Protein AF-D8Q6N8-F1 (afdb_monomer_lite)

Sequence (513 aa):
MSFSALSTESDFQRDLDTMHDALRALSANDRDSSAYATLKSLLRGSLALSALNIEPPFDAPAEALHRWSNIFSAVNRCFMCLSNLYELAREKKHRFGHLIESPPVPLAKALQWIEYMHPAKAGRLLVASGEQQYDFLHYCVFLRMLLVCGKDYMARFVYENPRIFTITLDVWLFHPTYIAQGHYCNINYVAITLEVCAAHNGLVLSIPHIGAETTYDVYGAELNQLVHGRHSQFLRCLIVHIRRLLLLGIESEDSMRVWYHYFQTMITVLRHEWLKGAKIPRDLIRLVIAGVRHCLRNGEAFPQIGRDIADRAALILVAMMSSEENMRNTTRAFEVGVIPFFFEINAILGRLDSIRKLELCIGDSFWSLRLLRLFRLQLRQAVESGVVSAQQLAKGKILVDLSTSRWKAYMAMRHNRNWQALIACNNTDTSITSIFKDPIDRVVCLVVNMGGCAAEEEDPYGYAVEMVARDEKDEDPTRIQIWVRLTVEGKPVMHRLPFTYGPEDFGAGAINV

Secondary structure (DSSP, 8-state):
-----HHHHHHHHHHHHHHHHHHHHHHH-TT-HHHHHHHHHHHHH-STTGGGGSPP-TT--GGGGGGGHHHHHHHHHHHHHHHHHHHHHHHTHHHHTHHHHS-SS-HHHHHHHHHHH-TTTTSS---B-TTHHHHHHHHHHHHHHHHHS-HHHHHHHHHH-THHHHHHHHHHHHHHHHB-TT-TTSHHHHHHHHHHHHHHHHHHHHGGGSSHHHHHHHHHHHHHHHTTT-HHHHHHHHHHHHHHHHTS---SHHHHHHHHHHHHHHHHHHTSGGGTT----HHHHHHHHHHHHHHHHH-TT-HHHHHHHHHHHHHHHHHHH--TT-HHHHHHHHHHTHHHHHHHHHHHH-S-HHHHHHHHHHHHGGGSHHHHHHHHHHHHHHHHTTSS-HHHHHHTHHHHHHHHHHHHHHHHHHTSTTHHHHS--TT--S-TTSS--SHHHHHHHHHHHTTT-------TT--EEEEEEEE-SSS-TT-EEEEEEEEETTEEEEEEEEEEE-GGG--SS----

pLDDT: mean 75.73, std 19.74, range [27.31, 97.94]

Foldseek 3Di:
DDPDDPVLLVVLVVLLVLLVVLLVVCVVPVPPPPSVVSNVVSLVVCSNLVLLVDQQPLVDDPVCVVVCVSSLVSLLSSLQSLLSLLVSCQVVVVPRVVCLLVPSDDVVSNVSSLCNLQCVSNVDLPLPDDPSLSSLLSSLSSLLSNLQGDQQSSLVVCVVPVVNLLSLLCCQLCVVVSHHPPCLQDPSVLSSLLSSLSSLVSQVSNQCNPPNVVSLVSSLVSNCVSQPNDLVSSLVSLLVVLVSLLVYAPPDPSNLSSLLSSLVSLLVNLQRPSCQPPDHDLSNLLSLLVSLVNCCVRVVVPLPSSLSSLLSSLSNLLSQQVRLVPNVSVVSNLVSPVLLSLLVSCVSNPPDPSSVSSLVSLLVSLLPVVSLVSNVVSVVVCVVVVSHDPVSCVSSVVSVVSSVVSVVVVVVLVVPVCSVLQRDDPPDDDDPPPPDPDPVSVVSNVVVSPPQDPDQDQDPQGKGWDWDWDQDPPDDSFKIWIWIWIQDPNDTDIDTDPDIDGNVNPPDDDDSD

Radius of gyration: 30.13 Å; chains: 1; bounding box: 82×52×75 Å

Structure (mmCIF, N/CA/C/O backbone):
data_AF-D8Q6N8-F1
#
_entry.id   AF-D8Q6N8-F1
#
loop_
_atom_site.group_PDB
_atom_site.id
_atom_site.type_symbol
_atom_site.label_atom_id
_atom_site.label_alt_id
_atom_site.label_comp_id
_atom_site.label_asym_id
_atom_site.label_entity_id
_atom_site.label_seq_id
_atom_site.pdbx_PDB_ins_code
_atom_site.Cartn_x
_atom_site.Cartn_y
_atom_site.Cartn_z
_atom_site.occupancy
_atom_site.B_iso_or_equiv
_atom_site.auth_seq_id
_atom_site.auth_comp_id
_atom_site.auth_asym_id
_atom_site.auth_atom_id
_atom_site.pdbx_PDB_model_num
ATOM 1 N N . MET A 1 1 ? 10.813 -8.923 -38.769 1.00 41.56 1 MET A N 1
ATOM 2 C CA . MET A 1 1 ? 12.242 -8.750 -39.115 1.00 41.56 1 MET A CA 1
ATOM 3 C C . MET A 1 1 ? 13.026 -9.800 -38.352 1.00 41.56 1 MET A C 1
ATOM 5 O O . MET A 1 1 ? 12.870 -9.870 -37.141 1.00 41.56 1 MET A O 1
ATOM 9 N N . SER A 1 2 ? 13.780 -10.662 -39.033 1.00 36.19 2 SER A N 1
ATOM 10 C CA . SER A 1 2 ? 14.655 -11.635 -38.372 1.00 36.19 2 SER A CA 1
ATOM 11 C C . SER A 1 2 ? 15.882 -10.915 -37.811 1.00 36.19 2 SER A C 1
ATOM 13 O O . SER A 1 2 ? 16.565 -10.207 -38.549 1.00 36.19 2 SER A O 1
ATOM 15 N N . PHE A 1 3 ? 16.152 -11.092 -36.517 1.00 45.09 3 PHE A N 1
ATOM 16 C CA . PHE A 1 3 ? 17.366 -10.638 -35.833 1.00 45.09 3 PHE A CA 1
ATOM 17 C C . PHE A 1 3 ? 18.559 -11.474 -36.334 1.00 45.09 3 PHE A C 1
ATOM 19 O O . PHE A 1 3 ? 19.000 -12.418 -35.690 1.00 45.09 3 PHE A O 1
ATOM 26 N N . SER A 1 4 ? 19.020 -11.216 -37.557 1.00 45.25 4 SER A N 1
ATOM 27 C CA . SER A 1 4 ? 20.181 -11.890 -38.141 1.00 45.25 4 SER A CA 1
ATOM 28 C C . SER A 1 4 ? 21.259 -10.865 -38.472 1.00 45.25 4 SER A C 1
ATOM 30 O O . SER A 1 4 ? 21.265 -10.329 -39.577 1.00 45.25 4 SER A O 1
ATOM 32 N N . ALA A 1 5 ? 22.157 -10.600 -37.521 1.00 40.28 5 ALA A N 1
ATOM 33 C CA . ALA A 1 5 ? 23.524 -10.137 -37.773 1.00 40.28 5 ALA A CA 1
ATOM 34 C C . ALA A 1 5 ? 24.298 -10.044 -36.446 1.00 40.28 5 ALA A C 1
ATOM 36 O O . ALA A 1 5 ? 24.004 -9.217 -35.588 1.00 40.28 5 ALA A O 1
ATOM 37 N N . LEU A 1 6 ? 25.347 -10.854 -36.309 1.00 40.41 6 LEU A N 1
ATOM 38 C CA . LEU A 1 6 ? 26.300 -10.804 -35.192 1.00 40.41 6 LEU A CA 1
ATOM 39 C C . LEU A 1 6 ? 27.006 -9.433 -35.048 1.00 40.41 6 LEU A C 1
ATOM 41 O O . LEU A 1 6 ? 27.596 -9.172 -34.008 1.00 40.41 6 LEU A O 1
ATOM 45 N N . SER A 1 7 ? 26.924 -8.544 -36.051 1.00 48.03 7 SER A N 1
ATOM 46 C CA . SER A 1 7 ? 27.429 -7.162 -35.980 1.00 48.03 7 SER A CA 1
ATOM 47 C C . SER A 1 7 ? 26.435 -6.172 -35.359 1.00 48.03 7 SER A C 1
ATOM 49 O O . SER A 1 7 ? 26.845 -5.227 -34.696 1.00 48.03 7 SER A O 1
ATOM 51 N N . THR A 1 8 ? 25.123 -6.382 -35.523 1.00 60.72 8 THR A N 1
ATOM 52 C CA . THR A 1 8 ? 24.104 -5.465 -34.980 1.00 60.72 8 THR A CA 1
ATOM 53 C C . THR A 1 8 ? 23.883 -5.652 -33.484 1.00 60.72 8 THR A C 1
ATOM 55 O O . THR A 1 8 ? 23.526 -4.702 -32.798 1.00 60.72 8 THR A O 1
ATOM 58 N N . GLU A 1 9 ? 24.125 -6.857 -32.960 1.00 64.88 9 GLU A N 1
ATOM 59 C CA . GLU A 1 9 ? 23.989 -7.148 -31.529 1.00 64.88 9 GLU A CA 1
ATOM 60 C C . GLU A 1 9 ? 25.110 -6.495 -30.705 1.00 64.88 9 GLU A C 1
ATOM 62 O O . GLU A 1 9 ? 24.839 -5.892 -29.666 1.00 64.88 9 GLU A O 1
ATOM 67 N N . SER A 1 10 ? 26.356 -6.521 -31.199 1.00 71.88 10 SER A N 1
ATOM 68 C CA . SER A 1 10 ? 27.488 -5.857 -30.539 1.00 71.88 10 SER A CA 1
ATOM 69 C C . SER A 1 10 ? 27.372 -4.333 -30.558 1.00 71.88 10 SER A C 1
ATOM 71 O O . SER A 1 10 ? 27.686 -3.680 -29.564 1.00 71.88 10 SER A O 1
ATOM 73 N N . ASP A 1 11 ? 26.904 -3.763 -31.672 1.00 76.75 11 ASP A N 1
ATOM 74 C CA . ASP A 1 11 ? 26.713 -2.317 -31.799 1.00 76.75 11 ASP A CA 1
ATOM 75 C C . ASP A 1 11 ? 25.566 -1.828 -30.904 1.00 76.75 11 ASP A C 1
ATOM 77 O O . ASP A 1 11 ? 25.722 -0.840 -30.190 1.00 76.75 11 ASP A O 1
ATOM 81 N N . PHE A 1 12 ? 24.456 -2.569 -30.861 1.00 79.12 12 PHE A N 1
ATOM 82 C CA . PHE A 1 12 ? 23.335 -2.304 -29.960 1.00 79.12 12 PHE A CA 1
ATOM 83 C C . PHE A 1 12 ? 23.752 -2.333 -28.482 1.00 79.12 12 PHE A C 1
ATOM 85 O O . PHE A 1 12 ? 23.436 -1.420 -27.717 1.00 79.12 12 PHE A O 1
ATOM 92 N N . GLN A 1 13 ? 24.484 -3.374 -28.079 1.00 80.31 13 GLN A N 1
ATOM 93 C CA . GLN A 1 13 ? 24.934 -3.544 -26.701 1.00 80.31 13 GLN A CA 1
ATOM 94 C C . GLN A 1 13 ? 25.860 -2.399 -26.271 1.00 80.31 13 GLN A C 1
ATOM 96 O O . GLN A 1 13 ? 25.677 -1.844 -25.184 1.00 80.31 13 GLN A O 1
ATOM 101 N N . ARG A 1 14 ? 26.790 -2.007 -27.155 1.00 85.31 14 ARG A N 1
ATOM 102 C CA . ARG A 1 14 ? 27.704 -0.876 -26.958 1.00 85.31 14 ARG A CA 1
ATOM 103 C C . ARG A 1 14 ? 26.955 0.449 -26.832 1.00 85.31 14 ARG A C 1
ATOM 105 O O . ARG A 1 14 ? 27.308 1.268 -25.985 1.00 85.31 14 ARG A O 1
ATOM 112 N N . ASP A 1 15 ? 25.931 0.673 -27.649 1.00 86.44 15 ASP A N 1
ATOM 113 C CA . ASP A 1 15 ? 25.131 1.898 -27.591 1.00 86.44 15 ASP A CA 1
ATOM 114 C C . ASP A 1 15 ? 24.341 1.992 -26.276 1.00 86.44 15 ASP A C 1
ATOM 116 O O . ASP A 1 15 ? 24.266 3.068 -25.680 1.00 86.44 15 ASP A O 1
ATOM 120 N N . LEU A 1 16 ? 23.818 0.868 -25.773 1.00 85.00 16 LEU A N 1
ATOM 121 C CA . LEU A 1 16 ? 23.196 0.792 -24.448 1.00 85.00 16 LEU A CA 1
ATOM 122 C C . LEU A 1 16 ? 24.191 1.039 -23.307 1.00 85.00 16 LEU A C 1
ATOM 124 O O . LEU A 1 16 ? 23.871 1.785 -22.382 1.00 85.00 16 LEU A O 1
ATOM 128 N N . ASP A 1 17 ? 25.392 0.452 -23.369 1.00 87.50 17 ASP A N 1
ATOM 129 C CA . ASP A 1 17 ? 26.465 0.713 -22.397 1.00 87.50 17 ASP A CA 1
ATOM 130 C C . ASP A 1 17 ? 26.818 2.205 -22.370 1.00 87.50 17 ASP A C 1
ATOM 132 O O . ASP A 1 17 ? 26.817 2.843 -21.317 1.00 87.50 17 ASP A O 1
ATOM 136 N N . THR A 1 18 ? 27.006 2.789 -23.554 1.00 89.44 18 THR A N 1
ATOM 137 C CA . THR A 1 18 ? 27.328 4.210 -23.720 1.00 89.44 18 THR A CA 1
ATOM 138 C C . THR A 1 18 ? 26.198 5.106 -23.206 1.00 89.44 18 THR A C 1
ATOM 140 O O . THR A 1 18 ? 26.454 6.127 -22.566 1.00 89.44 18 THR A O 1
ATOM 143 N N . MET A 1 19 ? 24.938 4.731 -23.450 1.00 89.69 19 MET A N 1
ATOM 144 C CA . MET A 1 19 ? 23.774 5.449 -22.925 1.00 89.69 19 MET A CA 1
ATOM 145 C C . MET A 1 19 ? 23.746 5.404 -21.398 1.00 89.69 19 MET A C 1
ATOM 147 O O . MET A 1 19 ? 23.506 6.426 -20.755 1.00 89.69 19 MET A O 1
ATOM 151 N N . HIS A 1 20 ? 23.998 4.236 -20.814 1.00 88.06 20 HIS A N 1
ATOM 152 C CA . HIS A 1 20 ? 24.008 4.043 -19.369 1.00 88.06 20 HIS A CA 1
ATOM 153 C C . HIS A 1 20 ? 25.118 4.846 -18.685 1.00 88.06 20 HIS A C 1
ATOM 155 O O . HIS A 1 20 ? 24.866 5.513 -17.680 1.00 88.06 20 HIS A O 1
ATOM 161 N N . ASP A 1 21 ? 26.318 4.860 -19.261 1.00 89.56 21 ASP A N 1
ATOM 162 C CA . ASP A 1 21 ? 27.440 5.647 -18.749 1.00 89.56 21 ASP A CA 1
ATOM 163 C C . ASP A 1 21 ? 27.191 7.152 -18.881 1.00 89.56 21 ASP A C 1
ATOM 165 O O . ASP A 1 21 ? 27.437 7.904 -17.934 1.00 89.56 21 ASP A O 1
ATOM 169 N N . ALA A 1 22 ? 26.608 7.600 -19.999 1.00 88.88 22 ALA A N 1
ATOM 170 C CA . ALA A 1 22 ? 26.197 8.991 -20.167 1.00 88.88 22 ALA A CA 1
ATOM 171 C C . ALA A 1 22 ? 25.135 9.404 -19.133 1.00 88.88 22 ALA A C 1
ATOM 173 O O . ALA A 1 22 ? 25.221 10.490 -18.559 1.00 88.88 22 ALA A O 1
ATOM 174 N N . LEU A 1 23 ? 24.156 8.539 -18.848 1.00 89.44 23 LEU A N 1
ATOM 175 C CA . LEU A 1 23 ? 23.135 8.784 -17.825 1.00 89.44 23 LEU A CA 1
ATOM 176 C C . LEU A 1 23 ? 23.737 8.862 -16.419 1.00 89.44 23 LEU A C 1
ATOM 178 O O . LEU A 1 23 ? 23.394 9.771 -15.666 1.00 89.44 23 LEU A O 1
ATOM 182 N N . ARG A 1 24 ? 24.673 7.970 -16.076 1.00 89.00 24 ARG A N 1
ATOM 183 C CA . ARG A 1 24 ? 25.400 8.021 -14.797 1.00 89.00 24 ARG A CA 1
ATOM 184 C C . ARG A 1 24 ? 26.224 9.298 -14.656 1.00 89.00 24 ARG A C 1
ATOM 186 O O . ARG A 1 24 ? 26.140 9.958 -13.620 1.00 89.00 24 ARG A O 1
ATOM 193 N N . ALA A 1 25 ? 26.979 9.666 -15.691 1.00 88.81 25 ALA A N 1
ATOM 194 C CA . ALA A 1 25 ? 27.771 10.893 -15.709 1.00 88.81 25 ALA A CA 1
ATOM 195 C C . ALA A 1 25 ? 26.877 12.125 -15.520 1.00 88.81 25 ALA A C 1
ATOM 197 O O . ALA A 1 25 ? 27.154 12.969 -14.669 1.00 88.81 25 ALA A O 1
ATOM 198 N N . LEU A 1 26 ? 25.747 12.174 -16.232 1.00 88.81 26 LEU A N 1
ATOM 199 C CA . LEU A 1 26 ? 24.766 13.245 -16.088 1.00 88.81 26 LEU A CA 1
ATOM 200 C C . LEU A 1 26 ? 24.089 13.245 -14.729 1.00 88.81 26 LEU A C 1
ATOM 202 O O . LEU A 1 26 ? 23.766 14.326 -14.254 1.00 88.81 26 LEU A O 1
ATOM 206 N N . SER A 1 27 ? 23.855 12.091 -14.102 1.00 86.06 27 SER A N 1
ATOM 207 C CA . SER A 1 27 ? 23.313 12.007 -12.744 1.00 86.06 27 SER A CA 1
ATOM 208 C C . SER A 1 27 ? 24.262 12.672 -11.747 1.00 86.06 27 SER A C 1
ATOM 210 O O . SER A 1 27 ? 23.824 13.533 -10.985 1.00 86.06 27 SER A O 1
ATOM 212 N N . ALA A 1 28 ? 25.558 12.348 -11.823 1.00 87.75 28 ALA A N 1
ATOM 213 C CA . ALA A 1 28 ? 26.600 12.887 -10.948 1.00 87.75 28 ALA A CA 1
ATOM 214 C C . ALA A 1 28 ? 26.922 14.368 -11.216 1.00 87.75 28 ALA A C 1
ATOM 216 O O . ALA A 1 28 ? 27.157 15.131 -10.281 1.00 87.75 28 ALA A O 1
ATOM 217 N N . ASN A 1 29 ? 26.923 14.786 -12.483 1.00 85.75 29 ASN A N 1
ATOM 218 C CA . ASN A 1 29 ? 27.201 16.156 -12.896 1.00 85.75 29 ASN A CA 1
ATOM 219 C C . ASN A 1 29 ? 26.235 16.577 -14.008 1.00 85.75 29 ASN A C 1
ATOM 221 O O . ASN A 1 29 ? 26.413 16.255 -15.183 1.00 85.75 29 ASN A O 1
ATOM 225 N N . ASP A 1 30 ? 25.219 17.359 -13.644 1.00 78.12 30 ASP A N 1
ATOM 226 C CA . ASP A 1 30 ? 24.196 17.826 -14.578 1.00 78.12 30 ASP A CA 1
ATOM 227 C C . ASP A 1 30 ? 24.729 18.749 -15.678 1.00 78.12 30 ASP A C 1
ATOM 229 O O . ASP A 1 30 ? 24.024 18.962 -16.664 1.00 78.12 30 ASP A O 1
ATOM 233 N N . ARG A 1 31 ? 25.945 19.290 -15.531 1.00 83.25 31 ARG A N 1
ATOM 234 C CA . ARG A 1 31 ? 26.582 20.217 -16.477 1.00 83.25 31 ARG A CA 1
ATOM 235 C C . ARG A 1 31 ? 27.511 19.544 -17.481 1.00 83.25 31 ARG A C 1
ATOM 237 O O . ARG A 1 31 ? 28.034 20.254 -18.338 1.00 83.25 31 ARG A O 1
ATOM 244 N N . ASP A 1 32 ? 27.686 18.225 -17.429 1.00 86.38 32 ASP A N 1
ATOM 245 C CA . ASP A 1 32 ? 28.529 17.505 -18.386 1.00 86.38 32 ASP A CA 1
ATOM 246 C C . ASP A 1 32 ? 27.957 17.614 -19.814 1.00 86.38 32 ASP A C 1
ATOM 248 O O . ASP A 1 32 ? 26.977 16.967 -20.196 1.00 86.38 32 ASP A O 1
ATOM 252 N N . SER A 1 33 ? 28.556 18.503 -20.608 1.00 84.94 33 SER A N 1
ATOM 253 C CA . SER A 1 33 ? 28.134 18.794 -21.976 1.00 84.94 33 SER A CA 1
ATOM 254 C C . SER A 1 33 ? 28.419 17.637 -22.932 1.00 84.94 33 SER A C 1
ATOM 256 O O . SER A 1 33 ? 27.657 17.453 -23.883 1.00 84.94 33 SER A O 1
ATOM 258 N N . SER A 1 34 ? 29.462 16.848 -22.661 1.00 89.12 34 SER A N 1
ATOM 259 C CA . SER A 1 34 ? 29.834 15.676 -23.453 1.00 89.12 34 SER A CA 1
ATOM 260 C C . SER A 1 34 ? 28.815 14.563 -23.245 1.00 89.12 34 SER A C 1
ATOM 262 O O . SER A 1 34 ? 28.197 14.104 -24.205 1.00 89.12 34 SER A O 1
ATOM 264 N N . ALA A 1 35 ? 28.533 14.212 -21.986 1.00 87.06 35 ALA A N 1
ATOM 265 C CA . ALA A 1 35 ? 27.539 13.194 -21.655 1.00 87.06 35 ALA A CA 1
ATOM 266 C C . ALA A 1 35 ? 26.135 13.575 -22.160 1.00 87.06 35 ALA A C 1
ATOM 268 O O . ALA A 1 35 ? 25.412 12.733 -22.696 1.00 87.06 35 ALA A O 1
ATOM 269 N N . TYR A 1 36 ? 25.766 14.860 -22.083 1.00 87.00 36 TYR A N 1
ATOM 270 C CA . TYR A 1 36 ? 24.512 15.363 -22.653 1.00 87.00 36 TYR A CA 1
ATOM 271 C C . TYR A 1 36 ? 24.446 15.205 -24.178 1.00 87.00 36 TYR A C 1
ATOM 273 O O . TYR A 1 36 ? 23.426 14.759 -24.710 1.00 87.00 36 TYR A O 1
ATOM 281 N N . ALA A 1 37 ? 25.516 15.570 -24.891 1.00 87.00 37 ALA A N 1
ATOM 282 C CA . ALA A 1 37 ? 25.585 15.431 -26.342 1.00 87.00 37 ALA A CA 1
ATOM 283 C C . ALA A 1 37 ? 25.506 13.958 -26.768 1.00 87.00 37 ALA A C 1
ATOM 285 O O . ALA A 1 37 ? 24.739 13.630 -27.676 1.00 87.00 37 ALA A O 1
ATOM 286 N N . THR A 1 38 ? 26.220 13.078 -26.063 1.00 88.19 38 THR A N 1
ATOM 287 C CA . THR A 1 38 ? 26.191 11.625 -26.266 1.00 88.19 38 THR A CA 1
ATOM 288 C C . THR A 1 38 ? 24.788 11.064 -26.063 1.00 88.19 38 THR A C 1
ATOM 290 O O . THR A 1 38 ? 24.253 10.428 -26.970 1.00 88.19 38 THR A O 1
ATOM 293 N N . LEU A 1 39 ? 24.136 11.371 -24.936 1.00 87.88 39 LEU A N 1
ATOM 294 C CA . LEU A 1 39 ? 22.769 10.921 -24.663 1.00 87.88 39 LEU A CA 1
ATOM 295 C C . LEU A 1 39 ? 21.791 11.402 -25.743 1.00 87.88 39 LEU A C 1
ATOM 297 O O . LEU A 1 39 ? 21.008 10.620 -26.274 1.00 87.88 39 LEU A O 1
ATOM 301 N N . LYS A 1 40 ? 21.858 12.682 -26.121 1.00 86.88 40 LYS A N 1
ATOM 302 C CA . LYS A 1 40 ? 21.000 13.253 -27.168 1.00 86.88 40 LYS A CA 1
ATOM 303 C C . LYS A 1 40 ? 21.230 12.597 -28.532 1.00 86.88 40 LYS A C 1
ATOM 305 O O . LYS A 1 40 ? 20.270 12.412 -29.278 1.00 86.88 40 LYS A O 1
ATOM 310 N N . SER A 1 41 ? 22.479 12.269 -28.860 1.00 85.62 41 SER A N 1
ATOM 311 C CA . SER A 1 41 ? 22.833 11.545 -30.083 1.00 85.62 41 SER A CA 1
ATOM 312 C C . SER A 1 41 ? 22.214 10.146 -30.089 1.00 85.62 41 SER A C 1
ATOM 314 O O . SER A 1 41 ? 21.513 9.792 -31.034 1.00 85.62 41 SER A O 1
ATOM 316 N N . LEU A 1 42 ? 22.375 9.396 -28.995 1.00 84.81 42 LEU A N 1
ATOM 317 C CA . LEU A 1 42 ? 21.857 8.032 -28.855 1.00 84.81 42 LEU A CA 1
ATOM 318 C C . LEU A 1 42 ? 20.325 7.979 -28.905 1.00 84.81 42 LEU A C 1
ATOM 320 O O . LEU A 1 42 ? 19.760 7.137 -29.601 1.00 84.81 42 LEU A O 1
ATOM 324 N N . LEU A 1 43 ? 19.643 8.926 -28.252 1.00 84.69 43 LEU A N 1
ATOM 325 C CA . LEU A 1 43 ? 18.180 9.029 -28.305 1.00 84.69 43 LEU A CA 1
ATOM 326 C C . LEU A 1 43 ? 17.665 9.343 -29.720 1.00 84.69 43 LEU A C 1
ATOM 328 O O . LEU A 1 43 ? 16.616 8.842 -30.113 1.00 84.69 43 LEU A O 1
ATOM 332 N N . ARG A 1 44 ? 18.399 10.144 -30.507 1.00 79.75 44 ARG A N 1
ATOM 333 C CA . ARG A 1 44 ? 18.057 10.437 -31.913 1.00 79.75 44 ARG A CA 1
ATOM 334 C C . ARG A 1 44 ? 18.389 9.283 -32.860 1.00 79.75 44 ARG A C 1
ATOM 336 O O . ARG A 1 44 ? 17.688 9.104 -33.848 1.00 79.75 44 ARG A O 1
ATOM 343 N N . GLY A 1 45 ? 19.448 8.528 -32.568 1.00 65.50 45 GLY A N 1
ATOM 344 C CA . GLY A 1 45 ? 19.929 7.410 -33.384 1.00 65.50 45 GLY A CA 1
ATOM 345 C C . GLY A 1 45 ? 19.035 6.166 -33.346 1.00 65.50 45 GLY A C 1
ATOM 346 O O . GLY A 1 45 ? 19.165 5.305 -34.210 1.00 65.50 45 GLY A O 1
ATOM 347 N N . SER A 1 46 ? 18.097 6.076 -32.396 1.00 64.75 46 SER A N 1
ATOM 348 C CA . SER A 1 46 ? 17.067 5.028 -32.227 1.00 64.75 46 SER A CA 1
ATOM 349 C C . SER A 1 46 ? 17.549 3.580 -32.018 1.00 64.75 46 SER A C 1
ATOM 351 O O . SER A 1 46 ? 16.770 2.758 -31.539 1.00 64.75 46 SER A O 1
ATOM 353 N N . LEU A 1 47 ? 18.818 3.261 -32.300 1.00 72.81 47 LEU A N 1
ATOM 354 C CA . LEU A 1 47 ? 19.372 1.909 -32.177 1.00 72.81 47 LEU A CA 1
ATOM 355 C C . LEU A 1 47 ? 19.379 1.413 -30.726 1.00 72.81 47 LEU A C 1
ATOM 357 O O . LEU A 1 47 ? 18.875 0.322 -30.479 1.00 72.81 47 LEU A O 1
ATOM 361 N N . ALA A 1 48 ? 19.824 2.226 -29.762 1.00 70.44 48 ALA A N 1
ATOM 362 C CA . ALA A 1 48 ? 19.950 1.833 -28.349 1.00 70.44 48 ALA A CA 1
ATOM 363 C C . ALA A 1 48 ? 18.638 1.333 -27.708 1.00 70.44 48 ALA A C 1
ATOM 365 O O . ALA A 1 48 ? 18.655 0.485 -26.825 1.00 70.44 48 ALA A O 1
ATOM 366 N N . LEU A 1 49 ? 17.485 1.839 -28.155 1.00 83.25 49 LEU A N 1
ATOM 367 C CA . LEU A 1 49 ? 16.166 1.447 -27.639 1.00 83.25 49 LEU A CA 1
ATOM 368 C C . LEU A 1 49 ? 15.339 0.655 -28.662 1.00 83.25 49 LEU A C 1
ATOM 370 O O . LEU A 1 49 ? 14.166 0.364 -28.427 1.00 83.25 49 LEU A O 1
ATOM 374 N N . SER A 1 50 ? 15.944 0.279 -29.794 1.00 84.00 50 SER A N 1
ATOM 375 C CA . SER A 1 50 ? 15.256 -0.393 -30.902 1.00 84.00 50 SER A CA 1
ATOM 376 C C . SER A 1 50 ? 14.672 -1.755 -30.523 1.00 84.00 50 SER A C 1
ATOM 378 O O . SER A 1 50 ? 13.665 -2.155 -31.106 1.00 84.00 50 SER A O 1
ATOM 380 N N . ALA A 1 51 ? 15.226 -2.429 -29.508 1.00 84.25 51 ALA A N 1
ATOM 381 C CA . ALA A 1 51 ? 14.693 -3.689 -28.993 1.00 84.25 51 ALA A CA 1
ATOM 382 C C . ALA A 1 51 ? 13.231 -3.565 -28.530 1.00 84.25 51 ALA A C 1
ATOM 384 O O . ALA A 1 51 ? 12.435 -4.469 -28.767 1.00 84.25 51 ALA A O 1
ATOM 385 N N . LEU A 1 52 ? 12.843 -2.416 -27.963 1.00 86.50 52 LEU A N 1
ATOM 386 C CA . LEU A 1 52 ? 11.465 -2.162 -27.527 1.00 86.50 52 LEU A CA 1
ATOM 387 C C . LEU A 1 52 ? 10.491 -1.914 -28.689 1.00 86.50 52 LEU A C 1
ATOM 389 O O . LEU A 1 52 ? 9.280 -2.002 -28.498 1.00 86.50 52 LEU A O 1
ATOM 393 N N . ASN A 1 53 ? 10.994 -1.618 -29.892 1.00 84.88 53 ASN A N 1
ATOM 394 C CA . ASN A 1 53 ? 10.160 -1.447 -31.085 1.00 84.88 53 ASN A CA 1
ATOM 395 C C . ASN A 1 53 ? 9.802 -2.783 -31.750 1.00 84.88 53 ASN A C 1
ATOM 397 O O . ASN A 1 53 ? 8.875 -2.833 -32.562 1.00 84.88 53 ASN A O 1
ATOM 401 N N . ILE A 1 54 ? 10.517 -3.859 -31.412 1.00 84.88 54 ILE A N 1
ATOM 402 C CA . ILE A 1 54 ? 10.193 -5.217 -31.851 1.00 84.88 54 ILE A CA 1
ATOM 403 C C . ILE A 1 54 ? 8.903 -5.643 -31.153 1.00 84.88 54 ILE A C 1
ATOM 405 O O . ILE A 1 54 ? 8.711 -5.364 -29.972 1.00 84.88 54 ILE A O 1
ATOM 409 N N . GLU A 1 55 ? 8.006 -6.311 -31.871 1.00 85.75 55 GLU A N 1
ATOM 410 C CA . GLU A 1 55 ? 6.793 -6.844 -31.255 1.00 85.75 55 GLU A CA 1
ATOM 411 C C . GLU A 1 55 ? 7.123 -8.067 -30.394 1.00 85.75 55 GLU A C 1
ATOM 413 O O . GLU A 1 55 ? 7.826 -8.966 -30.873 1.00 85.75 55 GLU A O 1
ATOM 418 N N . PRO A 1 56 ? 6.634 -8.125 -29.140 1.00 85.00 56 PRO A N 1
ATOM 419 C CA . PRO A 1 56 ? 6.815 -9.308 -28.321 1.00 85.00 56 PRO A CA 1
ATOM 420 C C . PRO A 1 56 ? 6.144 -10.509 -28.997 1.00 85.00 56 PRO A C 1
ATOM 422 O O . PRO A 1 56 ? 5.016 -10.384 -29.487 1.00 85.00 56 PRO A O 1
ATOM 425 N N . PRO A 1 57 ? 6.792 -11.681 -29.030 1.00 82.56 57 PRO A N 1
ATOM 426 C CA . PRO A 1 57 ? 6.266 -12.837 -29.738 1.00 82.56 57 PRO A CA 1
ATOM 427 C C . PRO A 1 57 ? 5.205 -13.558 -28.890 1.00 82.56 57 PRO A C 1
ATOM 429 O O . PRO A 1 57 ? 5.422 -14.673 -28.421 1.00 82.56 57 PRO A O 1
ATOM 432 N N . PHE A 1 58 ? 4.046 -12.921 -28.692 1.00 79.69 58 PHE A N 1
ATOM 433 C CA . PHE A 1 58 ? 2.932 -13.451 -27.891 1.00 79.69 58 PHE A CA 1
ATOM 434 C C . PHE A 1 58 ? 2.455 -14.836 -28.353 1.00 79.69 58 PHE A C 1
ATOM 436 O O . PHE A 1 58 ? 2.060 -15.649 -27.522 1.00 79.69 58 PHE A O 1
ATOM 443 N N . ASP A 1 59 ? 2.550 -15.117 -29.653 1.00 79.88 59 ASP A N 1
ATOM 444 C CA . ASP A 1 59 ? 2.113 -16.381 -30.256 1.00 79.88 59 ASP A CA 1
ATOM 445 C C . ASP A 1 59 ? 3.200 -17.474 -30.245 1.00 79.88 59 ASP A C 1
ATOM 447 O O . ASP A 1 59 ? 2.976 -18.586 -30.729 1.00 79.88 59 ASP A O 1
ATOM 451 N N . ALA A 1 60 ? 4.404 -17.184 -29.734 1.00 72.19 60 ALA A N 1
ATOM 452 C CA . ALA A 1 60 ? 5.491 -18.156 -29.748 1.00 72.19 60 ALA A CA 1
ATOM 453 C C . ALA A 1 60 ? 5.262 -19.289 -28.726 1.00 72.19 60 ALA A C 1
ATOM 455 O O . ALA A 1 60 ? 4.995 -19.028 -27.547 1.00 72.19 60 ALA A O 1
ATOM 456 N N . PRO A 1 61 ? 5.440 -20.562 -29.134 1.00 68.56 61 PRO A N 1
ATOM 457 C CA . PRO A 1 61 ? 5.285 -21.702 -28.242 1.00 68.56 61 PRO A CA 1
ATOM 458 C C . PRO A 1 61 ? 6.375 -21.723 -27.173 1.00 68.56 61 PRO A C 1
ATOM 460 O O . PRO A 1 61 ? 7.421 -21.070 -27.281 1.00 68.56 61 PRO A O 1
ATOM 463 N N . ALA A 1 62 ? 6.139 -22.494 -26.112 1.00 65.62 62 ALA A N 1
ATOM 464 C CA . ALA A 1 62 ? 6.977 -22.418 -24.935 1.00 65.62 62 ALA A CA 1
ATOM 465 C C . ALA A 1 62 ? 8.424 -22.813 -25.161 1.00 65.62 62 ALA A C 1
ATOM 467 O O . ALA A 1 62 ? 9.343 -22.135 -24.685 1.00 65.62 62 ALA A O 1
ATOM 468 N N . GLU A 1 63 ? 8.598 -23.831 -25.983 1.00 63.47 63 GLU A N 1
ATOM 469 C CA . GLU A 1 63 ? 9.879 -24.353 -26.394 1.00 63.47 63 GLU A CA 1
ATOM 470 C C . GLU A 1 63 ? 10.650 -23.359 -27.262 1.00 63.47 63 GLU A C 1
ATOM 472 O O . GLU A 1 63 ? 11.858 -23.492 -27.355 1.00 63.47 63 GLU A O 1
ATOM 477 N N . ALA A 1 64 ? 10.020 -22.346 -27.868 1.00 67.81 64 ALA A N 1
ATOM 478 C CA . ALA A 1 64 ? 10.706 -21.361 -28.706 1.00 67.81 64 ALA A CA 1
ATOM 479 C C . ALA A 1 64 ? 11.307 -20.186 -27.915 1.00 67.81 64 ALA A C 1
ATOM 481 O O . ALA A 1 64 ? 12.113 -19.446 -28.477 1.00 67.81 64 ALA A O 1
ATOM 482 N N . LEU A 1 65 ? 10.977 -20.017 -26.625 1.00 65.69 65 LEU A N 1
ATOM 483 C CA . LEU A 1 65 ? 11.407 -18.843 -25.849 1.00 65.69 65 LEU A CA 1
ATOM 484 C C . LEU A 1 65 ? 12.918 -18.732 -25.644 1.00 65.69 65 LEU A C 1
ATOM 486 O O . LEU A 1 65 ? 13.429 -17.618 -25.576 1.00 65.69 65 LEU A O 1
ATOM 490 N N . HIS A 1 66 ? 13.646 -19.851 -25.601 1.00 66.94 66 HIS A N 1
ATOM 491 C CA . HIS A 1 66 ? 15.109 -19.821 -25.480 1.00 66.94 66 HIS A CA 1
ATOM 492 C C . HIS A 1 66 ? 15.775 -19.088 -26.654 1.00 66.94 66 HIS A C 1
ATOM 494 O O . HIS A 1 66 ? 16.840 -18.510 -26.489 1.00 66.94 66 HIS A O 1
ATOM 500 N N . ARG A 1 67 ? 15.127 -19.055 -27.827 1.00 67.50 67 ARG A N 1
ATOM 501 C CA . ARG A 1 67 ? 15.622 -18.346 -29.018 1.00 67.50 67 ARG A CA 1
ATOM 502 C C . ARG A 1 67 ? 15.516 -16.826 -28.897 1.00 67.50 67 ARG A C 1
ATOM 504 O O . ARG A 1 67 ? 16.061 -16.117 -29.733 1.00 67.50 67 ARG A O 1
ATOM 511 N N . TRP A 1 68 ? 14.820 -16.338 -27.872 1.00 71.19 68 TRP A N 1
ATOM 512 C CA . TRP A 1 68 ? 14.586 -14.920 -27.618 1.00 71.19 68 TRP A CA 1
ATOM 513 C C . TRP A 1 68 ? 15.379 -14.394 -26.412 1.00 71.19 68 TRP A C 1
ATOM 515 O O . TRP A 1 68 ? 15.228 -13.224 -26.071 1.00 71.19 68 TRP A O 1
ATOM 525 N N . SER A 1 69 ? 16.242 -15.208 -25.782 1.00 72.00 69 SER A N 1
ATOM 526 C CA . SER A 1 69 ? 17.023 -14.839 -24.583 1.00 72.00 69 SER A CA 1
ATOM 527 C C . SER A 1 69 ? 17.779 -13.518 -24.733 1.00 72.00 69 SER A C 1
ATOM 529 O O . SER A 1 69 ? 17.744 -12.674 -23.841 1.00 72.00 69 SER A O 1
ATOM 531 N N . ASN A 1 70 ? 18.415 -13.307 -25.885 1.00 74.12 70 ASN A N 1
ATOM 532 C CA . ASN A 1 70 ? 19.219 -12.113 -26.136 1.00 74.12 70 ASN A CA 1
ATOM 533 C C . ASN A 1 70 ? 18.337 -10.864 -26.268 1.00 74.12 70 ASN A C 1
ATOM 535 O O . ASN A 1 70 ? 18.679 -9.804 -25.751 1.00 74.12 70 ASN A O 1
ATOM 539 N N . ILE A 1 71 ? 17.160 -11.007 -26.886 1.00 78.31 71 ILE A N 1
ATOM 540 C CA . ILE A 1 71 ? 16.173 -9.927 -27.007 1.00 78.31 71 ILE A CA 1
ATOM 541 C C . ILE A 1 71 ? 15.578 -9.594 -25.633 1.00 78.31 71 ILE A C 1
ATOM 543 O O . ILE A 1 71 ? 15.417 -8.421 -25.317 1.00 78.31 71 ILE A O 1
ATOM 547 N N . PHE A 1 72 ? 15.324 -10.588 -24.778 1.00 77.69 72 PHE A N 1
ATOM 548 C CA . PHE A 1 72 ? 14.890 -10.342 -23.399 1.00 77.69 72 PHE A CA 1
ATOM 549 C C . PHE A 1 72 ? 15.930 -9.564 -22.591 1.00 77.69 72 PHE A C 1
ATOM 551 O O . PHE A 1 72 ? 15.590 -8.571 -21.950 1.00 77.69 72 PHE A O 1
ATOM 558 N N . SER A 1 73 ? 17.199 -9.976 -22.662 1.00 78.62 73 SER A N 1
ATOM 559 C CA . SER A 1 73 ? 18.292 -9.259 -22.001 1.00 78.62 73 SER A CA 1
ATOM 560 C C . SER A 1 73 ? 18.382 -7.816 -22.505 1.00 78.62 73 SER A C 1
ATOM 562 O O . SER A 1 73 ? 18.401 -6.880 -21.707 1.00 78.62 73 SER A O 1
ATOM 564 N N . ALA A 1 74 ? 18.327 -7.620 -23.825 1.00 81.31 74 ALA A N 1
ATOM 565 C CA . ALA A 1 74 ? 18.298 -6.305 -24.455 1.00 81.31 74 ALA A CA 1
ATOM 566 C C . ALA A 1 74 ? 17.140 -5.429 -23.944 1.00 81.31 74 ALA A C 1
ATOM 568 O O . ALA A 1 74 ? 17.365 -4.289 -23.541 1.00 81.31 74 ALA A O 1
ATOM 569 N N . VAL A 1 75 ? 15.919 -5.968 -23.899 1.00 85.50 75 VAL A N 1
ATOM 570 C CA . VAL A 1 75 ? 14.724 -5.268 -23.405 1.00 85.50 75 VAL A CA 1
ATOM 571 C C . VAL A 1 75 ? 14.867 -4.876 -21.930 1.00 85.50 75 VAL A C 1
ATOM 573 O O . VAL A 1 75 ? 14.576 -3.733 -21.578 1.00 85.50 75 VAL A O 1
ATOM 576 N N . ASN A 1 76 ? 15.393 -5.758 -21.075 1.00 83.44 76 ASN A N 1
ATOM 577 C CA . ASN A 1 76 ? 15.646 -5.437 -19.665 1.00 83.44 76 ASN A CA 1
ATOM 578 C C . ASN A 1 76 ? 16.648 -4.296 -19.500 1.00 83.44 76 ASN A C 1
ATOM 580 O O . ASN A 1 76 ? 16.441 -3.391 -18.687 1.00 83.44 76 ASN A O 1
ATOM 584 N N . ARG A 1 77 ? 17.714 -4.292 -20.304 1.00 84.88 77 ARG A N 1
ATOM 585 C CA . ARG A 1 77 ? 18.680 -3.189 -20.315 1.00 84.88 77 ARG A CA 1
ATOM 586 C C . ARG A 1 77 ? 18.047 -1.892 -20.816 1.00 84.88 77 ARG A C 1
ATOM 588 O O . ARG A 1 77 ? 18.290 -0.842 -20.225 1.00 84.88 77 ARG A O 1
ATOM 595 N N . CYS A 1 78 ? 17.175 -1.952 -21.826 1.00 88.31 78 CYS A N 1
ATOM 596 C CA . CYS A 1 78 ? 16.391 -0.789 -22.245 1.00 88.31 78 CYS A CA 1
ATOM 597 C C . CYS A 1 78 ? 15.513 -0.257 -21.100 1.00 88.31 78 CYS A C 1
ATOM 599 O O . CYS A 1 78 ? 15.477 0.956 -20.897 1.00 88.31 78 CYS A O 1
ATOM 601 N N . PHE A 1 79 ? 14.854 -1.121 -20.316 1.00 89.50 79 PHE A N 1
ATOM 602 C CA . PHE A 1 79 ? 14.074 -0.694 -19.146 1.00 89.50 79 PHE A CA 1
ATOM 603 C C . PHE A 1 79 ? 14.934 -0.011 -18.082 1.00 89.50 79 PHE A C 1
ATOM 605 O O . PHE A 1 79 ? 14.516 1.014 -17.542 1.00 89.50 79 PHE A O 1
ATOM 612 N N . MET A 1 80 ? 16.149 -0.498 -17.819 1.00 86.94 80 MET A N 1
ATOM 613 C CA . MET A 1 80 ? 17.088 0.192 -16.927 1.00 86.94 80 MET A CA 1
ATOM 614 C C . MET A 1 80 ? 17.456 1.588 -17.446 1.00 86.94 80 MET A C 1
ATOM 616 O O . MET A 1 80 ? 17.360 2.568 -16.707 1.00 86.94 80 MET A O 1
ATOM 620 N N . CYS A 1 81 ? 17.848 1.699 -18.719 1.00 88.56 81 CYS A N 1
ATOM 621 C CA . CYS A 1 81 ? 18.217 2.981 -19.319 1.00 88.56 81 CYS A CA 1
ATOM 622 C C . CYS A 1 81 ? 17.041 3.964 -19.325 1.00 88.56 81 CYS A C 1
ATOM 624 O O . CYS A 1 81 ? 17.223 5.134 -18.996 1.00 88.56 81 CYS A O 1
ATOM 626 N N . LEU A 1 82 ? 15.830 3.495 -19.645 1.00 89.50 82 LEU A N 1
ATOM 627 C CA . LEU A 1 82 ? 14.619 4.308 -19.570 1.00 89.50 82 LEU A CA 1
ATOM 628 C C . LEU A 1 82 ? 14.321 4.742 -18.135 1.00 89.50 82 LEU A C 1
ATOM 630 O O . LEU A 1 82 ? 14.037 5.914 -17.918 1.00 89.50 82 LEU A O 1
ATOM 634 N N . SER A 1 83 ? 14.434 3.848 -17.152 1.00 90.25 83 SER A N 1
ATOM 635 C CA . SER A 1 83 ? 14.229 4.185 -15.736 1.00 90.25 83 SER A CA 1
ATOM 636 C C . SER A 1 83 ? 15.144 5.323 -15.287 1.00 90.25 83 SER A C 1
ATOM 638 O O . SER A 1 83 ? 14.668 6.318 -14.743 1.00 90.25 83 SER A O 1
ATOM 640 N N . ASN A 1 84 ? 16.438 5.218 -15.601 1.00 88.88 84 ASN A N 1
ATOM 641 C CA . ASN A 1 84 ? 17.436 6.246 -15.301 1.00 88.88 84 ASN A CA 1
ATOM 642 C C . ASN A 1 84 ? 17.160 7.551 -16.063 1.00 88.88 84 ASN A C 1
ATOM 644 O O . ASN A 1 84 ? 17.366 8.644 -15.538 1.00 88.88 84 ASN A O 1
ATOM 648 N N . LEU A 1 85 ? 16.669 7.456 -17.302 1.00 88.88 85 LEU A N 1
ATOM 649 C CA . LEU A 1 85 ? 16.280 8.622 -18.091 1.00 88.88 85 LEU A CA 1
ATOM 650 C C . LEU A 1 85 ? 15.093 9.359 -17.461 1.00 88.88 85 LEU A C 1
ATOM 652 O O . LEU A 1 85 ? 15.124 10.584 -17.362 1.00 88.88 85 LEU A O 1
ATOM 656 N N . TYR A 1 86 ? 14.070 8.627 -17.017 1.00 88.94 86 TYR A N 1
ATOM 657 C CA . TYR A 1 86 ? 12.916 9.186 -16.314 1.00 88.94 86 TYR A CA 1
ATOM 658 C C . TYR A 1 86 ? 13.314 9.785 -14.962 1.00 88.94 86 TYR A C 1
ATOM 660 O O . TYR A 1 86 ? 12.829 10.860 -14.612 1.00 88.94 86 TYR A O 1
ATOM 668 N N . GLU A 1 87 ? 14.256 9.165 -14.244 1.00 88.38 87 GLU A N 1
ATOM 669 C CA . GLU A 1 87 ? 14.835 9.735 -13.020 1.00 88.38 87 GLU A CA 1
ATOM 670 C C . GLU A 1 87 ? 15.450 11.101 -13.285 1.00 88.38 87 GLU A C 1
ATOM 672 O O . GLU A 1 87 ? 15.079 12.102 -12.668 1.00 88.38 87 GLU A O 1
ATOM 677 N N . LEU A 1 88 ? 16.338 11.144 -14.277 1.00 87.75 88 LEU A N 1
ATOM 678 C CA . LEU A 1 88 ? 17.034 12.348 -14.683 1.00 87.75 88 LEU A CA 1
ATOM 679 C C . LEU A 1 88 ? 16.042 13.419 -15.150 1.00 87.75 88 LEU A C 1
ATOM 681 O O . LEU A 1 88 ? 16.187 14.592 -14.809 1.00 87.75 88 LEU A O 1
ATOM 685 N N . ALA A 1 89 ? 15.004 13.025 -15.892 1.00 87.19 89 ALA A N 1
ATOM 686 C CA . ALA A 1 89 ? 13.950 13.920 -16.350 1.00 87.19 89 ALA A CA 1
ATOM 687 C C . ALA A 1 89 ? 13.127 14.511 -15.200 1.00 87.19 89 ALA A C 1
ATOM 689 O O . ALA A 1 89 ? 12.782 15.696 -15.242 1.00 87.19 89 ALA A O 1
ATOM 690 N N . ARG A 1 90 ? 12.860 13.720 -14.155 1.00 85.75 90 ARG A N 1
ATOM 691 C CA . ARG A 1 90 ? 12.164 14.160 -12.942 1.00 85.75 90 ARG A CA 1
ATOM 692 C C . ARG A 1 90 ? 13.009 15.137 -12.130 1.00 85.75 90 ARG A C 1
ATOM 694 O O . ARG A 1 90 ? 12.514 16.196 -11.751 1.00 85.75 90 ARG A O 1
ATOM 701 N N . GLU A 1 91 ? 14.268 14.799 -11.869 1.00 85.06 91 GLU A N 1
ATOM 702 C CA . GLU A 1 91 ? 15.167 15.607 -11.036 1.00 85.06 91 GLU A CA 1
ATOM 703 C C . GLU A 1 91 ? 15.613 16.893 -11.737 1.00 85.06 91 GLU A C 1
ATOM 705 O O . GLU A 1 91 ? 15.716 17.954 -11.123 1.00 85.06 91 GLU A O 1
ATOM 710 N N . LYS A 1 92 ? 15.840 16.824 -13.052 1.00 83.94 92 LYS A N 1
ATOM 711 C CA . LYS A 1 92 ? 16.419 17.907 -13.859 1.00 83.94 92 LYS A CA 1
ATOM 712 C C . LYS A 1 92 ? 15.417 18.391 -14.901 1.00 83.94 92 LYS A C 1
ATOM 714 O O . LYS A 1 92 ? 15.728 18.545 -16.087 1.00 83.94 92 LYS A O 1
ATOM 719 N N . LYS A 1 93 ? 14.199 18.679 -14.425 1.00 76.00 93 LYS A N 1
ATOM 720 C CA . LYS A 1 93 ? 13.027 19.050 -15.238 1.00 76.00 93 LYS A CA 1
ATOM 721 C C . LYS A 1 93 ? 13.311 20.152 -16.263 1.00 76.00 93 LYS A C 1
ATOM 723 O O . LYS A 1 93 ? 12.846 20.064 -17.393 1.00 76.00 93 LYS A O 1
ATOM 728 N N . HIS A 1 94 ? 14.123 21.149 -15.909 1.00 80.56 94 HIS A N 1
ATOM 729 C CA . HIS A 1 94 ? 14.475 22.266 -16.793 1.00 80.56 94 HIS A CA 1
ATOM 730 C C . HIS A 1 94 ? 15.206 21.836 -18.080 1.00 80.56 94 HIS A C 1
ATOM 732 O O . HIS A 1 94 ? 15.095 22.511 -19.099 1.00 80.56 94 HIS A O 1
ATOM 738 N N . ARG A 1 95 ? 15.950 20.723 -18.048 1.00 79.94 95 ARG A N 1
ATOM 739 C CA . ARG A 1 95 ? 16.802 20.277 -19.162 1.00 79.94 95 ARG A CA 1
ATOM 740 C C . ARG A 1 95 ? 16.267 19.029 -19.857 1.00 79.94 95 ARG A C 1
ATOM 742 O O . ARG A 1 95 ? 16.433 18.884 -21.067 1.00 79.94 95 ARG A O 1
ATOM 749 N N . PHE A 1 96 ? 15.602 18.155 -19.105 1.00 81.50 96 PHE A N 1
ATOM 750 C CA . PHE A 1 96 ? 15.166 16.837 -19.572 1.00 81.50 96 PHE A CA 1
ATOM 751 C C . PHE A 1 96 ? 13.653 16.606 -19.454 1.00 81.50 96 PHE A C 1
ATOM 753 O O . PHE A 1 96 ? 13.175 15.573 -19.905 1.00 81.50 96 PHE A O 1
ATOM 760 N N . GLY A 1 97 ? 12.877 17.556 -18.916 1.00 80.19 97 GLY A N 1
ATOM 761 C CA . GLY A 1 97 ? 11.434 17.380 -18.695 1.00 80.19 97 GLY A CA 1
ATOM 762 C C . GLY A 1 97 ? 10.636 17.064 -19.965 1.00 80.19 97 GLY A C 1
ATOM 763 O O . GLY A 1 97 ? 9.684 16.293 -19.908 1.00 80.19 97 GLY A O 1
ATOM 764 N N . HIS A 1 98 ? 11.080 17.561 -21.124 1.00 83.88 98 HIS A N 1
ATOM 765 C CA . HIS A 1 98 ? 10.481 17.256 -22.430 1.00 83.88 98 HIS A CA 1
ATOM 766 C C . HIS A 1 98 ? 10.482 15.757 -22.775 1.00 83.88 98 HIS A C 1
ATOM 768 O O . HIS A 1 98 ? 9.643 15.315 -23.551 1.00 83.88 98 HIS A O 1
ATOM 774 N N . LEU A 1 99 ? 11.392 14.963 -22.197 1.00 80.69 99 LEU A N 1
ATOM 775 C CA . LEU A 1 99 ? 11.455 13.513 -22.413 1.00 80.69 99 LEU A CA 1
ATOM 776 C C . LEU A 1 99 ? 10.330 12.755 -21.700 1.00 80.69 99 LEU A C 1
ATOM 778 O O . LEU A 1 99 ? 10.066 11.607 -22.041 1.00 80.69 99 LEU A O 1
ATOM 782 N N . ILE A 1 100 ? 9.667 13.384 -20.724 1.00 79.75 100 ILE A N 1
ATOM 783 C CA . ILE A 1 100 ? 8.467 12.820 -20.099 1.00 79.75 100 ILE A CA 1
ATOM 784 C C . ILE A 1 100 ? 7.295 12.940 -21.073 1.00 79.75 100 ILE A C 1
ATOM 786 O O . ILE A 1 100 ? 6.599 11.963 -21.306 1.00 79.75 100 ILE A O 1
ATOM 790 N N . GLU A 1 101 ? 7.116 14.118 -21.674 1.00 80.50 101 GLU A N 1
ATOM 791 C CA . GLU A 1 101 ? 6.003 14.419 -22.587 1.00 80.50 101 GLU A CA 1
ATOM 792 C C . GLU A 1 101 ? 6.196 13.817 -23.987 1.00 80.50 101 GLU A C 1
ATOM 794 O O . GLU A 1 101 ? 5.230 13.493 -24.675 1.00 80.50 101 GLU A O 1
ATOM 799 N N . SER A 1 102 ? 7.449 13.672 -24.420 1.00 84.25 102 SER A N 1
ATOM 800 C CA . SER A 1 102 ? 7.849 13.073 -25.696 1.00 84.25 102 SER A CA 1
ATOM 801 C C . SER A 1 102 ? 8.810 11.911 -25.434 1.00 84.25 102 SER A C 1
ATOM 803 O O . SER A 1 102 ? 10.027 12.070 -25.586 1.00 84.25 102 SER A O 1
ATOM 805 N N . PRO A 1 103 ? 8.287 10.753 -24.995 1.00 84.75 103 PRO A N 1
ATOM 806 C CA . PRO A 1 103 ? 9.113 9.616 -24.631 1.00 84.75 103 PRO A CA 1
ATOM 807 C C . PRO A 1 103 ? 9.879 9.083 -25.852 1.00 84.75 103 PRO A C 1
ATOM 809 O O . PRO A 1 103 ? 9.334 9.049 -26.958 1.00 84.75 103 PRO A O 1
ATOM 812 N N . PRO A 1 104 ? 11.135 8.633 -25.679 1.00 84.06 104 PRO A N 1
ATOM 813 C CA . PRO A 1 104 ? 11.971 8.171 -26.791 1.00 84.06 104 PRO A CA 1
ATOM 814 C C . PRO A 1 104 ? 11.489 6.850 -27.408 1.00 84.06 104 PRO A C 1
ATOM 816 O O . PRO A 1 104 ? 11.916 6.484 -28.499 1.00 84.06 104 PRO A O 1
ATOM 819 N N . VAL A 1 105 ? 10.600 6.140 -26.713 1.00 86.44 105 VAL A N 1
ATOM 820 C CA . VAL A 1 105 ? 9.885 4.959 -27.198 1.00 86.44 105 VAL A CA 1
ATOM 821 C C . VAL A 1 105 ? 8.401 5.166 -26.898 1.00 86.44 105 VAL A C 1
ATOM 823 O O . VAL A 1 105 ? 8.075 5.616 -25.795 1.00 86.44 105 VAL A O 1
ATOM 826 N N . PRO A 1 106 ? 7.482 4.822 -27.818 1.00 87.56 106 PRO A N 1
ATOM 827 C CA . PRO A 1 106 ? 6.057 4.834 -27.518 1.00 87.56 106 PRO A CA 1
ATOM 828 C C . PRO A 1 106 ? 5.753 3.964 -26.294 1.00 87.56 106 PRO A C 1
ATOM 830 O O . PRO A 1 106 ? 6.016 2.760 -26.295 1.00 87.56 106 PRO A O 1
ATOM 833 N N . LEU A 1 107 ? 5.160 4.551 -25.255 1.00 86.75 107 LEU A N 1
ATOM 834 C CA . LEU A 1 107 ? 4.906 3.850 -23.992 1.00 86.75 107 LEU A CA 1
ATOM 835 C C . LEU A 1 107 ? 4.027 2.605 -24.156 1.00 86.75 107 LEU A C 1
ATOM 837 O O . LEU A 1 107 ? 4.234 1.618 -23.459 1.00 86.75 107 LEU A O 1
ATOM 841 N N . ALA A 1 108 ? 3.112 2.600 -25.128 1.00 86.31 108 ALA A N 1
ATOM 842 C CA . ALA A 1 108 ? 2.317 1.422 -25.468 1.00 86.31 108 ALA A CA 1
ATOM 843 C C . ALA A 1 108 ? 3.185 0.218 -25.893 1.00 86.31 108 ALA A C 1
ATOM 845 O O . ALA A 1 108 ? 2.867 -0.917 -25.547 1.00 86.31 108 ALA A O 1
ATOM 846 N N . LYS A 1 109 ? 4.303 0.444 -26.599 1.00 88.62 109 LYS A N 1
ATOM 847 C CA . LYS A 1 109 ? 5.248 -0.621 -26.980 1.00 88.62 109 LYS A CA 1
ATOM 848 C C . LYS A 1 109 ? 6.020 -1.138 -25.765 1.00 88.62 109 LYS A C 1
ATOM 850 O O . LYS A 1 109 ? 6.147 -2.347 -25.594 1.00 88.62 109 LYS A O 1
ATOM 855 N N . ALA A 1 110 ? 6.449 -0.243 -24.874 1.00 87.94 110 ALA A N 1
ATOM 856 C CA . ALA A 1 110 ? 7.052 -0.640 -23.602 1.00 87.94 110 ALA A CA 1
ATOM 857 C C . ALA A 1 110 ? 6.071 -1.454 -22.732 1.00 87.94 110 ALA A C 1
ATOM 859 O O . ALA A 1 110 ? 6.457 -2.483 -22.181 1.00 87.94 110 ALA A O 1
ATOM 860 N N . LEU A 1 111 ? 4.790 -1.061 -22.677 1.00 87.25 111 LEU A N 1
ATOM 861 C CA . LEU A 1 111 ? 3.741 -1.819 -21.985 1.00 87.25 111 LEU A CA 1
ATOM 862 C C . LEU A 1 111 ? 3.511 -3.208 -22.598 1.00 87.25 111 LEU A C 1
ATOM 864 O O . LEU A 1 111 ? 3.317 -4.162 -21.855 1.00 87.25 111 LEU A O 1
ATOM 868 N N . GLN A 1 112 ? 3.568 -3.367 -23.923 1.00 87.62 112 GLN A N 1
ATOM 869 C CA . GLN A 1 112 ? 3.462 -4.692 -24.552 1.00 87.62 112 GLN A CA 1
ATOM 870 C C . GLN A 1 112 ? 4.592 -5.627 -24.102 1.00 87.62 112 GLN A C 1
ATOM 872 O O . GLN A 1 112 ? 4.340 -6.790 -23.790 1.00 87.62 112 GLN A O 1
ATOM 877 N N . TRP A 1 113 ? 5.826 -5.122 -24.021 1.00 86.19 113 TRP A N 1
ATOM 878 C CA . TRP A 1 113 ? 6.956 -5.891 -23.492 1.00 86.19 113 TRP A CA 1
ATOM 879 C C . TRP A 1 113 ? 6.783 -6.236 -22.017 1.00 86.19 113 TRP A C 1
ATOM 881 O O . TRP A 1 113 ? 7.012 -7.379 -21.633 1.00 86.19 113 TRP A O 1
ATOM 891 N N . ILE A 1 114 ? 6.306 -5.286 -21.213 1.00 86.19 114 ILE A N 1
ATOM 892 C CA . ILE A 1 114 ? 5.934 -5.524 -19.816 1.00 86.19 114 ILE A CA 1
ATOM 893 C C . ILE A 1 114 ? 4.910 -6.654 -19.708 1.00 86.19 114 ILE A C 1
ATOM 895 O O . ILE A 1 114 ? 5.116 -7.593 -18.948 1.00 86.19 114 ILE A O 1
ATOM 899 N N . GLU A 1 115 ? 3.820 -6.583 -20.473 1.00 82.75 115 GLU A N 1
ATOM 900 C CA . GLU A 1 115 ? 2.770 -7.598 -20.474 1.00 82.75 115 GLU A CA 1
ATOM 901 C C . GLU A 1 115 ? 3.327 -8.969 -20.843 1.00 82.75 115 GLU A C 1
ATOM 903 O O . GLU A 1 115 ? 2.982 -9.972 -20.226 1.00 82.75 115 GLU A O 1
ATOM 908 N N . TYR A 1 116 ? 4.185 -9.021 -21.855 1.00 80.38 116 TYR A N 1
ATOM 909 C CA . TYR A 1 116 ? 4.778 -10.262 -22.321 1.00 80.38 116 TYR A CA 1
ATOM 910 C C . TYR A 1 116 ? 5.738 -10.882 -21.298 1.00 80.38 116 TYR A C 1
ATOM 912 O O . TYR A 1 116 ? 5.723 -12.092 -21.082 1.00 80.38 116 TYR A O 1
ATOM 920 N N . MET A 1 117 ? 6.544 -10.051 -20.635 1.00 78.12 117 MET A N 1
ATOM 921 C CA . MET A 1 117 ? 7.481 -10.471 -19.589 1.00 78.12 117 MET A CA 1
ATOM 922 C C . MET A 1 117 ? 6.798 -10.688 -18.232 1.00 78.12 117 MET A C 1
ATOM 924 O O . MET A 1 117 ? 7.427 -11.158 -17.284 1.00 78.12 117 MET A O 1
ATOM 928 N N . HIS A 1 118 ? 5.510 -10.359 -18.131 1.00 77.25 118 HIS A N 1
ATOM 929 C CA . HIS A 1 118 ? 4.748 -10.444 -16.903 1.00 77.25 118 HIS A CA 1
ATOM 930 C C . HIS A 1 118 ? 4.608 -11.905 -16.424 1.00 77.25 118 HIS A C 1
ATOM 932 O O . HIS A 1 118 ? 4.102 -12.748 -17.178 1.00 77.25 118 HIS A O 1
ATOM 938 N N . PRO A 1 119 ? 4.933 -12.220 -15.153 1.00 67.44 119 PRO A N 1
ATOM 939 C CA . PRO A 1 119 ? 4.926 -13.596 -14.645 1.00 67.44 119 PRO A CA 1
ATOM 940 C C . PRO A 1 119 ? 3.589 -14.347 -14.799 1.00 67.44 119 PRO A C 1
ATOM 942 O O . PRO A 1 119 ? 3.587 -15.563 -14.980 1.00 67.44 119 PRO A O 1
ATOM 945 N N . ALA A 1 120 ? 2.448 -13.645 -14.765 1.00 66.94 120 ALA A N 1
ATOM 946 C CA . ALA A 1 120 ? 1.119 -14.259 -14.901 1.00 66.94 120 ALA A CA 1
ATOM 947 C C . ALA A 1 120 ? 0.700 -14.609 -16.344 1.00 66.94 120 ALA A C 1
ATOM 949 O O . ALA A 1 120 ? -0.062 -15.556 -16.537 1.00 66.94 120 ALA A O 1
ATOM 950 N N . LYS A 1 121 ? 1.172 -13.881 -17.372 1.00 59.88 121 LYS A N 1
ATOM 951 C CA . LYS A 1 121 ? 0.736 -14.110 -18.767 1.00 59.88 121 LYS A CA 1
ATOM 952 C C . LYS A 1 121 ? 1.405 -15.322 -19.410 1.00 59.88 121 LYS A C 1
ATOM 954 O O . LYS A 1 121 ? 0.898 -15.855 -20.391 1.00 59.88 121 LYS A O 1
ATOM 959 N N . ALA A 1 122 ? 2.516 -15.794 -18.859 1.00 51.09 122 ALA A N 1
ATOM 960 C CA . ALA A 1 122 ? 3.344 -16.773 -19.544 1.00 51.09 122 ALA A CA 1
ATOM 961 C C . ALA A 1 122 ? 2.822 -18.224 -19.492 1.00 51.09 122 ALA A C 1
ATOM 963 O O . ALA A 1 122 ? 3.504 -19.100 -20.027 1.00 51.09 122 ALA A O 1
ATOM 964 N N . GLY A 1 123 ? 1.696 -18.538 -18.818 1.00 41.94 123 GLY A N 1
ATOM 965 C CA . GLY A 1 123 ? 1.278 -19.938 -18.548 1.00 41.94 123 GLY A CA 1
ATOM 966 C C . GLY A 1 123 ? 2.373 -20.772 -17.857 1.00 41.94 123 GLY A C 1
ATOM 967 O O . GLY A 1 123 ? 2.324 -21.995 -17.773 1.00 41.94 123 GLY A O 1
ATOM 968 N N . ARG A 1 124 ? 3.398 -20.063 -17.398 1.00 45.25 124 ARG A N 1
ATOM 969 C CA . ARG A 1 124 ? 4.704 -20.479 -16.947 1.00 45.25 124 ARG A CA 1
ATOM 970 C C . ARG A 1 124 ? 4.943 -19.541 -15.798 1.00 45.25 124 ARG A C 1
ATOM 972 O O . ARG A 1 124 ? 5.350 -18.402 -15.997 1.00 45.25 124 ARG A O 1
ATOM 979 N N . LEU A 1 125 ? 4.635 -20.007 -14.597 1.00 42.28 125 LEU A N 1
ATOM 980 C CA . LEU A 1 125 ? 5.301 -19.482 -13.420 1.00 42.28 125 LEU A CA 1
ATOM 981 C C . LEU A 1 125 ? 6.796 -19.692 -13.679 1.00 42.28 125 LEU A C 1
ATOM 983 O O . LEU A 1 125 ? 7.338 -20.753 -13.377 1.00 42.28 125 LEU A O 1
ATOM 987 N N . LEU A 1 126 ? 7.450 -18.719 -14.314 1.00 43.41 126 LEU A N 1
ATOM 988 C CA . LEU A 1 126 ? 8.890 -18.579 -14.246 1.00 43.41 126 LEU A CA 1
ATOM 989 C C . LEU A 1 126 ? 9.136 -18.207 -12.790 1.00 43.41 126 LEU A C 1
ATOM 991 O O . LEU A 1 126 ? 9.148 -17.038 -12.417 1.00 43.41 126 LEU A O 1
ATOM 995 N N . VAL A 1 127 ? 9.187 -19.227 -11.931 1.00 45.72 127 VAL A N 1
ATOM 996 C CA . VAL A 1 127 ? 9.727 -19.088 -10.587 1.00 45.72 127 VAL A CA 1
ATOM 997 C C . VAL A 1 127 ? 11.125 -18.562 -10.825 1.00 45.72 127 VAL A C 1
ATOM 999 O O . VAL A 1 127 ? 11.971 -19.301 -11.322 1.00 45.72 127 VAL A O 1
ATOM 1002 N N . ALA A 1 128 ? 11.326 -17.273 -10.568 1.00 46.44 128 ALA A N 1
ATOM 1003 C CA . ALA A 1 128 ? 12.570 -16.608 -10.882 1.00 46.44 128 ALA A CA 1
ATOM 1004 C C . ALA A 1 128 ? 13.691 -17.292 -10.084 1.00 46.44 128 ALA A C 1
ATOM 1006 O O . ALA A 1 128 ? 13.838 -17.082 -8.877 1.00 46.44 128 ALA A O 1
ATOM 1007 N N . SER A 1 129 ? 14.436 -18.185 -10.735 1.00 44.59 129 SER A N 1
ATOM 1008 C CA . SER A 1 129 ? 15.593 -18.859 -10.160 1.00 44.59 129 SER A CA 1
ATOM 1009 C C . SER A 1 129 ? 16.826 -18.010 -10.441 1.00 44.59 129 SER A C 1
ATOM 1011 O O . SER A 1 129 ? 17.121 -17.743 -11.606 1.00 44.59 129 SER A O 1
ATOM 1013 N N . GLY A 1 130 ? 17.542 -17.598 -9.392 1.00 51.62 130 GLY A N 1
ATOM 1014 C CA . GLY A 1 130 ? 18.842 -16.924 -9.497 1.00 51.62 130 GLY A CA 1
ATOM 1015 C C . GLY A 1 130 ? 18.817 -15.639 -10.333 1.00 51.62 130 GLY A C 1
ATOM 1016 O O . GLY A 1 130 ? 18.409 -14.590 -9.843 1.00 51.62 130 GLY A O 1
ATOM 1017 N N . GLU A 1 131 ? 19.261 -15.725 -11.588 1.00 48.84 131 GLU A N 1
ATOM 1018 C CA . GLU A 1 131 ? 19.459 -14.590 -12.504 1.00 48.84 131 GLU A CA 1
ATOM 1019 C C . GLU A 1 131 ? 18.146 -13.934 -12.973 1.00 48.84 131 GLU A C 1
ATOM 1021 O O . GLU A 1 131 ? 18.080 -12.713 -13.083 1.00 48.84 131 GLU A O 1
ATOM 1026 N N . GLN A 1 132 ? 17.059 -14.702 -13.125 1.00 54.56 132 GLN A N 1
ATOM 1027 C CA . GLN A 1 132 ? 15.756 -14.179 -13.582 1.00 54.56 132 GLN A CA 1
ATOM 1028 C C . GLN A 1 132 ? 15.076 -13.231 -12.572 1.00 54.56 132 GLN A C 1
ATOM 1030 O O . GLN A 1 132 ? 14.112 -12.544 -12.906 1.00 54.56 132 GLN A O 1
ATOM 1035 N N . GLN A 1 133 ? 15.554 -13.173 -11.322 1.00 52.91 133 GLN A N 1
ATOM 1036 C CA . GLN A 1 133 ? 15.032 -12.238 -10.314 1.00 52.91 133 GLN A CA 1
ATOM 1037 C C . GLN A 1 133 ? 15.432 -10.787 -10.613 1.00 52.91 133 GLN A C 1
ATOM 1039 O O . GLN A 1 133 ? 14.667 -9.871 -10.308 1.00 52.91 133 GLN A O 1
ATOM 1044 N N . TYR A 1 134 ? 16.601 -10.574 -11.230 1.00 51.28 134 TYR A N 1
ATOM 1045 C CA . TYR A 1 134 ? 17.080 -9.241 -11.612 1.00 51.28 134 TYR A CA 1
ATOM 1046 C C . TYR A 1 134 ? 16.235 -8.637 -12.739 1.00 51.28 134 TYR A C 1
ATOM 1048 O O . TYR A 1 134 ? 15.967 -7.436 -12.738 1.00 51.28 134 TYR A O 1
ATOM 1056 N N . ASP A 1 135 ? 15.728 -9.481 -13.637 1.00 66.62 135 ASP A N 1
ATOM 1057 C CA . ASP A 1 135 ? 14.846 -9.072 -14.730 1.00 66.62 135 ASP A CA 1
ATOM 1058 C C . ASP A 1 135 ? 13.510 -8.520 -14.209 1.00 66.62 135 ASP A C 1
ATOM 1060 O O . ASP A 1 135 ? 13.028 -7.485 -14.673 1.00 66.62 135 ASP A O 1
ATOM 1064 N N . PHE A 1 136 ? 12.942 -9.152 -13.174 1.00 74.00 136 PHE A N 1
ATOM 1065 C CA . PHE A 1 136 ? 11.706 -8.677 -12.550 1.00 74.00 136 PHE A CA 1
ATOM 1066 C C . PHE A 1 136 ? 11.891 -7.337 -11.820 1.00 74.00 136 PHE A C 1
ATOM 1068 O O . PHE A 1 136 ? 10.988 -6.499 -11.838 1.00 74.00 136 PHE A O 1
ATOM 1075 N N . LEU A 1 137 ? 13.059 -7.092 -11.214 1.00 77.50 137 LEU A N 1
ATOM 1076 C CA . LEU A 1 137 ? 13.341 -5.816 -10.553 1.00 77.50 137 LEU A CA 1
ATOM 1077 C C . LEU A 1 137 ? 13.403 -4.658 -11.556 1.00 77.50 137 LEU A C 1
ATOM 1079 O O . LEU A 1 137 ? 12.758 -3.641 -11.323 1.00 77.50 137 LEU A O 1
ATOM 1083 N N . HIS A 1 138 ? 14.123 -4.796 -12.674 1.00 79.88 138 HIS A N 1
ATOM 1084 C CA . HIS A 1 138 ? 14.225 -3.724 -13.681 1.00 79.88 138 HIS A CA 1
ATOM 1085 C C . HIS A 1 138 ? 12.865 -3.340 -14.255 1.00 79.88 138 HIS A C 1
ATOM 1087 O O . HIS A 1 138 ? 12.568 -2.161 -14.444 1.00 79.88 138 HIS A O 1
ATOM 1093 N N . TYR A 1 139 ? 12.023 -4.347 -14.459 1.00 81.62 139 TYR A N 1
ATOM 1094 C CA . TYR A 1 139 ? 10.627 -4.163 -14.793 1.00 81.62 139 TYR A CA 1
ATOM 1095 C C . TYR A 1 139 ? 9.875 -3.314 -13.744 1.00 81.62 139 TYR A C 1
ATOM 1097 O O . TYR A 1 139 ? 9.246 -2.312 -14.095 1.00 81.62 139 TYR A O 1
ATOM 1105 N N . CYS A 1 140 ? 9.963 -3.677 -12.459 1.00 84.81 140 CYS A N 1
ATOM 1106 C CA . CYS A 1 140 ? 9.294 -2.948 -11.376 1.00 84.81 140 CYS A CA 1
ATOM 1107 C C . CYS A 1 140 ? 9.804 -1.506 -11.254 1.00 84.81 140 CYS A C 1
ATOM 1109 O O . CYS A 1 140 ? 9.006 -0.587 -11.072 1.00 84.81 140 CYS A O 1
ATOM 1111 N N . VAL A 1 141 ? 11.119 -1.312 -11.400 1.00 86.56 141 VAL A N 1
ATOM 1112 C CA . VAL A 1 141 ? 11.760 0.007 -11.374 1.00 86.56 141 VAL A CA 1
ATOM 1113 C C . VAL A 1 141 ? 11.242 0.868 -12.517 1.00 86.56 141 VAL A C 1
ATOM 1115 O O . VAL A 1 141 ? 10.827 2.002 -12.287 1.00 86.56 141 VAL A O 1
ATOM 1118 N N . PHE A 1 142 ? 11.189 0.337 -13.738 1.00 89.00 142 PHE A N 1
ATOM 1119 C CA . PHE A 1 142 ? 10.667 1.089 -14.874 1.00 89.00 142 PHE A CA 1
ATOM 1120 C C . PHE A 1 142 ? 9.198 1.466 -14.680 1.00 89.00 142 PHE A C 1
ATOM 1122 O O . PHE A 1 142 ? 8.833 2.620 -14.903 1.00 89.00 142 PHE A O 1
ATOM 1129 N N . LEU A 1 143 ? 8.370 0.539 -14.189 1.00 87.88 143 LEU A N 1
ATOM 1130 C CA . LEU A 1 143 ? 6.965 0.815 -13.898 1.00 87.88 143 LEU A CA 1
ATOM 1131 C C . LEU A 1 143 ? 6.803 1.905 -12.825 1.00 87.88 143 LEU A C 1
ATOM 1133 O O . LEU A 1 143 ? 5.990 2.815 -13.002 1.00 87.88 143 LEU A O 1
ATOM 1137 N N . ARG A 1 144 ? 7.607 1.869 -11.748 1.00 91.00 144 ARG A N 1
ATOM 1138 C CA . ARG A 1 144 ? 7.652 2.951 -10.750 1.00 91.00 144 ARG A CA 1
ATOM 1139 C C . ARG A 1 144 ? 8.012 4.272 -11.410 1.00 91.00 144 ARG A C 1
ATOM 1141 O O . ARG A 1 144 ? 7.324 5.270 -11.198 1.00 91.00 144 ARG A O 1
ATOM 1148 N N . MET A 1 145 ? 9.101 4.293 -12.172 1.00 88.81 145 MET A N 1
ATOM 1149 C CA . MET A 1 145 ? 9.618 5.526 -12.754 1.00 88.81 145 MET A CA 1
ATOM 1150 C C . MET A 1 145 ? 8.646 6.128 -13.747 1.00 88.81 145 MET A C 1
ATOM 1152 O O . MET A 1 145 ? 8.447 7.337 -13.718 1.00 88.81 145 MET A O 1
ATOM 1156 N N . LEU A 1 146 ? 7.963 5.300 -14.530 1.00 85.81 146 LEU A N 1
ATOM 1157 C CA . LEU A 1 146 ? 6.874 5.735 -15.384 1.00 85.81 146 LEU A CA 1
ATOM 1158 C C . LEU A 1 146 ? 5.776 6.423 -14.556 1.00 85.81 146 LEU A C 1
ATOM 1160 O O . LEU A 1 146 ? 5.528 7.610 -14.731 1.00 85.81 146 LEU A O 1
ATOM 1164 N N . LEU A 1 147 ? 5.189 5.714 -13.589 1.00 86.19 147 LEU A N 1
ATOM 1165 C CA . LEU A 1 147 ? 3.999 6.162 -12.851 1.00 86.19 147 LEU A CA 1
ATOM 1166 C C . LEU A 1 147 ? 4.242 7.318 -11.869 1.00 86.19 147 LEU A C 1
ATOM 1168 O O . LEU A 1 147 ? 3.296 7.979 -11.446 1.00 86.19 147 LEU A O 1
ATOM 1172 N N . VAL A 1 148 ? 5.493 7.572 -11.486 1.00 84.88 148 VAL A N 1
ATOM 1173 C CA . VAL A 1 148 ? 5.859 8.678 -10.586 1.00 84.88 148 VAL A CA 1
ATOM 1174 C C . VAL A 1 148 ? 6.339 9.917 -11.365 1.00 84.88 148 VAL A C 1
ATOM 1176 O O . VAL A 1 148 ? 6.430 11.010 -10.796 1.00 84.88 148 VAL A O 1
ATOM 1179 N N . CYS A 1 149 ? 6.624 9.801 -12.667 1.00 77.88 149 CYS A N 1
ATOM 1180 C CA . CYS A 1 149 ? 7.135 10.908 -13.478 1.00 77.88 149 CYS A CA 1
ATOM 1181 C C . CYS A 1 149 ? 6.024 11.710 -14.166 1.00 77.88 149 CYS A C 1
ATOM 1183 O O . CYS A 1 149 ? 5.436 11.258 -15.133 1.00 77.88 149 CYS A O 1
ATOM 1185 N N . GLY A 1 150 ? 5.820 12.963 -13.744 1.00 69.25 150 GLY A N 1
ATOM 1186 C CA . GLY A 1 150 ? 4.977 13.931 -14.462 1.00 69.25 150 GLY A CA 1
ATOM 1187 C C . GLY A 1 150 ? 3.476 13.629 -14.388 1.00 69.25 150 GLY A C 1
ATOM 1188 O O . GLY A 1 150 ? 2.926 12.942 -15.242 1.00 69.25 150 GLY A O 1
ATOM 1189 N N . LYS A 1 151 ? 2.807 14.216 -13.387 1.00 69.94 151 LYS A N 1
ATOM 1190 C CA . LYS A 1 151 ? 1.413 13.905 -13.021 1.00 69.94 151 LYS A CA 1
ATOM 1191 C C . LYS A 1 151 ? 0.415 14.018 -14.179 1.00 69.94 151 LYS A C 1
ATOM 1193 O O . LYS A 1 151 ? -0.344 13.084 -14.399 1.00 69.94 151 LYS A O 1
ATOM 1198 N N . ASP A 1 152 ? 0.441 15.112 -14.938 1.00 78.00 152 ASP A N 1
ATOM 1199 C CA . ASP A 1 152 ? -0.591 15.373 -15.955 1.00 78.00 152 ASP A CA 1
ATOM 1200 C C . ASP A 1 152 ? -0.450 14.464 -17.185 1.00 78.00 152 ASP A C 1
ATOM 1202 O O . ASP A 1 152 ? -1.432 13.919 -17.691 1.00 78.00 152 ASP A O 1
ATOM 1206 N N . TYR A 1 153 ? 0.787 14.253 -17.645 1.00 80.25 153 TYR A N 1
ATOM 1207 C CA . TYR A 1 153 ? 1.066 13.361 -18.769 1.00 80.25 153 TYR A CA 1
ATOM 1208 C C . TYR A 1 153 ? 0.764 11.900 -18.407 1.00 80.25 153 TYR A C 1
ATOM 1210 O O . TYR A 1 153 ? 0.117 11.199 -19.185 1.00 80.25 153 TYR A O 1
ATOM 1218 N N . MET A 1 154 ? 1.156 11.455 -17.206 1.00 80.56 154 MET A N 1
ATOM 1219 C CA . MET A 1 154 ? 0.852 10.100 -16.737 1.00 80.56 154 MET A CA 1
ATOM 1220 C C . MET A 1 154 ? -0.635 9.869 -16.506 1.00 80.56 154 MET A C 1
ATOM 1222 O O . MET A 1 154 ? -1.134 8.820 -16.899 1.00 80.56 154 MET A O 1
ATOM 1226 N N . ALA A 1 155 ? -1.366 10.841 -15.956 1.00 81.44 155 ALA A N 1
ATOM 1227 C CA . ALA A 1 155 ? -2.817 10.741 -15.827 1.00 81.44 155 ALA A CA 1
ATOM 1228 C C . ALA A 1 155 ? -3.494 10.509 -17.184 1.00 81.44 155 ALA A C 1
ATOM 1230 O O . ALA A 1 155 ? -4.324 9.610 -17.323 1.00 81.44 155 ALA A O 1
ATOM 1231 N N . ARG A 1 156 ? -3.083 11.263 -18.212 1.00 83.38 156 ARG A N 1
ATOM 1232 C CA . ARG A 1 156 ? -3.582 11.078 -19.579 1.00 83.38 156 ARG A CA 1
ATOM 1233 C C . ARG A 1 156 ? -3.207 9.716 -20.147 1.00 83.38 156 ARG A C 1
ATOM 1235 O O . ARG A 1 156 ? -4.059 9.038 -20.712 1.00 83.38 156 ARG A O 1
ATOM 1242 N N . PHE A 1 157 ? -1.959 9.302 -19.970 1.00 84.00 157 PHE A N 1
ATOM 1243 C CA . PHE A 1 157 ? -1.492 8.011 -20.454 1.00 84.00 157 PHE A CA 1
ATOM 1244 C C . PHE A 1 157 ? -2.256 6.839 -19.824 1.00 84.00 157 PHE A C 1
ATOM 1246 O O . PHE A 1 157 ? -2.676 5.935 -20.544 1.00 84.00 157 PHE A O 1
ATOM 1253 N N . VAL A 1 158 ? -2.466 6.871 -18.503 1.00 84.94 158 VAL A N 1
ATOM 1254 C CA . VAL A 1 158 ? -3.226 5.861 -17.751 1.00 84.94 158 VAL A CA 1
ATOM 1255 C C . VAL A 1 158 ? -4.673 5.794 -18.238 1.00 84.94 158 VAL A C 1
ATOM 1257 O O . VAL A 1 158 ? -5.192 4.699 -18.446 1.00 84.94 158 VAL A O 1
ATOM 1260 N N . TYR A 1 159 ? -5.298 6.949 -18.482 1.00 83.38 159 TYR A N 1
ATOM 1261 C CA . TYR A 1 159 ? -6.648 7.027 -19.040 1.00 83.38 159 TYR A CA 1
ATOM 1262 C C . TYR A 1 159 ? -6.732 6.432 -20.457 1.00 83.38 159 TYR A C 1
ATOM 1264 O O . TYR A 1 159 ? -7.646 5.671 -20.764 1.00 83.38 159 TYR A O 1
ATOM 1272 N N . GLU A 1 160 ? -5.756 6.727 -21.320 1.00 84.25 160 GLU A N 1
ATOM 1273 C CA . GLU A 1 160 ? -5.694 6.200 -22.692 1.00 84.25 160 GLU A CA 1
ATOM 1274 C C . GLU A 1 160 ? -5.302 4.707 -22.745 1.00 84.25 160 GLU A C 1
ATOM 1276 O O . GLU A 1 160 ? -5.580 4.029 -23.735 1.00 84.25 160 GLU A O 1
ATOM 1281 N N . ASN A 1 161 ? -4.667 4.175 -21.694 1.00 84.31 161 ASN A N 1
ATOM 1282 C CA . ASN A 1 161 ? -4.128 2.812 -21.645 1.00 84.31 161 ASN A CA 1
ATOM 1283 C C . ASN A 1 161 ? -4.527 2.092 -20.342 1.00 84.31 161 ASN A C 1
ATOM 1285 O O . ASN A 1 161 ? -3.656 1.777 -19.526 1.00 84.31 161 ASN A O 1
ATOM 1289 N N . PRO A 1 162 ? -5.813 1.733 -20.152 1.00 81.25 162 PRO A N 1
ATOM 1290 C CA . PRO A 1 162 ? -6.314 1.166 -18.895 1.00 81.25 162 PRO A CA 1
ATOM 1291 C C . PRO A 1 162 ? -5.650 -0.161 -18.495 1.00 81.25 162 PRO A C 1
ATOM 1293 O O . PRO A 1 162 ? -5.640 -0.520 -17.324 1.00 81.25 162 PRO A O 1
ATOM 1296 N N . ARG A 1 163 ? -4.997 -0.865 -19.429 1.00 82.81 163 ARG A N 1
ATOM 1297 C CA . ARG A 1 163 ? -4.220 -2.086 -19.140 1.00 82.81 163 ARG A CA 1
ATOM 1298 C C . ARG A 1 163 ? -3.131 -1.879 -18.084 1.00 82.81 163 ARG A C 1
ATOM 1300 O O . ARG A 1 163 ? -2.742 -2.834 -17.414 1.00 82.81 163 ARG A O 1
ATOM 1307 N N . ILE A 1 164 ? -2.649 -0.646 -17.906 1.00 86.75 164 ILE A N 1
ATOM 1308 C CA . ILE A 1 164 ? -1.682 -0.323 -16.854 1.00 86.75 164 ILE A CA 1
ATOM 1309 C C . ILE A 1 164 ? -2.240 -0.569 -15.448 1.00 86.75 164 ILE A C 1
ATOM 1311 O O . ILE A 1 164 ? -1.464 -0.930 -14.560 1.00 86.75 164 ILE A O 1
ATOM 1315 N N . PHE A 1 165 ? -3.560 -0.439 -15.247 1.00 86.81 165 PHE A N 1
ATOM 1316 C CA . PHE A 1 165 ? -4.217 -0.793 -13.990 1.00 86.81 165 PHE A CA 1
ATOM 1317 C C . PHE A 1 165 ? -4.019 -2.270 -13.695 1.00 86.81 165 PHE A C 1
ATOM 1319 O O . PHE A 1 165 ? -3.410 -2.602 -12.681 1.00 86.81 165 PHE A O 1
ATOM 1326 N N . THR A 1 166 ? -4.458 -3.142 -14.606 1.00 87.81 166 THR A N 1
ATOM 1327 C CA . THR A 1 166 ? -4.370 -4.597 -14.449 1.00 87.81 166 THR A CA 1
ATOM 1328 C C . THR A 1 166 ? -2.940 -5.031 -14.153 1.00 87.81 166 THR A C 1
ATOM 1330 O O . THR A 1 166 ? -2.702 -5.743 -13.185 1.00 87.81 166 THR A O 1
ATOM 1333 N N . ILE A 1 167 ? -1.973 -4.551 -14.941 1.00 87.75 167 ILE A N 1
ATOM 1334 C CA . ILE A 1 167 ? -0.558 -4.907 -14.798 1.00 87.75 167 ILE A CA 1
ATOM 1335 C C . ILE A 1 167 ? -0.018 -4.452 -13.439 1.00 87.75 167 ILE A C 1
ATOM 1337 O O . ILE A 1 167 ? 0.545 -5.248 -12.696 1.00 87.75 167 ILE A O 1
ATOM 1341 N N . THR A 1 168 ? -0.192 -3.177 -13.088 1.00 90.88 168 THR A N 1
ATOM 1342 C CA . THR A 1 168 ? 0.368 -2.625 -11.844 1.00 90.88 168 THR A CA 1
ATOM 1343 C C . THR A 1 168 ? -0.269 -3.270 -10.617 1.00 90.88 168 THR A C 1
ATOM 1345 O O . THR A 1 168 ? 0.426 -3.597 -9.655 1.00 90.88 168 THR A O 1
ATOM 1348 N N . LEU A 1 169 ? -1.588 -3.469 -10.649 1.00 91.44 169 LEU A N 1
ATOM 1349 C CA . LEU A 1 169 ? -2.340 -4.098 -9.570 1.00 91.44 169 LEU A CA 1
ATOM 1350 C C . LEU A 1 169 ? -1.992 -5.577 -9.417 1.00 91.44 169 LEU A C 1
ATOM 1352 O O . LEU A 1 169 ? -1.868 -6.031 -8.284 1.00 91.44 169 LEU A O 1
ATOM 1356 N N . ASP A 1 170 ? -1.810 -6.312 -10.514 1.00 90.06 170 ASP A N 1
ATOM 1357 C CA . ASP A 1 170 ? -1.417 -7.720 -10.477 1.00 90.06 170 ASP A CA 1
ATOM 1358 C C . ASP A 1 170 ? -0.026 -7.878 -9.856 1.00 90.06 170 ASP A C 1
ATOM 1360 O O . ASP A 1 170 ? 0.139 -8.595 -8.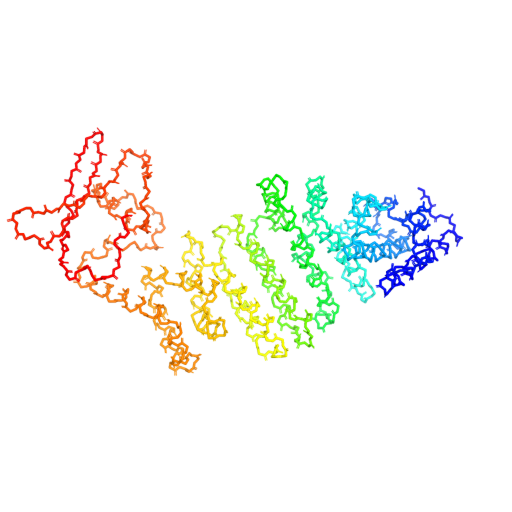867 1.00 90.06 170 ASP A O 1
ATOM 1364 N N . VAL A 1 171 ? 0.956 -7.125 -10.358 1.00 89.25 171 VAL A N 1
ATOM 1365 C CA . VAL A 1 171 ? 2.327 -7.120 -9.829 1.00 89.25 171 VAL A CA 1
ATOM 1366 C C . VAL A 1 171 ? 2.308 -6.765 -8.358 1.00 89.25 171 VAL A C 1
ATOM 1368 O O . VAL A 1 171 ? 2.897 -7.470 -7.540 1.00 89.25 171 VAL A O 1
ATOM 1371 N N . TRP A 1 172 ? 1.588 -5.705 -7.991 1.00 92.06 172 TRP A N 1
ATOM 1372 C CA . TRP A 1 172 ? 1.430 -5.347 -6.596 1.00 92.06 172 TRP A CA 1
ATOM 1373 C C . TRP A 1 172 ? 0.816 -6.478 -5.789 1.00 92.06 172 TRP A C 1
ATOM 1375 O O . TRP A 1 172 ? 1.424 -6.880 -4.807 1.00 92.06 172 TRP A O 1
ATOM 1385 N N . LEU A 1 173 ? -0.300 -7.063 -6.204 1.00 91.38 173 LEU A N 1
ATOM 1386 C CA . LEU A 1 173 ? -1.017 -8.055 -5.411 1.00 91.38 173 LEU A CA 1
ATOM 1387 C C . LEU A 1 173 ? -0.301 -9.413 -5.330 1.00 91.38 173 LEU A C 1
ATOM 1389 O O . LEU A 1 173 ? -0.403 -10.096 -4.305 1.00 91.38 173 LEU A O 1
ATOM 1393 N N . PHE A 1 174 ? 0.441 -9.801 -6.365 1.00 88.31 174 PHE A N 1
ATOM 1394 C CA . PHE A 1 174 ? 0.973 -11.153 -6.526 1.00 88.31 174 PHE A CA 1
ATOM 1395 C C . PHE A 1 174 ? 2.504 -11.240 -6.581 1.00 88.31 174 PHE A C 1
ATOM 1397 O O . PHE A 1 174 ? 3.014 -12.363 -6.570 1.00 88.31 174 PHE A O 1
ATOM 1404 N N . HIS A 1 175 ? 3.266 -10.134 -6.504 1.00 85.62 175 HIS A N 1
ATOM 1405 C CA . HIS A 1 175 ? 4.740 -10.203 -6.465 1.00 85.62 175 HIS A CA 1
ATOM 1406 C C . HIS A 1 175 ? 5.322 -11.183 -5.429 1.00 85.62 175 HIS A C 1
ATOM 1408 O O . HIS A 1 175 ? 6.320 -11.829 -5.757 1.00 85.62 175 HIS A O 1
ATOM 1414 N N . PRO A 1 176 ? 4.736 -11.421 -4.230 1.00 84.31 176 PRO A N 1
ATOM 1415 C CA . PRO A 1 176 ? 5.315 -12.394 -3.305 1.00 84.31 176 PRO A CA 1
ATOM 1416 C C . PRO A 1 176 ? 5.243 -13.835 -3.820 1.00 84.31 176 PRO A C 1
ATOM 1418 O O . PRO A 1 176 ? 5.973 -14.693 -3.328 1.00 84.31 176 PRO A O 1
ATOM 1421 N N . THR A 1 177 ? 4.355 -14.115 -4.779 1.00 80.06 177 THR A N 1
ATOM 1422 C CA . THR A 1 177 ? 4.256 -15.416 -5.458 1.00 80.06 177 THR A CA 1
ATOM 1423 C C . THR A 1 177 ? 5.264 -15.555 -6.597 1.00 80.06 177 THR A C 1
ATOM 1425 O O . THR A 1 177 ? 5.684 -16.670 -6.893 1.00 80.06 177 THR A O 1
ATOM 1428 N N . TYR A 1 178 ? 5.689 -14.433 -7.187 1.00 76.31 178 TYR A N 1
ATOM 1429 C CA . TYR A 1 178 ? 6.673 -14.388 -8.273 1.00 76.31 178 TYR A CA 1
ATOM 1430 C C . TYR A 1 178 ? 8.109 -14.522 -7.756 1.00 76.31 178 TYR A C 1
ATOM 1432 O O . TYR A 1 178 ? 8.982 -15.043 -8.449 1.00 76.31 178 TYR A O 1
ATOM 1440 N N . ILE A 1 179 ? 8.352 -14.112 -6.509 1.00 74.19 179 ILE A N 1
ATOM 1441 C CA . ILE A 1 179 ? 9.662 -14.218 -5.863 1.00 74.19 179 ILE A CA 1
ATOM 1442 C C . ILE A 1 179 ? 9.792 -15.591 -5.184 1.00 74.19 179 ILE A C 1
ATOM 1444 O O . ILE A 1 179 ? 8.960 -15.969 -4.357 1.00 74.19 179 ILE A O 1
ATOM 1448 N N . ALA A 1 180 ? 10.834 -16.348 -5.543 1.00 63.09 180 ALA A N 1
ATOM 1449 C CA . ALA A 1 180 ? 11.045 -17.727 -5.101 1.00 63.09 180 ALA A CA 1
ATOM 1450 C C . ALA A 1 180 ? 11.169 -17.867 -3.571 1.00 63.09 180 ALA A C 1
ATOM 1452 O O . ALA A 1 180 ? 11.760 -17.023 -2.890 1.00 63.09 180 ALA A O 1
ATOM 1453 N N . GLN A 1 181 ? 10.652 -18.981 -3.029 1.00 57.00 181 GLN A N 1
ATOM 1454 C CA . GLN A 1 181 ? 10.324 -19.084 -1.604 1.00 57.00 181 GLN A CA 1
ATOM 1455 C C . GLN A 1 181 ? 11.506 -19.023 -0.611 1.00 57.00 181 GLN A C 1
ATOM 1457 O O . GLN A 1 181 ? 11.289 -18.845 0.587 1.00 57.00 181 GLN A O 1
ATOM 1462 N N . GLY A 1 182 ? 12.746 -19.140 -1.096 1.00 52.62 182 GLY A N 1
ATOM 1463 C CA . GLY A 1 182 ? 13.975 -19.049 -0.298 1.00 52.62 182 GLY A CA 1
ATOM 1464 C C . GLY A 1 182 ? 14.643 -17.668 -0.280 1.00 52.62 182 GLY A C 1
ATOM 1465 O O . GLY A 1 182 ? 15.615 -17.486 0.442 1.00 52.62 182 GLY A O 1
ATOM 1466 N N . HIS A 1 183 ? 14.144 -16.691 -1.045 1.00 57.75 183 HIS A N 1
ATOM 1467 C CA . HIS A 1 183 ? 14.799 -15.383 -1.217 1.00 57.75 183 HIS A CA 1
ATOM 1468 C C . HIS A 1 183 ? 14.131 -14.249 -0.429 1.00 57.75 183 HIS A C 1
ATOM 1470 O O . HIS A 1 183 ? 14.496 -13.087 -0.581 1.00 57.75 183 HIS A O 1
ATOM 1476 N N . TYR A 1 184 ? 13.169 -14.560 0.441 1.00 53.69 184 TYR A N 1
ATOM 1477 C CA . TYR A 1 184 ? 12.424 -13.542 1.186 1.00 53.69 184 TYR A CA 1
ATOM 1478 C C . TYR A 1 184 ? 13.228 -12.830 2.272 1.00 53.69 184 TYR A C 1
ATOM 1480 O O . TYR A 1 184 ? 12.714 -11.870 2.813 1.00 53.69 184 TYR A O 1
ATOM 1488 N N . CYS A 1 185 ? 14.451 -13.261 2.589 1.00 55.34 185 CYS A N 1
ATOM 1489 C CA . CYS A 1 185 ? 15.355 -12.541 3.497 1.00 55.34 185 CYS A CA 1
ATOM 1490 C C . CYS A 1 185 ? 16.393 -11.690 2.739 1.00 55.34 185 CYS A C 1
ATOM 1492 O O . CYS A 1 185 ? 17.374 -11.249 3.323 1.00 55.34 185 CYS A O 1
ATOM 1494 N N . ASN A 1 186 ? 16.234 -11.526 1.421 1.00 67.00 186 ASN A N 1
ATOM 1495 C CA . ASN A 1 186 ? 17.212 -10.881 0.549 1.00 67.00 186 ASN A CA 1
ATOM 1496 C C . ASN A 1 186 ? 16.876 -9.389 0.348 1.00 67.00 186 ASN A C 1
ATOM 1498 O O . ASN A 1 186 ? 15.709 -9.032 0.174 1.00 67.00 186 ASN A O 1
ATOM 1502 N N . ILE A 1 187 ? 17.906 -8.537 0.284 1.00 72.56 187 ILE A N 1
ATOM 1503 C CA . ILE A 1 187 ? 17.825 -7.113 -0.088 1.00 72.56 187 ILE A CA 1
ATOM 1504 C C . ILE A 1 187 ? 17.003 -6.874 -1.367 1.00 72.56 187 ILE A C 1
ATOM 1506 O O . ILE A 1 187 ? 16.278 -5.886 -1.473 1.00 72.56 187 ILE A O 1
ATOM 1510 N N . ASN A 1 188 ? 17.019 -7.828 -2.301 1.00 77.25 188 ASN A N 1
ATOM 1511 C CA . ASN A 1 188 ? 16.235 -7.764 -3.532 1.00 77.25 188 ASN A CA 1
ATOM 1512 C C . ASN A 1 188 ? 14.719 -7.775 -3.279 1.00 77.25 188 ASN A C 1
ATOM 1514 O O . ASN A 1 188 ? 13.988 -7.075 -3.972 1.00 77.25 188 ASN A O 1
ATOM 1518 N N . TYR A 1 189 ? 14.225 -8.527 -2.287 1.00 80.94 189 TYR A N 1
ATOM 1519 C CA . TYR A 1 189 ? 12.792 -8.537 -1.965 1.00 80.94 189 TYR A CA 1
ATOM 1520 C C . TYR A 1 189 ? 12.340 -7.176 -1.420 1.00 80.94 189 TYR A C 1
ATOM 1522 O O . TYR A 1 189 ? 11.269 -6.691 -1.790 1.00 80.94 189 TYR A O 1
ATOM 1530 N N . VAL A 1 190 ? 13.169 -6.542 -0.582 1.00 84.88 190 VAL A N 1
ATOM 1531 C CA . VAL A 1 190 ? 12.931 -5.184 -0.061 1.00 84.88 190 VAL A CA 1
ATOM 1532 C C . VAL A 1 190 ? 12.845 -4.192 -1.218 1.00 84.88 190 VAL A C 1
ATOM 1534 O O . VAL A 1 190 ? 11.848 -3.480 -1.326 1.00 84.88 190 VAL A O 1
ATOM 1537 N N . ALA A 1 191 ? 13.833 -4.206 -2.118 1.00 86.56 191 ALA A N 1
ATOM 1538 C CA . ALA A 1 191 ? 13.853 -3.340 -3.293 1.00 86.56 191 ALA A CA 1
ATOM 1539 C C . ALA A 1 191 ? 12.610 -3.552 -4.170 1.00 86.56 191 ALA A C 1
ATOM 1541 O O . ALA A 1 191 ? 11.870 -2.606 -4.412 1.00 86.56 191 ALA A O 1
ATOM 1542 N N . ILE A 1 192 ? 12.301 -4.793 -4.564 1.00 87.75 192 ILE A N 1
ATOM 1543 C CA . ILE A 1 192 ? 11.121 -5.090 -5.393 1.00 87.75 192 ILE A CA 1
ATOM 1544 C C . ILE A 1 192 ? 9.835 -4.602 -4.715 1.00 87.75 192 ILE A C 1
ATOM 1546 O O . ILE A 1 192 ? 9.021 -3.935 -5.349 1.00 87.75 192 ILE A O 1
ATOM 1550 N N . THR A 1 193 ? 9.648 -4.892 -3.424 1.00 89.19 193 THR A N 1
ATOM 1551 C CA . THR A 1 193 ? 8.430 -4.482 -2.710 1.00 89.19 193 THR A CA 1
ATOM 1552 C C . THR A 1 193 ? 8.299 -2.959 -2.666 1.00 89.19 193 THR A C 1
ATOM 1554 O O . THR A 1 193 ? 7.198 -2.433 -2.847 1.00 89.19 193 THR A O 1
ATOM 1557 N N . LEU A 1 194 ? 9.410 -2.247 -2.455 1.00 90.81 194 LEU A N 1
ATOM 1558 C CA . LEU A 1 194 ? 9.444 -0.788 -2.450 1.00 90.81 194 LEU A CA 1
ATOM 1559 C C . LEU A 1 194 ? 9.031 -0.223 -3.813 1.00 90.81 194 LEU A C 1
ATOM 1561 O O . LEU A 1 194 ? 8.128 0.612 -3.879 1.00 90.81 194 LEU A O 1
ATOM 1565 N N . GLU A 1 195 ? 9.645 -0.719 -4.886 1.00 91.88 195 GLU A N 1
ATOM 1566 C CA . GLU A 1 195 ? 9.385 -0.286 -6.261 1.00 91.88 195 GLU A CA 1
ATOM 1567 C C . GLU A 1 195 ? 7.923 -0.512 -6.653 1.00 91.88 195 GLU A C 1
ATOM 1569 O O . GLU A 1 195 ? 7.250 0.392 -7.148 1.00 91.88 195 GLU A O 1
ATOM 1574 N N . VAL A 1 196 ? 7.388 -1.690 -6.338 1.00 91.94 196 VAL A N 1
ATOM 1575 C CA . VAL A 1 196 ? 6.012 -2.070 -6.660 1.00 91.94 196 VAL A CA 1
ATOM 1576 C C . VAL A 1 196 ? 4.986 -1.262 -5.857 1.00 91.94 196 VAL A C 1
ATOM 1578 O O . VAL A 1 196 ? 3.980 -0.813 -6.410 1.00 91.94 196 VAL A O 1
ATOM 1581 N N . CYS A 1 197 ? 5.227 -1.015 -4.565 1.00 92.81 197 CYS A N 1
ATOM 1582 C CA . CYS A 1 197 ? 4.342 -0.151 -3.777 1.00 92.81 197 CYS A CA 1
ATOM 1583 C C . CYS A 1 197 ? 4.424 1.310 -4.241 1.00 92.81 197 CYS A C 1
ATOM 1585 O O . CYS A 1 197 ? 3.418 2.019 -4.243 1.00 92.81 197 CYS A O 1
ATOM 1587 N N . ALA A 1 198 ? 5.603 1.789 -4.640 1.00 91.56 198 ALA A N 1
ATOM 1588 C CA . ALA A 1 198 ? 5.764 3.133 -5.180 1.00 91.56 198 ALA A CA 1
ATOM 1589 C C . ALA A 1 198 ? 5.057 3.293 -6.536 1.00 91.56 198 ALA A C 1
ATOM 1591 O O . ALA A 1 198 ? 4.369 4.293 -6.735 1.00 91.56 198 ALA A O 1
ATOM 1592 N N . ALA A 1 199 ? 5.147 2.292 -7.418 1.00 91.88 199 ALA A N 1
ATOM 1593 C CA . ALA A 1 199 ? 4.398 2.232 -8.671 1.00 91.88 199 ALA A CA 1
ATOM 1594 C C . ALA A 1 199 ? 2.883 2.300 -8.422 1.00 91.88 199 ALA A C 1
ATOM 1596 O O . ALA A 1 199 ? 2.201 3.150 -8.991 1.00 91.88 199 ALA A O 1
ATOM 1597 N N . HIS A 1 200 ? 2.366 1.480 -7.500 1.00 92.94 200 HIS A N 1
ATOM 1598 C CA . HIS A 1 200 ? 0.955 1.508 -7.102 1.00 92.94 200 HIS A CA 1
ATOM 1599 C C . HIS A 1 200 ? 0.517 2.890 -6.599 1.00 92.94 200 HIS A C 1
ATOM 1601 O O . HIS A 1 200 ? -0.486 3.435 -7.055 1.00 92.94 200 HIS A O 1
ATOM 1607 N N . ASN A 1 201 ? 1.297 3.500 -5.705 1.00 90.06 201 ASN A N 1
ATOM 1608 C CA . ASN A 1 201 ? 0.983 4.832 -5.194 1.00 90.06 201 ASN A CA 1
ATOM 1609 C C . ASN A 1 201 ? 1.022 5.900 -6.304 1.00 90.06 201 ASN A C 1
ATOM 1611 O O . ASN A 1 201 ? 0.171 6.786 -6.316 1.00 90.06 201 ASN A O 1
ATOM 1615 N N . GLY A 1 202 ? 1.960 5.808 -7.254 1.00 88.69 202 GLY A N 1
ATOM 1616 C CA . GLY A 1 202 ? 2.012 6.677 -8.436 1.00 88.69 202 GLY A CA 1
ATOM 1617 C C . GLY A 1 202 ? 0.776 6.538 -9.332 1.00 88.69 202 GLY A C 1
ATOM 1618 O O . GLY A 1 202 ? 0.192 7.543 -9.742 1.00 88.69 202 GLY A O 1
ATOM 1619 N N . LEU A 1 203 ? 0.311 5.302 -9.550 1.00 89.06 203 LEU A N 1
ATOM 1620 C CA . LEU A 1 203 ? -0.933 5.020 -10.269 1.00 89.06 203 LEU A CA 1
ATOM 1621 C C . LEU A 1 203 ? -2.129 5.689 -9.590 1.00 89.06 203 LEU A C 1
ATOM 1623 O O . LEU A 1 203 ? -2.858 6.435 -10.233 1.00 89.06 203 LEU A O 1
ATOM 1627 N N . VAL A 1 204 ? -2.292 5.482 -8.280 1.00 86.56 204 VAL A N 1
ATOM 1628 C CA . VAL A 1 204 ? -3.384 6.078 -7.492 1.00 86.56 204 VAL A CA 1
ATOM 1629 C C . VAL A 1 204 ? -3.357 7.602 -7.564 1.00 86.56 204 VAL A C 1
ATOM 1631 O O . VAL A 1 204 ? -4.402 8.224 -7.725 1.00 86.56 204 VAL A O 1
ATOM 1634 N N . LEU A 1 205 ? -2.175 8.215 -7.473 1.00 83.81 205 LEU A N 1
ATOM 1635 C CA . LEU A 1 205 ? -2.020 9.668 -7.575 1.00 83.81 205 LEU A CA 1
ATOM 1636 C C . LEU A 1 205 ? -2.363 10.217 -8.966 1.00 83.81 205 LEU A C 1
ATOM 1638 O O . LEU A 1 205 ? -2.622 11.411 -9.082 1.00 83.81 205 LEU A O 1
ATOM 1642 N N . SER A 1 206 ? -2.373 9.373 -9.998 1.00 80.12 206 SER A N 1
ATOM 1643 C CA . SER A 1 206 ? -2.714 9.761 -11.370 1.00 80.12 206 SER A CA 1
ATOM 1644 C C . SER A 1 206 ? -4.230 9.749 -11.632 1.00 80.12 206 SER A C 1
ATOM 1646 O O . SER A 1 206 ? -4.696 10.453 -12.524 1.00 80.12 206 SER A O 1
ATOM 1648 N N . ILE A 1 207 ? -5.014 9.012 -10.831 1.00 78.38 207 ILE A N 1
ATOM 1649 C CA . ILE A 1 207 ? -6.476 8.853 -10.984 1.00 78.38 207 ILE A CA 1
ATOM 1650 C C . ILE A 1 207 ? -7.266 10.180 -10.887 1.00 78.38 207 ILE A C 1
ATOM 1652 O O . ILE A 1 207 ? -8.146 10.395 -11.720 1.00 78.38 207 ILE A O 1
ATOM 1656 N N . PRO A 1 208 ? -6.992 11.104 -9.939 1.00 67.12 208 PRO A N 1
ATOM 1657 C CA . PRO A 1 208 ? -7.841 12.284 -9.726 1.00 67.12 208 PRO A CA 1
ATOM 1658 C C . PRO A 1 208 ? -7.798 13.342 -10.839 1.00 67.12 208 PRO A C 1
ATOM 1660 O O . PRO A 1 208 ? -8.572 14.294 -10.797 1.00 67.12 208 PRO A O 1
ATOM 1663 N N . HIS A 1 209 ? -6.878 13.234 -11.799 1.00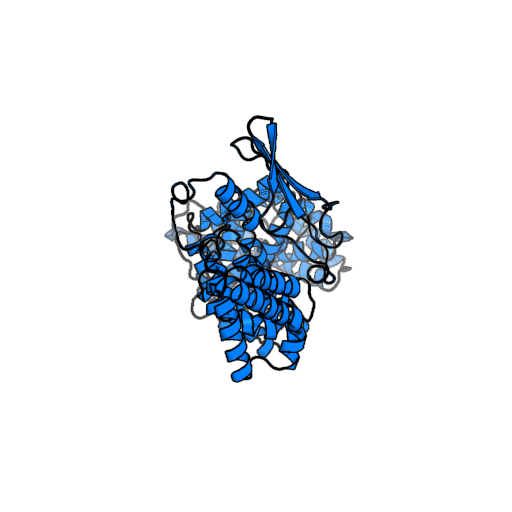 61.91 209 HIS A N 1
ATOM 1664 C CA . HIS A 1 209 ? -6.573 14.322 -12.730 1.00 61.91 209 HIS A CA 1
ATOM 1665 C C . HIS A 1 209 ? -7.438 14.323 -14.007 1.00 61.91 209 HIS A C 1
ATOM 1667 O O . HIS A 1 209 ? -7.572 15.377 -14.627 1.00 61.91 209 HIS A O 1
ATOM 1673 N N . ILE A 1 210 ? -8.041 13.192 -14.409 1.00 55.19 210 ILE A N 1
ATOM 1674 C CA . ILE A 1 210 ? -8.880 13.077 -15.621 1.00 55.19 210 ILE A CA 1
ATOM 1675 C C . ILE A 1 210 ? -9.995 12.041 -15.386 1.00 55.19 210 ILE A C 1
ATOM 1677 O O . ILE A 1 210 ? -9.707 10.876 -15.120 1.00 55.19 210 ILE A O 1
ATOM 1681 N N . GLY A 1 211 ? -11.270 12.450 -15.491 1.00 58.62 211 GLY A N 1
ATOM 1682 C CA . GLY A 1 211 ? -12.421 11.534 -15.381 1.00 58.62 211 GLY A CA 1
ATOM 1683 C C . GLY A 1 211 ? -12.464 10.760 -14.057 1.00 58.62 211 GLY A C 1
ATOM 1684 O O . GLY A 1 211 ? -12.662 9.548 -14.072 1.00 58.62 211 GLY A O 1
ATOM 1685 N N . ALA A 1 212 ? -12.203 11.449 -12.939 1.00 61.41 212 ALA A N 1
ATOM 1686 C CA . ALA A 1 212 ? -11.822 10.860 -11.652 1.00 61.41 212 ALA A CA 1
ATOM 1687 C C . ALA A 1 212 ? -12.751 9.741 -11.147 1.00 61.41 212 ALA A C 1
ATOM 1689 O O . ALA A 1 212 ? -12.250 8.737 -10.649 1.00 61.41 212 ALA A O 1
ATOM 1690 N N . GLU A 1 213 ? -14.068 9.884 -11.318 1.00 65.12 213 GLU A N 1
ATOM 1691 C CA . GLU A 1 213 ? -15.047 8.858 -10.927 1.00 65.12 213 GLU A CA 1
ATOM 1692 C C . GLU A 1 213 ? -14.889 7.596 -11.786 1.00 65.12 213 GLU A C 1
ATOM 1694 O O . GLU A 1 213 ? -14.554 6.533 -11.269 1.00 65.12 213 GLU A O 1
ATOM 1699 N N . THR A 1 214 ? -14.952 7.731 -13.116 1.00 72.44 214 THR A N 1
ATOM 1700 C CA . THR A 1 214 ? -14.751 6.614 -14.055 1.00 72.44 214 THR A CA 1
ATOM 1701 C C . THR A 1 214 ? -13.399 5.918 -13.890 1.00 72.44 214 THR A C 1
ATOM 1703 O O . THR A 1 214 ? -13.316 4.697 -13.978 1.00 72.44 214 THR A O 1
ATOM 1706 N N . THR A 1 215 ? -12.324 6.666 -13.638 1.00 73.94 215 THR A N 1
ATOM 1707 C CA . THR A 1 215 ? -10.976 6.096 -13.511 1.00 73.94 215 THR A CA 1
ATOM 1708 C C . THR A 1 215 ? -10.790 5.365 -12.173 1.00 73.94 215 THR A C 1
ATOM 1710 O O . THR A 1 215 ? -10.110 4.337 -12.122 1.00 73.94 215 THR A O 1
ATOM 1713 N N . TYR A 1 216 ? -11.408 5.849 -11.088 1.00 80.94 216 TYR A N 1
ATOM 1714 C CA . TYR A 1 216 ? -11.397 5.160 -9.794 1.00 80.94 216 TYR A CA 1
ATOM 1715 C C . TYR A 1 216 ? -12.257 3.888 -9.831 1.00 80.94 216 TYR A C 1
ATOM 1717 O O . TYR A 1 216 ? -11.823 2.843 -9.349 1.00 80.94 216 TYR A O 1
ATOM 1725 N N . ASP A 1 217 ? -13.403 3.926 -10.513 1.00 83.12 217 ASP A N 1
ATOM 1726 C CA . ASP A 1 217 ? -14.242 2.744 -10.731 1.00 83.12 217 ASP A CA 1
ATOM 1727 C C . ASP A 1 217 ? -13.528 1.669 -11.551 1.00 83.12 217 ASP A C 1
ATOM 1729 O O . ASP A 1 217 ? -13.577 0.490 -11.196 1.00 83.12 217 ASP A O 1
ATOM 1733 N N . VAL A 1 218 ? -12.800 2.059 -12.606 1.00 85.06 218 VAL A N 1
ATOM 1734 C CA . VAL A 1 218 ? -11.954 1.137 -13.385 1.00 85.06 218 VAL A CA 1
ATOM 1735 C C . VAL A 1 218 ? -10.883 0.511 -12.495 1.00 85.06 218 VAL A C 1
ATOM 1737 O O . VAL A 1 218 ? -10.711 -0.706 -12.514 1.00 85.06 218 VAL A O 1
ATOM 1740 N N . TYR A 1 219 ? -10.204 1.301 -11.659 1.00 88.00 219 TYR A N 1
ATOM 1741 C CA . TYR A 1 219 ? -9.231 0.779 -10.697 1.00 88.00 219 TYR A CA 1
ATOM 1742 C C . TYR A 1 219 ? -9.850 -0.283 -9.765 1.00 88.00 219 TYR A C 1
ATOM 1744 O O . TYR A 1 219 ? -9.257 -1.347 -9.553 1.00 88.00 219 TYR A O 1
ATOM 1752 N N . GLY A 1 220 ? -11.050 -0.029 -9.234 1.00 88.38 220 GLY A N 1
ATOM 1753 C CA . GLY A 1 220 ? -11.782 -0.981 -8.399 1.00 88.38 220 GLY A CA 1
ATOM 1754 C C . GLY A 1 220 ? -12.222 -2.235 -9.154 1.00 88.38 220 GLY A C 1
ATOM 1755 O O . GLY A 1 220 ? -12.054 -3.348 -8.649 1.00 88.38 220 GLY A O 1
ATOM 1756 N N . ALA A 1 221 ? -12.745 -2.070 -10.369 1.00 88.38 221 ALA A N 1
ATOM 1757 C CA . ALA A 1 221 ? -13.200 -3.158 -11.228 1.00 88.38 221 ALA A CA 1
ATOM 1758 C C . ALA A 1 221 ? -12.053 -4.102 -11.613 1.00 88.38 221 ALA A C 1
ATOM 1760 O O . ALA A 1 221 ? -12.193 -5.317 -11.469 1.00 88.38 221 ALA A O 1
ATOM 1761 N N . GLU A 1 222 ? -10.903 -3.554 -12.009 1.00 89.44 222 GLU A N 1
ATOM 1762 C CA . GLU A 1 222 ? -9.697 -4.320 -12.338 1.00 89.44 222 GLU A CA 1
ATOM 1763 C C . GLU A 1 222 ? -9.182 -5.095 -11.119 1.00 89.44 222 GLU A C 1
ATOM 1765 O O . GLU A 1 222 ? -8.907 -6.295 -11.200 1.00 89.44 222 GLU A O 1
ATOM 1770 N N . LEU A 1 223 ? -9.128 -4.453 -9.946 1.00 89.31 223 LEU A N 1
ATOM 1771 C CA . LEU A 1 223 ? -8.715 -5.128 -8.717 1.00 89.31 223 LEU A CA 1
ATOM 1772 C C . LEU A 1 223 ? -9.671 -6.269 -8.344 1.00 89.31 223 LEU A C 1
ATOM 1774 O O . LEU A 1 223 ? -9.224 -7.348 -7.948 1.00 89.31 223 LEU A O 1
ATOM 1778 N N . ASN A 1 224 ? -10.979 -6.051 -8.498 1.00 90.19 224 ASN A N 1
ATOM 1779 C CA . ASN A 1 224 ? -12.002 -7.060 -8.252 1.00 90.19 224 ASN A CA 1
ATOM 1780 C C . ASN A 1 224 ? -11.910 -8.226 -9.254 1.00 90.19 224 ASN A C 1
ATOM 1782 O O . ASN A 1 224 ? -12.044 -9.392 -8.870 1.00 90.19 224 ASN A O 1
ATOM 1786 N N . GLN A 1 225 ? -11.622 -7.934 -10.524 1.00 89.94 225 GLN A N 1
ATOM 1787 C CA . GLN A 1 225 ? -11.430 -8.932 -11.574 1.00 89.94 225 GLN A CA 1
ATOM 1788 C C . GLN A 1 225 ? -10.210 -9.818 -11.300 1.00 89.94 225 GLN A C 1
ATOM 1790 O O . GLN A 1 225 ? -10.329 -11.043 -11.375 1.00 89.94 225 GLN A O 1
ATOM 1795 N N . LEU A 1 226 ? -9.076 -9.235 -10.894 1.00 89.56 226 LEU A N 1
ATOM 1796 C CA . LEU A 1 226 ? -7.853 -9.973 -10.534 1.00 89.56 226 LEU A CA 1
ATOM 1797 C C . LEU A 1 226 ? -8.077 -10.994 -9.408 1.00 89.56 226 LEU A C 1
ATOM 1799 O O . LEU A 1 226 ? -7.420 -12.035 -9.343 1.00 89.56 226 LEU A O 1
ATOM 1803 N N . VAL A 1 227 ? -9.032 -10.726 -8.515 1.00 89.88 227 VAL A N 1
ATOM 1804 C CA . VAL A 1 227 ? -9.406 -11.635 -7.419 1.00 89.88 227 VAL A CA 1
ATOM 1805 C C . VAL A 1 227 ? -10.692 -12.412 -7.691 1.00 89.88 227 VAL A C 1
ATOM 1807 O O . VAL A 1 227 ? -11.272 -12.981 -6.764 1.00 89.88 227 VAL A O 1
ATOM 1810 N N . HIS A 1 228 ? -11.131 -12.470 -8.951 1.00 88.69 228 HIS A N 1
ATOM 1811 C CA . HIS A 1 228 ? -12.313 -13.205 -9.408 1.00 88.69 228 HIS A CA 1
ATOM 1812 C C . HIS A 1 228 ? -13.594 -12.855 -8.631 1.00 88.69 228 HIS A C 1
ATOM 1814 O O . HIS A 1 228 ? -14.386 -13.740 -8.296 1.00 88.69 228 HIS A O 1
ATOM 1820 N N . GLY A 1 229 ? -13.776 -11.585 -8.264 1.00 87.69 229 GLY A N 1
ATOM 1821 C CA . GLY A 1 229 ? -14.947 -11.135 -7.511 1.00 87.69 229 GLY A CA 1
ATOM 1822 C C . GLY A 1 229 ? -14.913 -11.459 -6.012 1.00 87.69 229 GLY A C 1
ATOM 1823 O O . GLY A 1 229 ? -15.919 -11.303 -5.322 1.00 87.69 229 GLY A O 1
ATOM 1824 N N . ARG A 1 230 ? -13.805 -11.996 -5.476 1.00 90.25 230 ARG A N 1
ATOM 1825 C CA . ARG A 1 230 ? -13.755 -12.542 -4.107 1.00 90.25 230 ARG A CA 1
ATOM 1826 C C . ARG A 1 230 ? -12.954 -11.651 -3.165 1.00 90.25 230 ARG A C 1
ATOM 1828 O O . ARG A 1 230 ? -11.739 -11.805 -3.031 1.00 90.25 230 ARG A O 1
ATOM 1835 N N . HIS A 1 231 ? -13.651 -10.848 -2.357 1.00 91.88 231 HIS A N 1
ATOM 1836 C CA . HIS A 1 231 ? -13.025 -10.001 -1.324 1.00 91.88 231 HIS A CA 1
ATOM 1837 C C . HIS A 1 231 ? -12.138 -10.824 -0.372 1.00 91.88 231 HIS A C 1
ATOM 1839 O O . HIS A 1 231 ? -11.060 -10.398 0.034 1.00 91.88 231 HIS A O 1
ATOM 1845 N N . SER A 1 232 ? -12.542 -12.056 -0.040 1.00 91.75 232 SER A N 1
ATOM 1846 C CA . SER A 1 232 ? -11.740 -12.939 0.813 1.00 91.75 232 SER A CA 1
ATOM 1847 C C . SER A 1 232 ? -10.396 -13.330 0.195 1.00 91.75 232 SER A C 1
ATOM 1849 O O . SER A 1 232 ? -9.444 -13.562 0.933 1.00 91.75 232 SER A O 1
ATOM 1851 N N . GLN A 1 233 ? -10.319 -13.452 -1.134 1.00 92.19 233 GLN A N 1
ATOM 1852 C CA . GLN A 1 233 ? -9.074 -13.763 -1.834 1.00 92.19 233 GLN A CA 1
ATOM 1853 C C . GLN A 1 233 ? -8.139 -12.556 -1.802 1.00 92.19 233 GLN A C 1
ATOM 1855 O O . GLN A 1 233 ? -6.987 -12.708 -1.406 1.00 92.19 233 GLN A O 1
ATOM 1860 N N . PHE A 1 234 ? -8.665 -11.361 -2.074 1.00 94.00 234 PHE A N 1
ATOM 1861 C CA . PHE A 1 234 ? -7.927 -10.109 -1.916 1.00 94.00 234 PHE A CA 1
ATOM 1862 C C . PHE A 1 234 ? -7.324 -9.955 -0.510 1.00 94.00 234 PHE A C 1
ATOM 1864 O O . PHE A 1 234 ? -6.116 -9.787 -0.348 1.00 94.00 234 PHE A O 1
ATOM 1871 N N . LEU A 1 235 ? -8.145 -10.112 0.533 1.00 94.75 235 LEU A N 1
ATOM 1872 C CA . LEU A 1 235 ? -7.691 -9.984 1.922 1.00 94.75 235 LEU A CA 1
ATOM 1873 C C . LEU A 1 235 ? -6.672 -11.071 2.310 1.00 94.75 235 LEU A C 1
ATOM 1875 O O . LEU A 1 235 ? -5.797 -10.824 3.140 1.00 94.75 235 LEU A O 1
ATOM 1879 N N . ARG A 1 236 ? -6.743 -12.271 1.711 1.00 93.69 236 ARG A N 1
ATOM 1880 C CA . ARG A 1 236 ? -5.714 -13.313 1.879 1.00 93.69 236 ARG A CA 1
ATOM 1881 C C . ARG A 1 236 ? -4.386 -12.905 1.253 1.00 93.69 236 ARG A C 1
ATOM 1883 O O . ARG A 1 236 ? -3.358 -13.181 1.864 1.00 93.69 236 ARG A O 1
ATOM 1890 N N . CYS A 1 237 ? -4.392 -12.239 0.100 1.00 93.25 237 CYS A N 1
ATOM 1891 C CA . CYS A 1 237 ? -3.168 -11.695 -0.480 1.00 93.25 237 CYS A CA 1
ATOM 1892 C C . CYS A 1 237 ? -2.529 -10.690 0.488 1.00 93.25 237 CYS A C 1
ATOM 1894 O O . CYS A 1 237 ? -1.378 -10.881 0.862 1.00 93.25 237 CYS A O 1
ATOM 1896 N N . LEU A 1 238 ? -3.287 -9.726 1.027 1.00 94.75 238 LEU A N 1
ATOM 1897 C CA . LEU A 1 238 ? -2.753 -8.779 2.024 1.00 94.75 238 LEU A CA 1
ATOM 1898 C C . LEU A 1 238 ? -2.136 -9.481 3.248 1.00 94.75 238 LEU A C 1
ATOM 1900 O O . LEU A 1 238 ? -1.067 -9.110 3.730 1.00 94.75 238 LEU A O 1
ATOM 1904 N N . ILE A 1 239 ? -2.777 -10.548 3.732 1.00 95.06 239 ILE A N 1
ATOM 1905 C CA . ILE A 1 239 ? -2.240 -11.384 4.816 1.00 95.06 239 ILE A CA 1
ATOM 1906 C C . ILE A 1 239 ? -0.899 -12.017 4.426 1.00 95.06 239 ILE A C 1
ATOM 1908 O O . ILE A 1 239 ? 0.028 -12.020 5.236 1.00 95.06 239 ILE A O 1
ATOM 1912 N N . VAL A 1 240 ? -0.792 -12.581 3.219 1.00 91.81 240 VAL A N 1
ATOM 1913 C CA . VAL A 1 240 ? 0.448 -13.201 2.724 1.00 91.81 240 VAL A CA 1
ATOM 1914 C C . VAL A 1 240 ? 1.570 -12.173 2.681 1.00 91.81 240 VAL A C 1
ATOM 1916 O O . VAL A 1 240 ? 2.650 -12.445 3.193 1.00 91.81 240 VAL A O 1
ATOM 1919 N N . HIS A 1 241 ? 1.301 -10.984 2.152 1.00 91.56 241 HIS A N 1
ATOM 1920 C CA . HIS A 1 241 ? 2.263 -9.887 2.093 1.00 91.56 241 HIS A CA 1
ATOM 1921 C C . HIS A 1 241 ? 2.797 -9.501 3.467 1.00 91.56 241 HIS A C 1
ATOM 1923 O O . HIS A 1 241 ? 4.003 -9.549 3.681 1.00 91.56 241 HIS A O 1
ATOM 1929 N N . ILE A 1 242 ? 1.918 -9.194 4.428 1.00 93.81 242 ILE A N 1
ATOM 1930 C CA . ILE A 1 242 ? 2.363 -8.784 5.768 1.00 93.81 242 ILE A CA 1
ATOM 1931 C C . ILE A 1 242 ? 3.126 -9.920 6.456 1.00 93.81 242 ILE A C 1
ATOM 1933 O O . ILE A 1 242 ? 4.132 -9.673 7.112 1.00 93.81 242 ILE A O 1
ATOM 1937 N N . ARG A 1 243 ? 2.704 -11.181 6.277 1.00 91.94 243 ARG A N 1
ATOM 1938 C CA . ARG A 1 243 ? 3.462 -12.336 6.786 1.00 91.94 243 ARG A CA 1
ATOM 1939 C C . ARG A 1 243 ? 4.866 -12.396 6.200 1.00 91.94 243 ARG A C 1
ATOM 1941 O O . ARG A 1 243 ? 5.789 -12.688 6.944 1.00 91.94 243 ARG A O 1
ATOM 1948 N N . ARG A 1 244 ? 5.032 -12.128 4.902 1.00 87.94 244 ARG A N 1
ATOM 1949 C CA . ARG A 1 244 ? 6.354 -12.077 4.262 1.00 87.94 244 ARG A CA 1
ATOM 1950 C C . ARG A 1 244 ? 7.179 -10.906 4.781 1.00 87.94 244 ARG A C 1
ATOM 1952 O O . ARG A 1 244 ? 8.333 -11.112 5.125 1.00 87.94 244 ARG A O 1
ATOM 1959 N N . LEU A 1 245 ? 6.579 -9.727 4.933 1.00 89.81 245 LEU A N 1
ATOM 1960 C CA . LEU A 1 245 ? 7.257 -8.559 5.499 1.00 89.81 245 LEU A CA 1
ATOM 1961 C C . LEU A 1 245 ? 7.715 -8.781 6.945 1.00 89.81 245 LEU A C 1
ATOM 1963 O O . LEU A 1 245 ? 8.784 -8.319 7.320 1.00 89.81 245 LEU A O 1
ATOM 1967 N N . LEU A 1 246 ? 6.954 -9.523 7.752 1.00 90.75 246 LEU A N 1
ATOM 1968 C CA . LEU A 1 246 ? 7.358 -9.890 9.116 1.00 90.75 246 LEU A CA 1
ATOM 1969 C C . LEU A 1 246 ? 8.570 -10.830 9.167 1.00 90.75 246 LEU A C 1
ATOM 1971 O O . LEU A 1 246 ? 9.210 -10.914 10.211 1.00 90.75 246 LEU A O 1
ATOM 1975 N N . LEU A 1 247 ? 8.874 -11.550 8.082 1.00 87.00 247 LEU A N 1
ATOM 1976 C CA . LEU A 1 247 ? 10.082 -12.377 7.991 1.00 87.00 247 LEU A CA 1
ATOM 1977 C C . LEU A 1 247 ? 11.329 -11.543 7.666 1.00 87.00 247 LEU A C 1
ATOM 1979 O O . LEU A 1 247 ? 12.439 -12.044 7.827 1.00 87.00 247 LEU A O 1
ATOM 1983 N N . LEU A 1 248 ? 11.158 -10.294 7.220 1.00 82.56 248 LEU A N 1
ATOM 1984 C CA . LEU A 1 248 ? 12.265 -9.387 6.946 1.00 82.56 248 LEU A CA 1
ATOM 1985 C C . LEU A 1 248 ? 12.795 -8.768 8.241 1.00 82.56 248 LEU A C 1
ATOM 1987 O O . LEU A 1 248 ? 12.036 -8.236 9.062 1.00 82.56 248 LEU A O 1
ATOM 1991 N N . GLY A 1 249 ? 14.120 -8.775 8.377 1.00 79.88 249 GLY A N 1
ATOM 1992 C CA . GLY A 1 249 ? 14.815 -7.926 9.336 1.00 79.88 249 GLY A CA 1
ATOM 1993 C C . GLY A 1 249 ? 14.630 -6.443 9.004 1.00 79.88 249 GLY A C 1
ATOM 1994 O O . GLY A 1 249 ? 14.375 -6.069 7.859 1.00 79.88 249 GLY A O 1
ATOM 1995 N N . ILE A 1 250 ? 14.754 -5.589 10.019 1.00 84.69 250 ILE A N 1
ATOM 1996 C CA . ILE A 1 250 ? 14.798 -4.134 9.843 1.00 84.69 250 ILE A CA 1
ATOM 1997 C C . ILE A 1 250 ? 16.257 -3.712 9.953 1.00 84.69 250 ILE A C 1
ATOM 1999 O O . ILE A 1 250 ? 16.735 -3.338 11.017 1.00 84.69 250 ILE A O 1
ATOM 2003 N N . GLU A 1 251 ? 16.977 -3.857 8.846 1.00 84.62 251 GLU A N 1
ATOM 2004 C CA . GLU A 1 251 ? 18.426 -3.622 8.791 1.00 84.62 251 GLU A CA 1
ATOM 2005 C C . GLU A 1 251 ? 18.772 -2.255 8.185 1.00 84.62 251 GLU A C 1
ATOM 2007 O O . GLU A 1 251 ? 19.888 -1.764 8.329 1.00 84.62 251 GLU A O 1
ATOM 2012 N N . SER A 1 252 ? 17.809 -1.621 7.511 1.00 87.81 252 SER A N 1
ATOM 2013 C CA . SER A 1 252 ? 18.003 -0.378 6.767 1.00 87.81 252 SER A CA 1
ATOM 2014 C C . SER A 1 252 ? 16.770 0.521 6.805 1.00 87.81 252 SER A C 1
ATOM 2016 O O . SER A 1 252 ? 15.651 0.071 7.075 1.00 87.81 252 SER A O 1
ATOM 2018 N N . GLU A 1 253 ? 16.965 1.797 6.465 1.00 90.62 253 GLU A N 1
ATOM 2019 C CA . GLU A 1 253 ? 15.865 2.748 6.287 1.00 90.62 253 GLU A CA 1
ATOM 2020 C C . GLU A 1 253 ? 14.886 2.271 5.200 1.00 90.62 253 GLU A C 1
ATOM 2022 O O . GLU A 1 253 ? 13.672 2.358 5.376 1.00 90.62 253 GLU A O 1
ATOM 2027 N N . ASP A 1 254 ? 15.392 1.684 4.110 1.00 89.31 254 ASP A N 1
ATOM 2028 C CA . ASP A 1 254 ? 14.559 1.159 3.023 1.00 89.31 254 ASP A CA 1
ATOM 2029 C C . ASP A 1 254 ? 13.645 0.019 3.486 1.00 89.31 254 ASP A C 1
ATOM 2031 O O . ASP A 1 254 ? 12.484 -0.049 3.080 1.00 89.31 254 ASP A O 1
ATOM 2035 N N . SER A 1 255 ? 14.115 -0.817 4.417 1.00 88.44 255 SER A N 1
ATOM 2036 C CA . SER A 1 255 ? 13.288 -1.862 5.033 1.00 88.44 255 SER A CA 1
ATOM 2037 C C . SER A 1 255 ? 12.095 -1.259 5.788 1.00 88.44 255 SER A C 1
ATOM 2039 O O . SER A 1 255 ? 10.979 -1.771 5.702 1.00 88.44 255 SER A O 1
ATOM 2041 N N . MET A 1 256 ? 12.291 -0.126 6.475 1.00 92.62 256 MET A N 1
ATOM 2042 C CA . MET A 1 256 ? 11.199 0.631 7.107 1.00 92.62 256 MET A CA 1
ATOM 2043 C C . MET A 1 256 ? 10.291 1.299 6.068 1.00 92.62 256 MET A C 1
ATOM 2045 O O . MET A 1 256 ? 9.066 1.286 6.207 1.00 92.62 256 MET A O 1
ATOM 2049 N N . ARG A 1 257 ? 10.862 1.857 4.995 1.00 92.88 257 ARG A N 1
ATOM 2050 C CA . ARG A 1 257 ? 10.092 2.498 3.918 1.00 92.88 257 ARG A CA 1
ATOM 2051 C C . ARG A 1 257 ? 9.165 1.517 3.208 1.00 92.88 257 ARG A C 1
ATOM 2053 O O . ARG A 1 257 ? 8.054 1.907 2.854 1.00 92.88 257 ARG A O 1
ATOM 2060 N N . VAL A 1 258 ? 9.549 0.247 3.067 1.00 92.44 258 VAL A N 1
ATOM 2061 C CA . VAL A 1 258 ? 8.649 -0.796 2.547 1.00 92.44 258 VAL A CA 1
ATOM 2062 C C . VAL A 1 258 ? 7.369 -0.884 3.377 1.00 92.44 258 VAL A C 1
ATOM 2064 O O . VAL A 1 258 ? 6.278 -0.845 2.811 1.00 92.44 258 VAL A O 1
ATOM 2067 N N . TRP A 1 259 ? 7.470 -0.929 4.708 1.00 94.88 259 TRP A N 1
ATOM 2068 C CA . TRP A 1 259 ? 6.296 -0.943 5.589 1.00 94.88 259 TRP A CA 1
ATOM 2069 C C . TRP A 1 259 ? 5.438 0.312 5.434 1.00 94.88 259 TRP A C 1
ATOM 2071 O O . TRP A 1 259 ? 4.213 0.217 5.327 1.00 94.88 259 TRP A O 1
ATOM 2081 N N . TYR A 1 260 ? 6.077 1.481 5.371 1.00 94.75 260 TYR A N 1
ATOM 2082 C CA . TYR A 1 260 ? 5.396 2.756 5.156 1.00 94.75 260 TYR A CA 1
ATOM 2083 C C . TYR A 1 260 ? 4.593 2.759 3.846 1.00 94.75 260 TYR A C 1
ATOM 2085 O O . TYR A 1 260 ? 3.393 3.053 3.850 1.00 94.75 260 TYR A O 1
ATOM 2093 N N . HIS A 1 261 ? 5.230 2.398 2.729 1.00 92.81 261 HIS A N 1
ATOM 2094 C CA . HIS A 1 261 ? 4.594 2.392 1.413 1.00 92.81 261 HIS A CA 1
ATOM 2095 C C . HIS A 1 261 ? 3.527 1.308 1.301 1.00 92.81 261 HIS A C 1
ATOM 2097 O O . HIS A 1 261 ? 2.451 1.572 0.766 1.00 92.81 261 HIS A O 1
ATOM 2103 N N . TYR A 1 262 ? 3.777 0.126 1.864 1.00 94.56 262 TYR A N 1
ATOM 2104 C CA . TYR A 1 262 ? 2.800 -0.952 1.875 1.00 94.56 262 TYR A CA 1
ATOM 2105 C C . TYR A 1 262 ? 1.537 -0.553 2.645 1.00 94.56 262 TYR A C 1
ATOM 2107 O O . TYR A 1 262 ? 0.421 -0.745 2.162 1.00 94.56 262 TYR A O 1
ATOM 2115 N N . PHE A 1 263 ? 1.685 0.083 3.812 1.00 95.94 263 PHE A N 1
ATOM 2116 C CA . PHE A 1 263 ? 0.538 0.576 4.572 1.00 95.94 263 PHE A CA 1
ATOM 2117 C C . PHE A 1 263 ? -0.173 1.746 3.878 1.00 95.94 263 PHE A C 1
ATOM 2119 O O . PHE A 1 263 ? -1.398 1.804 3.942 1.00 95.94 263 PHE A O 1
ATOM 2126 N N . GLN A 1 264 ? 0.530 2.633 3.157 1.00 93.69 264 GLN A N 1
ATOM 2127 C CA . GLN A 1 264 ? -0.113 3.646 2.294 1.00 93.69 264 GLN A CA 1
ATOM 2128 C C . GLN A 1 264 ? -1.018 3.016 1.250 1.00 93.69 264 GLN A C 1
ATOM 2130 O O . GLN A 1 264 ? -2.186 3.394 1.111 1.00 93.69 264 GLN A O 1
ATOM 2135 N N . THR A 1 265 ? -0.474 2.046 0.529 1.00 92.44 265 THR A N 1
ATOM 2136 C CA . THR A 1 265 ? -1.212 1.334 -0.497 1.00 92.44 265 THR A CA 1
ATOM 2137 C C . THR A 1 265 ? -2.409 0.613 0.122 1.00 92.44 265 THR A C 1
ATOM 2139 O O . THR A 1 265 ? -3.522 0.718 -0.393 1.00 92.44 265 THR A O 1
ATOM 2142 N N . MET A 1 266 ? -2.225 -0.025 1.286 1.00 94.19 266 MET A N 1
ATOM 2143 C CA . MET A 1 266 ? -3.295 -0.744 1.973 1.00 94.19 266 MET A CA 1
ATOM 2144 C C . MET A 1 266 ? -4.442 0.173 2.436 1.00 94.19 266 MET A C 1
ATOM 2146 O O . MET A 1 266 ? -5.604 -0.208 2.322 1.00 94.19 266 MET A O 1
ATOM 2150 N N . ILE A 1 267 ? -4.154 1.391 2.909 1.00 92.44 267 ILE A N 1
ATOM 2151 C CA . ILE A 1 267 ? -5.197 2.384 3.237 1.00 92.44 267 ILE A CA 1
ATOM 2152 C C . ILE A 1 267 ? -6.036 2.704 2.002 1.00 92.44 267 ILE A C 1
ATOM 2154 O O . ILE A 1 267 ? -7.261 2.751 2.085 1.00 92.44 267 ILE A O 1
ATOM 2158 N N . THR A 1 268 ? -5.372 2.924 0.868 1.00 88.50 268 THR A N 1
ATOM 2159 C CA . THR A 1 268 ? -6.029 3.319 -0.382 1.00 88.50 268 THR A CA 1
ATOM 2160 C C . THR A 1 268 ? -7.010 2.249 -0.851 1.00 88.50 268 THR A C 1
ATOM 2162 O O . THR A 1 268 ? -8.160 2.559 -1.140 1.00 88.50 268 THR A O 1
ATOM 2165 N N . VAL A 1 269 ? -6.580 0.984 -0.882 1.00 90.69 269 VAL A N 1
ATOM 2166 C CA . VAL A 1 269 ? -7.448 -0.131 -1.293 1.00 90.69 269 VAL A CA 1
ATOM 2167 C C . VAL A 1 269 ? -8.580 -0.368 -0.301 1.00 90.69 269 VAL A C 1
ATOM 2169 O O . VAL A 1 269 ? -9.716 -0.509 -0.726 1.00 90.69 269 VAL A O 1
ATOM 2172 N N . LEU A 1 270 ? -8.312 -0.369 1.010 1.00 91.00 270 LEU A N 1
ATOM 2173 C CA . LEU A 1 270 ? -9.331 -0.676 2.024 1.00 91.00 270 LEU A CA 1
ATOM 2174 C C . LEU A 1 270 ? -10.440 0.376 2.114 1.00 91.00 270 LEU A C 1
ATOM 2176 O O . LEU A 1 270 ? -11.507 0.074 2.638 1.00 91.00 270 LEU A O 1
ATOM 2180 N N . ARG A 1 271 ? -10.187 1.596 1.634 1.00 88.06 271 ARG A N 1
ATOM 2181 C CA . ARG A 1 271 ? -11.183 2.672 1.558 1.00 88.06 271 ARG A CA 1
ATOM 2182 C C . ARG A 1 271 ? -12.019 2.644 0.285 1.00 88.06 271 ARG A C 1
ATOM 2184 O O . ARG A 1 271 ? -12.953 3.429 0.180 1.00 88.06 271 ARG A O 1
ATOM 2191 N N . HIS A 1 272 ? -11.689 1.783 -0.669 1.00 87.88 272 HIS A N 1
ATOM 2192 C CA . HIS A 1 272 ? -12.421 1.728 -1.920 1.00 87.88 272 HIS A CA 1
ATOM 2193 C C . HIS A 1 272 ? -13.816 1.127 -1.723 1.00 87.88 272 HIS A C 1
ATOM 2195 O O . HIS A 1 272 ? -13.981 0.117 -1.037 1.00 87.88 272 HIS A O 1
ATOM 2201 N N . GLU A 1 273 ? -14.805 1.704 -2.404 1.00 85.88 273 GLU A N 1
ATOM 2202 C CA . GLU A 1 273 ? -16.210 1.293 -2.336 1.00 85.88 273 GLU A CA 1
ATOM 2203 C C . GLU A 1 273 ? -16.466 -0.189 -2.637 1.00 85.88 273 GLU A C 1
ATOM 2205 O O . GLU A 1 273 ? -17.279 -0.800 -1.950 1.00 85.88 273 GLU A O 1
ATOM 2210 N N . TRP A 1 274 ? -15.746 -0.822 -3.576 1.00 87.12 274 TRP A N 1
ATOM 2211 C CA . TRP A 1 274 ? -15.959 -2.243 -3.885 1.00 87.12 274 TRP A CA 1
ATOM 2212 C C . TRP A 1 274 ? -15.664 -3.164 -2.688 1.00 87.12 274 TRP A C 1
ATOM 2214 O O . TRP A 1 274 ? -16.209 -4.259 -2.613 1.00 87.12 274 TRP A O 1
ATOM 2224 N N . LEU A 1 275 ? -14.844 -2.727 -1.721 1.00 87.38 275 LEU A N 1
ATOM 2225 C CA . LEU A 1 275 ? -14.575 -3.462 -0.479 1.00 87.38 275 LEU A CA 1
ATOM 2226 C C . LEU A 1 275 ? -15.537 -3.121 0.662 1.00 87.38 275 LEU A C 1
ATOM 2228 O O . LEU A 1 275 ? -15.417 -3.709 1.746 1.00 87.38 275 LEU A O 1
ATOM 2232 N N . LYS A 1 276 ? -16.501 -2.217 0.455 1.00 84.62 276 LYS A N 1
ATOM 2233 C CA . LYS A 1 276 ? -17.521 -1.900 1.458 1.00 84.62 276 LYS A CA 1
ATOM 2234 C C . LYS A 1 276 ? -18.267 -3.180 1.859 1.00 84.62 276 LYS A C 1
ATOM 2236 O O . LYS A 1 276 ? -18.531 -4.065 1.047 1.00 84.62 276 LYS A O 1
ATOM 2241 N N . GLY A 1 277 ? -18.493 -3.351 3.161 1.00 81.12 277 GLY A N 1
ATOM 2242 C CA . GLY A 1 277 ? -19.123 -4.552 3.720 1.00 81.12 277 GLY A CA 1
ATOM 2243 C C . GLY A 1 277 ? -18.234 -5.807 3.764 1.00 81.12 277 GLY A C 1
ATOM 2244 O O . GLY A 1 277 ? -18.638 -6.823 4.345 1.00 81.12 277 GLY A O 1
ATOM 2245 N N . ALA A 1 278 ? -17.002 -5.774 3.233 1.00 88.62 278 ALA A N 1
ATOM 2246 C CA . ALA A 1 278 ? -16.106 -6.927 3.266 1.00 88.62 278 ALA A CA 1
ATOM 2247 C C . ALA A 1 278 ? -15.831 -7.405 4.705 1.00 88.62 278 ALA A C 1
ATOM 2249 O O . ALA A 1 278 ? -15.551 -6.648 5.638 1.00 88.62 278 ALA A O 1
ATOM 2250 N N . LYS A 1 279 ? -15.885 -8.725 4.891 1.00 90.62 279 LYS A N 1
ATOM 2251 C CA . LYS A 1 279 ? -15.661 -9.369 6.187 1.00 90.62 279 LYS A CA 1
ATOM 2252 C C . LYS A 1 279 ? -14.162 -9.512 6.459 1.00 90.62 279 LYS A C 1
ATOM 2254 O O . LYS A 1 279 ? -13.537 -10.474 6.009 1.00 90.62 279 LYS A O 1
ATOM 2259 N N . ILE A 1 280 ? -13.606 -8.611 7.265 1.00 92.69 280 ILE A N 1
ATOM 2260 C CA . ILE A 1 280 ? -12.167 -8.547 7.551 1.00 92.69 280 ILE A CA 1
ATOM 2261 C C . ILE A 1 280 ? -11.718 -9.745 8.410 1.00 92.69 280 ILE A C 1
ATOM 2263 O O . ILE A 1 280 ? -12.276 -9.974 9.492 1.00 92.69 280 ILE A O 1
ATOM 2267 N N . PRO A 1 281 ? -10.729 -10.552 7.973 1.00 93.69 281 PRO A N 1
ATOM 2268 C CA . PRO A 1 281 ? -10.173 -11.633 8.782 1.00 93.69 281 PRO A CA 1
ATOM 2269 C C . PRO A 1 281 ? -9.469 -11.110 10.041 1.00 93.69 281 PRO A C 1
ATOM 2271 O O . PRO A 1 281 ? -8.693 -10.162 9.975 1.00 93.69 281 PRO A O 1
ATOM 2274 N N . ARG A 1 282 ? -9.657 -11.796 11.179 1.00 95.06 282 ARG A N 1
ATOM 2275 C CA . ARG A 1 282 ? -8.941 -11.491 12.438 1.00 95.06 282 ARG A CA 1
ATOM 2276 C C . ARG A 1 282 ? -7.423 -11.500 12.254 1.00 95.06 282 ARG A C 1
ATOM 2278 O O . ARG A 1 282 ? -6.725 -10.668 12.822 1.00 95.06 282 ARG A O 1
ATOM 2285 N N . ASP A 1 283 ? -6.931 -12.432 11.443 1.00 96.69 283 ASP A N 1
ATOM 2286 C CA . ASP A 1 283 ? -5.506 -12.573 11.159 1.00 96.69 283 ASP A CA 1
ATOM 2287 C C . ASP A 1 283 ? -4.919 -11.331 10.489 1.00 96.69 283 ASP A C 1
ATOM 2289 O O . ASP A 1 283 ? -3.799 -10.963 10.819 1.00 96.69 283 ASP A O 1
ATOM 2293 N N . LEU A 1 284 ? -5.670 -10.653 9.613 1.00 96.62 284 LEU A N 1
ATOM 2294 C CA . LEU A 1 284 ? -5.194 -9.430 8.968 1.00 96.62 284 LEU A CA 1
ATOM 2295 C C . LEU A 1 284 ? -4.982 -8.316 10.002 1.00 96.62 284 LEU A C 1
ATOM 2297 O O . LEU A 1 284 ? -3.909 -7.726 10.052 1.00 96.62 284 LEU A O 1
ATOM 2301 N N . ILE A 1 285 ? -5.956 -8.104 10.892 1.00 96.75 285 ILE A N 1
ATOM 2302 C CA . ILE A 1 285 ? -5.855 -7.127 11.990 1.00 96.75 285 ILE A CA 1
ATOM 2303 C C . ILE A 1 285 ? -4.660 -7.462 12.893 1.00 96.75 285 ILE A C 1
ATOM 2305 O O . ILE A 1 285 ? -3.862 -6.588 13.231 1.00 96.75 285 ILE A O 1
ATOM 2309 N N . ARG A 1 286 ? -4.500 -8.745 13.249 1.00 97.81 286 ARG A N 1
ATOM 2310 C CA . ARG A 1 286 ? -3.398 -9.209 14.105 1.00 97.81 286 ARG A CA 1
ATOM 2311 C C . ARG A 1 286 ? -2.045 -8.923 13.461 1.00 97.81 286 ARG A C 1
ATOM 2313 O O . ARG A 1 286 ? -1.123 -8.501 14.150 1.00 97.81 286 ARG A O 1
ATOM 2320 N N . LEU A 1 287 ? -1.934 -9.157 12.157 1.00 97.75 287 LEU A N 1
ATOM 2321 C CA . LEU A 1 287 ? -0.710 -8.950 11.393 1.00 97.75 287 LEU A CA 1
ATOM 2322 C C . LEU A 1 287 ? -0.369 -7.470 11.223 1.00 97.75 287 LEU A C 1
ATOM 2324 O O . LEU A 1 287 ? 0.802 -7.130 11.334 1.00 97.75 287 LEU A O 1
ATOM 2328 N N . VAL A 1 288 ? -1.355 -6.588 11.033 1.00 97.94 288 VAL A N 1
ATOM 2329 C CA . VAL A 1 288 ? -1.125 -5.130 11.023 1.00 97.94 288 VAL A CA 1
ATOM 2330 C C . VAL A 1 288 ? -0.543 -4.673 12.361 1.00 97.94 288 VAL A C 1
ATOM 2332 O O . VAL A 1 288 ? 0.499 -4.021 12.386 1.00 97.94 288 VAL A O 1
ATOM 2335 N N . ILE A 1 289 ? -1.160 -5.078 13.477 1.00 97.75 289 ILE A N 1
ATOM 2336 C CA . ILE A 1 289 ? -0.669 -4.768 14.831 1.00 97.75 289 ILE A CA 1
ATOM 2337 C C . ILE A 1 289 ? 0.746 -5.327 15.041 1.00 97.75 289 ILE A C 1
ATOM 2339 O O . ILE A 1 289 ? 1.621 -4.636 15.563 1.00 97.75 289 ILE A O 1
ATOM 2343 N N . ALA A 1 290 ? 0.987 -6.575 14.628 1.00 97.06 290 ALA A N 1
ATOM 2344 C CA . ALA A 1 290 ? 2.299 -7.206 14.731 1.00 97.06 290 ALA A CA 1
ATOM 2345 C C . ALA A 1 290 ? 3.358 -6.486 13.884 1.00 97.06 290 ALA A C 1
ATOM 2347 O O . ALA A 1 290 ? 4.467 -6.290 14.368 1.00 97.06 290 ALA A O 1
ATOM 2348 N N . GLY A 1 291 ? 3.011 -6.050 12.670 1.00 96.38 291 GLY A N 1
ATOM 2349 C CA . GLY A 1 291 ? 3.893 -5.299 11.775 1.00 96.38 291 GLY A CA 1
ATOM 2350 C C . GLY A 1 291 ? 4.339 -3.975 12.383 1.00 96.38 291 GLY A C 1
ATOM 2351 O O . GLY A 1 291 ? 5.530 -3.704 12.455 1.00 96.38 291 GLY A O 1
ATOM 2352 N N . VAL A 1 292 ? 3.407 -3.195 12.937 1.00 96.88 292 VAL A N 1
ATOM 2353 C CA . VAL A 1 292 ? 3.756 -1.938 13.623 1.00 96.88 292 VAL A CA 1
ATOM 2354 C C . VAL A 1 292 ? 4.671 -2.193 14.812 1.00 96.88 292 VAL A C 1
ATOM 2356 O O . VAL A 1 292 ? 5.677 -1.512 14.970 1.00 96.88 292 VAL A O 1
ATOM 2359 N N . ARG A 1 293 ? 4.360 -3.197 15.639 1.00 95.81 293 ARG A N 1
ATOM 2360 C CA . ARG A 1 293 ? 5.210 -3.565 16.779 1.00 95.81 293 ARG A CA 1
ATOM 2361 C C . ARG A 1 293 ? 6.597 -4.025 16.340 1.00 95.81 293 ARG A C 1
ATOM 2363 O O . ARG A 1 293 ? 7.569 -3.687 17.005 1.00 95.81 293 ARG A O 1
ATOM 2370 N N . HIS A 1 294 ? 6.692 -4.765 15.237 1.00 95.00 294 HIS A N 1
ATOM 2371 C CA . HIS A 1 294 ? 7.962 -5.163 14.626 1.00 95.00 294 HIS A CA 1
ATOM 2372 C C . HIS A 1 294 ? 8.779 -3.935 14.211 1.00 95.00 294 HIS A C 1
ATOM 2374 O O . HIS A 1 294 ? 9.940 -3.825 14.597 1.00 95.00 294 HIS A O 1
ATOM 2380 N N . CYS A 1 295 ? 8.153 -2.972 13.528 1.00 95.00 295 CYS A N 1
ATOM 2381 C CA . CYS A 1 295 ? 8.781 -1.713 13.119 1.00 95.00 295 CYS A CA 1
ATOM 2382 C C . CYS A 1 295 ? 9.229 -0.846 14.293 1.00 95.00 295 CYS A C 1
ATOM 2384 O O . CYS A 1 295 ? 10.343 -0.336 14.284 1.00 95.00 295 CYS A O 1
ATOM 2386 N N . LEU A 1 296 ? 8.388 -0.687 15.313 1.00 92.69 296 LEU A N 1
ATOM 2387 C CA . LEU A 1 296 ? 8.706 0.151 16.468 1.00 92.69 296 LEU A CA 1
ATOM 2388 C C . LEU A 1 296 ? 9.809 -0.449 17.346 1.00 92.69 296 LEU A C 1
ATOM 2390 O O . LEU A 1 296 ? 10.594 0.304 17.908 1.00 92.69 296 LEU A O 1
ATOM 2394 N N . ARG A 1 297 ? 9.873 -1.782 17.469 1.00 91.88 297 ARG A N 1
ATOM 2395 C CA . ARG A 1 297 ? 10.881 -2.468 18.295 1.00 91.88 297 ARG A CA 1
ATOM 2396 C C . ARG A 1 297 ? 12.230 -2.608 17.603 1.00 91.88 297 ARG A C 1
ATOM 2398 O O . ARG A 1 297 ? 13.252 -2.478 18.255 1.00 91.88 297 ARG A O 1
ATOM 2405 N N . ASN A 1 298 ? 12.233 -2.912 16.307 1.00 88.62 298 ASN A N 1
ATOM 2406 C CA . ASN A 1 298 ? 13.470 -3.203 15.577 1.00 88.62 298 ASN A CA 1
ATOM 2407 C C . ASN A 1 298 ? 13.968 -2.007 14.748 1.00 88.62 298 ASN A C 1
ATOM 2409 O O . ASN A 1 298 ? 15.087 -2.030 14.254 1.00 88.62 298 ASN A O 1
ATOM 2413 N N . GLY A 1 299 ? 13.155 -0.958 14.594 1.00 85.75 299 GLY A N 1
ATOM 2414 C CA . GLY A 1 299 ? 13.469 0.253 13.833 1.00 85.75 299 GLY A CA 1
ATOM 2415 C C . GLY A 1 299 ? 13.826 1.459 14.700 1.00 85.75 299 GLY A C 1
ATOM 2416 O O . GLY A 1 299 ? 13.565 2.586 14.284 1.00 85.75 299 GLY A O 1
ATOM 2417 N N . GLU A 1 300 ? 14.397 1.259 15.894 1.00 88.38 300 GLU A N 1
ATOM 2418 C CA . GLU A 1 300 ? 14.739 2.348 16.831 1.00 88.38 300 GLU A CA 1
ATOM 2419 C C . GLU A 1 300 ? 15.665 3.410 16.210 1.00 88.38 300 GLU A C 1
ATOM 2421 O O . GLU A 1 300 ? 15.572 4.586 16.557 1.00 88.38 300 GLU A O 1
ATOM 2426 N N . ALA A 1 301 ? 16.498 3.018 15.239 1.00 89.31 301 ALA A N 1
ATOM 2427 C CA . ALA A 1 301 ? 17.357 3.922 14.472 1.00 89.31 301 ALA A CA 1
ATOM 2428 C C . ALA A 1 301 ? 16.580 4.888 13.550 1.00 89.31 301 ALA A C 1
ATOM 2430 O O . ALA A 1 301 ? 17.116 5.920 13.150 1.00 89.31 301 ALA A O 1
ATOM 2431 N N . PHE A 1 302 ? 15.314 4.590 13.232 1.00 90.94 302 PHE A N 1
ATOM 2432 C CA . PHE A 1 302 ? 14.473 5.351 12.298 1.00 90.94 302 PHE A CA 1
ATOM 2433 C C . PHE A 1 302 ? 13.138 5.767 12.947 1.00 90.94 302 PHE A C 1
ATOM 2435 O O . PHE A 1 302 ? 12.055 5.428 12.450 1.00 90.94 302 PHE A O 1
ATOM 2442 N N . PRO A 1 303 ? 13.172 6.528 14.058 1.00 88.88 303 PRO A N 1
ATOM 2443 C CA . PRO A 1 303 ? 11.997 6.761 14.896 1.00 88.88 303 PRO A CA 1
ATOM 2444 C C . PRO A 1 303 ? 10.883 7.529 14.174 1.00 88.88 303 PRO A C 1
ATOM 2446 O O . PRO A 1 303 ? 9.705 7.288 14.436 1.00 88.88 303 PRO A O 1
ATOM 2449 N N . GLN A 1 304 ? 11.225 8.427 13.244 1.00 93.06 304 GLN A N 1
ATOM 2450 C CA . GLN A 1 304 ? 10.228 9.180 12.481 1.00 93.06 304 GLN A CA 1
ATOM 2451 C C . GLN A 1 304 ? 9.437 8.276 11.527 1.00 93.06 304 GLN A C 1
ATOM 2453 O O . GLN A 1 304 ? 8.212 8.325 11.521 1.00 93.06 304 GLN A O 1
ATOM 2458 N N . ILE A 1 305 ? 10.112 7.386 10.795 1.00 93.88 305 ILE A N 1
ATOM 2459 C CA . ILE A 1 305 ? 9.436 6.450 9.885 1.00 93.88 305 ILE A CA 1
ATOM 2460 C C . ILE A 1 305 ? 8.583 5.463 10.688 1.00 93.88 305 ILE A C 1
ATOM 2462 O O . ILE A 1 305 ? 7.461 5.156 10.297 1.00 93.88 305 ILE A O 1
ATOM 2466 N N . GLY A 1 306 ? 9.068 5.013 11.852 1.00 93.75 306 GLY A N 1
ATOM 2467 C CA . GL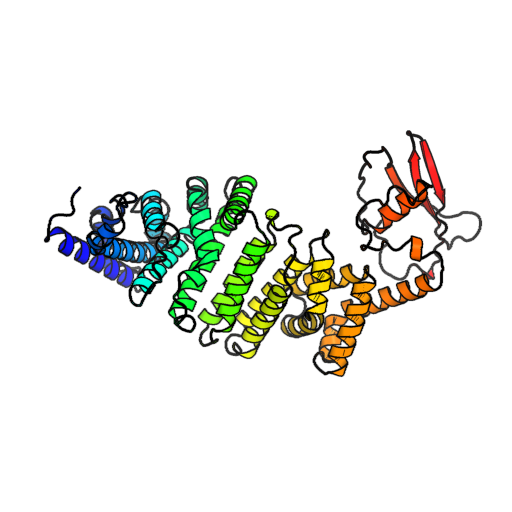Y A 1 306 ? 8.281 4.189 12.774 1.00 93.75 306 GLY A CA 1
ATOM 2468 C C . GLY A 1 306 ? 6.976 4.864 13.216 1.00 93.75 306 GLY A C 1
ATOM 2469 O O . GLY A 1 306 ? 5.925 4.219 13.236 1.00 93.75 306 GLY A O 1
ATOM 2470 N N . ARG A 1 307 ? 7.016 6.172 13.509 1.00 94.19 307 ARG A N 1
ATOM 2471 C CA . ARG A 1 307 ? 5.813 6.968 13.809 1.00 94.19 307 ARG A CA 1
ATOM 2472 C C . ARG A 1 307 ? 4.870 7.042 12.615 1.00 94.19 307 ARG A C 1
ATOM 2474 O O . ARG A 1 307 ? 3.679 6.795 12.779 1.00 94.19 307 ARG A O 1
ATOM 2481 N N . ASP A 1 308 ? 5.394 7.303 11.425 1.00 95.38 308 ASP A N 1
ATOM 2482 C CA . ASP A 1 308 ? 4.575 7.380 10.217 1.00 95.38 308 ASP A CA 1
ATOM 2483 C C . ASP A 1 308 ? 3.914 6.026 9.888 1.00 95.38 308 ASP A C 1
ATOM 2485 O O . ASP A 1 308 ? 2.753 5.970 9.494 1.00 95.38 308 ASP A O 1
ATOM 2489 N N . ILE A 1 309 ? 4.605 4.903 10.110 1.00 96.38 309 ILE A N 1
ATOM 2490 C CA . ILE A 1 309 ? 4.027 3.554 9.975 1.00 96.38 309 ILE A CA 1
ATOM 2491 C C . ILE A 1 309 ? 2.883 3.345 10.978 1.00 96.38 309 ILE A C 1
ATOM 2493 O O . ILE A 1 309 ? 1.831 2.812 10.614 1.00 96.38 309 ILE A O 1
ATOM 2497 N N . ALA A 1 310 ? 3.060 3.770 12.233 1.00 96.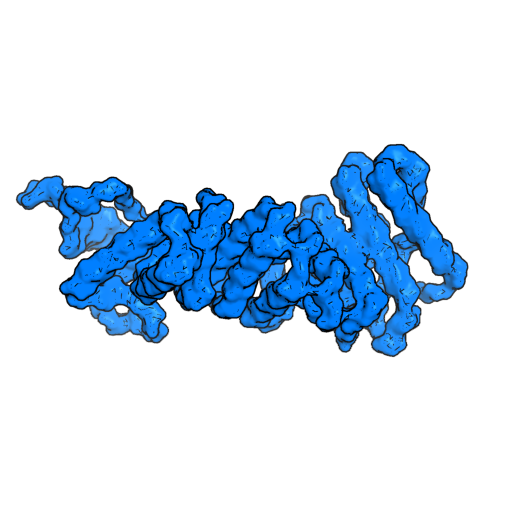31 310 ALA A N 1
ATOM 2498 C CA . ALA A 1 310 ? 2.026 3.658 13.259 1.00 96.31 310 ALA A CA 1
ATOM 2499 C C . ALA A 1 310 ? 0.793 4.527 12.943 1.00 96.31 310 ALA A C 1
ATOM 2501 O O . ALA A 1 310 ? -0.337 4.066 13.114 1.00 96.31 310 ALA A O 1
ATOM 2502 N N . ASP A 1 311 ? 0.998 5.742 12.424 1.00 96.69 311 ASP A N 1
ATOM 2503 C CA . ASP A 1 311 ? -0.069 6.645 11.970 1.00 96.69 311 ASP A CA 1
ATOM 2504 C C . ASP A 1 311 ? -0.921 5.984 10.874 1.00 96.69 311 ASP A C 1
ATOM 2506 O O . ASP A 1 311 ? -2.150 5.902 10.955 1.00 96.69 311 ASP A O 1
ATOM 2510 N N . ARG A 1 312 ? -0.251 5.379 9.893 1.00 96.69 312 ARG A N 1
ATOM 2511 C CA . ARG A 1 312 ? -0.898 4.644 8.803 1.00 96.69 312 ARG A CA 1
ATOM 2512 C C . ARG A 1 312 ? -1.664 3.426 9.292 1.00 96.69 312 ARG A C 1
ATOM 2514 O O . ARG A 1 312 ? -2.772 3.166 8.826 1.00 96.69 312 ARG A O 1
ATOM 2521 N N . ALA A 1 313 ? -1.108 2.685 10.242 1.00 97.00 313 ALA A N 1
ATOM 2522 C CA . ALA A 1 313 ? -1.793 1.544 10.828 1.00 97.00 313 ALA A CA 1
ATOM 2523 C C . ALA A 1 313 ? -3.065 1.948 11.582 1.00 97.00 313 ALA A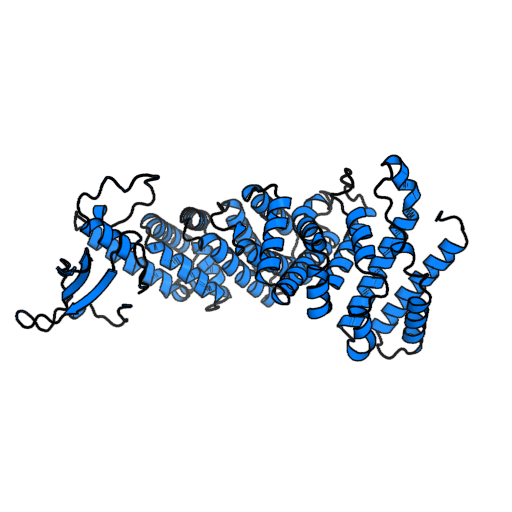 C 1
ATOM 2525 O O . ALA A 1 313 ? -4.059 1.228 11.507 1.00 97.00 313 ALA A O 1
ATOM 2526 N N . ALA A 1 314 ? -3.082 3.109 12.244 1.00 96.62 314 ALA A N 1
ATOM 2527 C CA . ALA A 1 314 ? -4.312 3.640 12.824 1.00 96.62 314 ALA A CA 1
ATOM 2528 C C . ALA A 1 314 ? -5.373 3.891 11.740 1.00 96.62 314 ALA A C 1
ATOM 2530 O O . ALA A 1 314 ? -6.512 3.453 11.886 1.00 96.62 314 ALA A O 1
ATOM 2531 N N . LEU A 1 315 ? -4.995 4.494 10.607 1.00 96.25 315 LEU A N 1
ATOM 2532 C CA . LEU A 1 315 ? -5.904 4.708 9.471 1.00 96.25 315 LEU A CA 1
ATOM 2533 C C . LEU A 1 315 ? -6.382 3.404 8.814 1.00 96.25 315 LEU A C 1
ATOM 2535 O O . LEU A 1 315 ? -7.521 3.339 8.353 1.00 96.25 315 LEU A O 1
ATOM 2539 N N . ILE A 1 316 ? -5.537 2.372 8.782 1.00 96.19 316 ILE A N 1
ATOM 2540 C CA . ILE A 1 316 ? -5.901 1.021 8.339 1.00 96.19 316 ILE A CA 1
ATOM 2541 C C . ILE A 1 316 ? -6.969 0.428 9.257 1.00 96.19 316 ILE A C 1
ATOM 2543 O O . ILE A 1 316 ? -7.970 -0.100 8.778 1.00 96.19 316 ILE A O 1
ATOM 2547 N N . LEU A 1 317 ? -6.751 0.498 10.572 1.00 95.75 317 LEU A N 1
ATOM 2548 C CA . LEU A 1 317 ? -7.687 -0.033 11.560 1.00 95.75 317 LEU A CA 1
ATOM 2549 C C . LEU A 1 317 ? -9.027 0.694 11.486 1.00 95.75 317 LEU A C 1
ATOM 2551 O O . LEU A 1 317 ? -10.059 0.030 11.484 1.00 95.75 317 LEU A O 1
ATOM 2555 N N . VAL A 1 318 ? -9.001 2.022 11.331 1.00 94.25 318 VAL A N 1
ATOM 2556 C CA . VAL A 1 318 ? -10.189 2.829 11.024 1.00 94.25 318 VAL A CA 1
ATOM 2557 C C . VAL A 1 318 ? -10.880 2.266 9.784 1.00 94.25 318 VAL A C 1
ATOM 2559 O O . VAL A 1 318 ? -11.999 1.792 9.900 1.00 94.25 318 VAL A O 1
ATOM 2562 N N . ALA A 1 319 ? -10.205 2.167 8.634 1.00 92.38 319 ALA A N 1
ATOM 2563 C CA . ALA A 1 319 ? -10.821 1.658 7.402 1.00 92.38 319 ALA A CA 1
ATOM 2564 C C . ALA A 1 319 ? -11.443 0.251 7.553 1.00 92.38 319 ALA A C 1
ATOM 2566 O O . ALA A 1 319 ? -12.503 -0.023 7.001 1.00 92.38 319 ALA A O 1
ATOM 2567 N N . MET A 1 320 ? -10.829 -0.638 8.341 1.00 92.31 320 MET A N 1
ATOM 2568 C CA . MET A 1 320 ? -11.379 -1.972 8.621 1.00 92.31 320 MET A CA 1
ATOM 2569 C C . MET A 1 320 ? -12.596 -1.954 9.562 1.00 92.31 320 MET A C 1
ATOM 2571 O O . MET A 1 320 ? -13.411 -2.878 9.510 1.00 92.31 320 MET A O 1
ATOM 2575 N N . MET A 1 321 ? -12.698 -0.957 10.445 1.00 90.81 321 MET A N 1
ATOM 2576 C CA . MET A 1 321 ? -13.728 -0.844 11.486 1.00 90.81 321 MET A CA 1
ATOM 2577 C C . MET A 1 321 ? -14.902 0.062 11.088 1.00 90.81 321 MET A C 1
ATOM 2579 O O . MET A 1 321 ? -16.016 -0.194 11.530 1.00 90.81 321 MET A O 1
ATOM 2583 N N . SER A 1 322 ? -14.681 1.078 10.251 1.00 79.50 322 SER A N 1
ATOM 2584 C CA . SER A 1 322 ? -15.655 2.125 9.897 1.00 79.50 322 SER A CA 1
ATOM 2585 C C . SER A 1 322 ? -16.774 1.680 8.947 1.00 79.50 322 SER A C 1
ATOM 2587 O O . SER A 1 322 ? -17.555 2.513 8.505 1.00 79.50 322 SER A O 1
ATOM 2589 N N . SER A 1 323 ? -16.878 0.394 8.598 1.00 64.44 323 SER A N 1
ATOM 2590 C CA . SER A 1 323 ? -17.999 -0.088 7.784 1.00 64.44 323 SER A CA 1
ATOM 2591 C C . SER A 1 323 ? -19.263 -0.127 8.648 1.00 64.44 323 SER A C 1
ATOM 2593 O O . SER A 1 323 ? -19.450 -1.058 9.433 1.00 64.44 323 SER A O 1
ATOM 2595 N N . GLU A 1 324 ? -20.111 0.892 8.490 1.00 56.72 324 GLU A N 1
ATOM 2596 C CA . GLU A 1 324 ? -21.387 1.091 9.204 1.00 56.72 324 GLU A CA 1
ATOM 2597 C C . GLU A 1 324 ? -22.278 -0.161 9.178 1.00 56.72 324 GLU A C 1
ATOM 2599 O O . GLU A 1 324 ? -22.902 -0.529 10.171 1.00 56.72 324 GLU A O 1
ATOM 2604 N N . GLU A 1 325 ? -22.232 -0.900 8.072 1.00 55.72 325 GLU A N 1
ATOM 2605 C CA . GLU A 1 325 ? -23.007 -2.119 7.841 1.00 55.72 325 GLU A CA 1
ATOM 2606 C C . GLU A 1 325 ? -22.485 -3.347 8.620 1.00 55.72 325 GLU A C 1
ATOM 2608 O O . GLU A 1 325 ? -23.134 -4.396 8.644 1.00 55.72 325 GLU A O 1
ATOM 2613 N N . ASN A 1 326 ? -21.300 -3.281 9.251 1.00 63.31 326 ASN A N 1
ATOM 2614 C CA . ASN A 1 326 ? -20.624 -4.477 9.758 1.00 63.31 326 ASN A CA 1
ATOM 2615 C C . ASN A 1 326 ? -19.882 -4.304 11.098 1.00 63.31 326 ASN A C 1
ATOM 2617 O O . ASN A 1 326 ? -18.662 -4.471 11.200 1.00 63.31 326 ASN A O 1
ATOM 2621 N N . MET A 1 327 ? -20.651 -4.177 12.186 1.00 81.31 327 MET A N 1
ATOM 2622 C CA . MET A 1 327 ? -20.161 -4.246 13.581 1.00 81.31 327 MET A CA 1
ATOM 2623 C C . MET A 1 327 ? -19.355 -5.521 13.916 1.00 81.31 327 MET A C 1
ATOM 2625 O O . MET A 1 327 ? -18.664 -5.592 14.944 1.00 81.31 327 MET A O 1
ATOM 2629 N N . ARG A 1 328 ? -19.407 -6.562 13.067 1.00 86.69 328 ARG A N 1
ATOM 2630 C CA . ARG A 1 328 ? -18.609 -7.786 13.250 1.00 86.69 328 ARG A CA 1
ATOM 2631 C C . ARG A 1 328 ? -17.117 -7.506 13.059 1.00 86.69 328 ARG A C 1
ATOM 2633 O O . ARG A 1 328 ? -16.315 -8.150 13.734 1.00 86.69 328 ARG A O 1
ATOM 2640 N N . ASN A 1 329 ? -16.736 -6.565 12.192 1.00 90.44 329 ASN A N 1
ATOM 2641 C CA . ASN A 1 329 ? -15.332 -6.192 11.996 1.00 90.44 329 ASN A CA 1
ATOM 2642 C C . ASN A 1 329 ? -14.772 -5.481 13.239 1.00 90.44 329 ASN A C 1
ATOM 2644 O O . ASN A 1 329 ? -13.719 -5.875 13.738 1.00 90.44 329 ASN A O 1
ATOM 2648 N N . THR A 1 330 ? -15.529 -4.555 13.830 1.00 91.69 330 THR A N 1
ATOM 2649 C CA . THR A 1 330 ? -15.192 -3.901 15.108 1.00 91.69 330 THR A CA 1
ATOM 2650 C C . THR A 1 330 ? -15.074 -4.909 16.251 1.00 91.69 330 THR A C 1
ATOM 2652 O O . THR A 1 330 ? -14.094 -4.906 16.994 1.00 91.69 330 THR A O 1
ATOM 2655 N N . THR A 1 331 ? -16.011 -5.861 16.336 1.00 91.25 331 THR A N 1
ATOM 2656 C CA . THR A 1 331 ? -15.943 -6.961 17.317 1.00 91.25 331 THR A CA 1
ATOM 2657 C C . THR A 1 331 ? -14.652 -7.768 17.171 1.00 91.25 331 THR A C 1
ATOM 2659 O O . THR A 1 331 ? -13.976 -8.048 18.158 1.00 91.25 331 THR A O 1
ATOM 2662 N N . ARG A 1 332 ? -14.277 -8.117 15.937 1.00 92.50 332 ARG A N 1
ATOM 2663 C CA . ARG A 1 332 ? -13.033 -8.842 15.644 1.00 92.50 332 ARG A CA 1
ATOM 2664 C C . ARG A 1 332 ? -11.796 -8.030 15.996 1.00 92.50 332 ARG A C 1
ATOM 2666 O O . ARG A 1 332 ? -10.845 -8.607 16.512 1.00 92.50 332 ARG A O 1
ATOM 2673 N N . ALA A 1 333 ? -11.806 -6.726 15.731 1.00 94.25 333 ALA A N 1
ATOM 2674 C CA . ALA A 1 333 ? -10.709 -5.839 16.090 1.00 94.25 333 ALA A CA 1
ATOM 2675 C C . ALA A 1 333 ? -10.491 -5.821 17.609 1.00 94.25 333 ALA A C 1
ATOM 2677 O O . ALA A 1 333 ? -9.358 -5.972 18.071 1.00 94.25 333 ALA A O 1
ATOM 2678 N N . PHE A 1 334 ? -11.576 -5.741 18.386 1.00 93.94 334 PHE A N 1
ATOM 2679 C CA . PHE A 1 334 ? -11.515 -5.822 19.845 1.00 93.94 334 PHE A CA 1
ATOM 2680 C C . PHE A 1 334 ? -10.946 -7.176 20.265 1.00 93.94 334 PHE A C 1
ATOM 2682 O O . PHE A 1 334 ? -9.910 -7.217 20.916 1.00 93.94 334 PHE A O 1
ATOM 2689 N N . GLU A 1 335 ? -11.525 -8.290 19.809 1.00 91.62 335 GLU A N 1
ATOM 2690 C CA . GLU A 1 335 ? -11.056 -9.652 20.128 1.00 91.62 335 GLU A CA 1
ATOM 2691 C C . GLU A 1 335 ? -9.565 -9.890 19.818 1.00 91.62 335 GLU A C 1
ATOM 2693 O O . GLU A 1 335 ? -8.918 -10.682 20.498 1.00 91.62 335 GLU A O 1
ATOM 2698 N N . VAL A 1 336 ? -9.012 -9.220 18.804 1.00 93.69 336 VAL A N 1
ATOM 2699 C CA . VAL A 1 336 ? -7.601 -9.340 18.402 1.00 93.69 336 VAL A CA 1
ATOM 2700 C C . VAL A 1 336 ? -6.659 -8.461 19.236 1.00 93.69 336 VAL A C 1
ATOM 2702 O O . VAL A 1 336 ? -5.459 -8.728 19.272 1.00 93.69 336 VAL A O 1
ATOM 2705 N N . GLY A 1 337 ? -7.182 -7.455 19.941 1.00 92.62 337 GLY A N 1
ATOM 2706 C CA . GLY A 1 337 ? -6.399 -6.579 20.812 1.00 92.62 337 GLY A CA 1
ATOM 2707 C C . GLY A 1 337 ? -6.156 -5.178 20.252 1.00 92.62 337 GLY A C 1
ATOM 2708 O O . GLY A 1 337 ? -5.119 -4.584 20.541 1.00 92.62 337 GLY A O 1
ATOM 2709 N N . VAL A 1 338 ? -7.100 -4.619 19.484 1.00 95.06 338 VAL A N 1
ATOM 2710 C CA . VAL A 1 338 ? -7.010 -3.220 19.022 1.00 95.06 338 VAL A CA 1
ATOM 2711 C C . VAL A 1 338 ? -6.983 -2.218 20.183 1.00 95.06 338 VAL A C 1
ATOM 2713 O O . VAL A 1 338 ? -6.354 -1.175 20.069 1.00 95.06 338 VAL A O 1
ATOM 2716 N N . ILE A 1 339 ? -7.605 -2.545 21.322 1.00 94.12 339 ILE A N 1
ATOM 2717 C CA . ILE A 1 339 ? -7.669 -1.668 22.500 1.00 94.12 339 ILE A CA 1
ATOM 2718 C C . ILE A 1 339 ? -6.291 -1.427 23.131 1.00 94.12 339 ILE A C 1
ATOM 2720 O O . ILE A 1 339 ? -5.869 -0.272 23.177 1.00 94.12 339 ILE A O 1
ATOM 2724 N N . PRO A 1 340 ? -5.545 -2.452 23.592 1.00 93.88 340 PRO A N 1
ATOM 2725 C CA . PRO A 1 340 ? -4.198 -2.221 24.114 1.00 93.88 340 PRO A CA 1
ATOM 2726 C C . PRO A 1 340 ? -3.276 -1.605 23.055 1.00 93.88 340 PRO A C 1
ATOM 2728 O O . PRO A 1 340 ? -2.453 -0.757 23.387 1.00 93.88 340 PRO A O 1
ATOM 2731 N N . PHE A 1 341 ? -3.450 -1.968 21.780 1.00 95.81 341 PHE A N 1
ATOM 2732 C CA . PHE A 1 341 ? -2.689 -1.364 20.690 1.00 95.81 341 PHE A CA 1
ATOM 2733 C C . PHE A 1 341 ? -2.973 0.138 20.523 1.00 95.81 341 PHE A C 1
ATOM 2735 O O . PHE A 1 341 ? -2.029 0.903 20.372 1.00 95.81 341 PHE A O 1
ATOM 2742 N N . PHE A 1 342 ? -4.230 0.588 20.620 1.00 95.88 342 PHE A N 1
ATOM 2743 C CA . PHE A 1 342 ? -4.589 2.012 20.594 1.00 95.88 342 PHE A CA 1
ATOM 2744 C C . PHE A 1 342 ? -3.842 2.804 21.676 1.00 95.88 342 PHE A C 1
ATOM 2746 O O . PHE A 1 342 ? -3.245 3.837 21.380 1.00 95.88 342 PHE A O 1
ATOM 2753 N N . PHE A 1 343 ? -3.825 2.309 22.917 1.00 94.56 343 PHE A N 1
ATOM 2754 C CA . PHE A 1 343 ? -3.108 2.969 24.014 1.00 94.56 343 PHE A CA 1
ATOM 2755 C C . PHE A 1 343 ? -1.587 2.981 23.801 1.00 94.56 343 PHE A C 1
ATOM 2757 O O . PHE A 1 343 ? -0.930 3.964 24.148 1.00 94.56 343 PHE A O 1
ATOM 2764 N N . GLU A 1 344 ? -1.031 1.923 23.207 1.00 93.31 344 GLU A N 1
ATOM 2765 C CA . GLU A 1 344 ? 0.377 1.841 22.806 1.00 93.31 344 GLU A CA 1
ATOM 2766 C C . GLU A 1 344 ? 0.729 2.932 21.783 1.00 93.31 344 GLU A C 1
ATOM 2768 O O . GLU A 1 344 ? 1.611 3.751 22.041 1.00 93.31 344 GLU A O 1
ATOM 2773 N N . ILE A 1 345 ? -0.005 3.024 20.670 1.00 94.25 345 ILE A N 1
ATOM 2774 C CA . ILE A 1 345 ? 0.297 4.000 19.612 1.00 94.25 345 ILE A CA 1
ATOM 2775 C C . ILE A 1 345 ? -0.075 5.439 19.989 1.00 94.25 345 ILE A C 1
ATOM 2777 O O . ILE A 1 345 ? 0.653 6.358 19.625 1.00 94.25 345 ILE A O 1
ATOM 2781 N N . ASN A 1 346 ? -1.132 5.668 20.778 1.00 93.44 346 ASN A N 1
ATOM 2782 C CA . ASN A 1 346 ? -1.474 6.999 21.299 1.00 93.44 346 ASN A CA 1
ATOM 2783 C C . ASN A 1 346 ? -0.368 7.529 22.232 1.00 93.44 346 ASN A C 1
ATOM 2785 O O . ASN A 1 346 ? -0.081 8.725 22.279 1.00 93.44 346 ASN A O 1
ATOM 2789 N N . ALA A 1 347 ? 0.328 6.640 22.948 1.00 89.81 347 ALA A N 1
ATOM 2790 C CA . ALA A 1 347 ? 1.475 7.036 23.757 1.00 89.81 347 ALA A CA 1
ATOM 2791 C C . ALA A 1 347 ? 2.616 7.622 22.912 1.00 89.81 347 ALA A C 1
ATOM 2793 O O . ALA A 1 347 ? 3.264 8.569 23.366 1.00 89.81 347 ALA A O 1
ATOM 2794 N N . ILE A 1 348 ? 2.820 7.066 21.714 1.00 87.56 348 ILE A N 1
ATOM 2795 C CA . ILE A 1 348 ? 3.908 7.382 20.782 1.00 87.56 348 ILE A CA 1
ATOM 2796 C C . ILE A 1 348 ? 3.564 8.596 19.913 1.00 87.56 348 ILE A C 1
ATOM 2798 O O . ILE A 1 348 ? 4.378 9.506 19.775 1.00 87.56 348 ILE A O 1
ATOM 2802 N N . LEU A 1 349 ? 2.367 8.597 19.326 1.00 86.94 349 LEU A N 1
ATOM 2803 C CA . LEU A 1 349 ? 1.917 9.582 18.342 1.00 86.94 349 LEU A CA 1
ATOM 2804 C C . LEU A 1 349 ? 1.237 10.794 18.982 1.00 86.94 349 LEU A C 1
ATOM 2806 O O . LEU A 1 349 ? 1.242 11.885 18.416 1.00 86.94 349 LEU A O 1
ATOM 2810 N N . GLY A 1 350 ? 0.657 10.625 20.170 1.00 84.50 350 GLY A N 1
ATOM 2811 C CA . GLY A 1 350 ? -0.174 11.649 20.787 1.00 84.50 350 GLY A CA 1
ATOM 2812 C C . GLY A 1 350 ? -1.435 11.925 19.965 1.00 84.50 350 GLY A C 1
ATOM 2813 O O . GLY A 1 350 ? -2.070 11.016 19.438 1.00 84.50 350 GLY A O 1
ATOM 2814 N N . ARG A 1 351 ? -1.809 13.203 19.858 1.00 78.56 351 ARG A N 1
ATOM 2815 C CA . ARG A 1 351 ? -3.098 13.649 19.301 1.00 78.56 351 ARG A CA 1
ATOM 2816 C C . ARG A 1 351 ? -3.075 13.849 17.779 1.00 78.56 351 ARG A C 1
ATOM 2818 O O . ARG A 1 351 ? -3.581 14.858 17.294 1.00 78.56 351 ARG A O 1
ATOM 2825 N N . LEU A 1 352 ? -2.476 12.924 17.028 1.00 89.75 352 LEU A N 1
ATOM 2826 C CA . LEU A 1 352 ? -2.592 12.943 15.565 1.00 89.75 352 LEU A CA 1
ATOM 2827 C C . LEU A 1 352 ? -4.037 12.654 15.135 1.00 89.75 352 LEU A C 1
ATOM 2829 O O . LEU A 1 352 ? -4.786 11.963 15.829 1.00 89.75 352 LEU A O 1
ATOM 2833 N N . ASP A 1 353 ? -4.421 13.163 13.965 1.00 91.81 353 ASP A N 1
ATOM 2834 C CA . ASP A 1 353 ? -5.780 13.010 13.433 1.00 91.81 353 ASP A CA 1
ATOM 2835 C C . ASP A 1 353 ? -6.157 11.534 13.195 1.00 91.81 353 ASP A C 1
ATOM 2837 O O . ASP A 1 353 ? -7.296 11.133 13.415 1.00 91.81 353 ASP A O 1
ATOM 2841 N N . SER A 1 354 ? -5.189 10.686 12.835 1.00 93.69 354 SER A N 1
ATOM 2842 C CA . SER A 1 354 ? -5.382 9.234 12.704 1.00 93.69 354 SER A CA 1
ATOM 2843 C C . SER A 1 354 ? -5.765 8.562 14.028 1.00 93.69 354 SER A C 1
ATOM 2845 O O . SER A 1 354 ? -6.682 7.740 14.062 1.00 93.69 354 SER A O 1
ATOM 2847 N N . ILE A 1 355 ? -5.106 8.947 15.125 1.00 94.06 355 ILE A N 1
ATOM 2848 C CA . ILE A 1 355 ? -5.393 8.463 16.476 1.00 94.06 355 ILE A CA 1
ATOM 2849 C C . ILE A 1 355 ? -6.759 8.954 16.923 1.00 94.06 355 ILE A C 1
ATOM 2851 O O . ILE A 1 355 ? -7.535 8.160 17.445 1.00 94.06 355 ILE A O 1
ATOM 2855 N N . ARG A 1 356 ? -7.086 10.226 16.666 1.00 92.69 356 ARG A N 1
ATOM 2856 C CA . ARG A 1 356 ? -8.418 10.776 16.941 1.00 92.69 356 ARG A CA 1
ATOM 2857 C C . ARG A 1 356 ? -9.503 10.014 16.174 1.00 92.69 356 ARG A C 1
ATOM 2859 O O . ARG A 1 356 ? -10.514 9.655 16.761 1.00 92.69 356 ARG A O 1
ATOM 2866 N N . LYS A 1 357 ? -9.302 9.729 14.885 1.00 93.44 357 LYS A N 1
ATOM 2867 C CA . LYS A 1 357 ? -10.243 8.934 14.074 1.00 93.44 357 LYS A CA 1
ATOM 2868 C C . LYS A 1 357 ? -10.430 7.528 14.637 1.00 93.44 357 LYS A C 1
ATOM 2870 O O . LYS A 1 357 ? -11.558 7.058 14.733 1.00 93.44 357 LYS A O 1
ATOM 2875 N N . LEU A 1 358 ? -9.344 6.877 15.053 1.00 94.38 358 LEU A N 1
ATOM 2876 C CA . LEU A 1 358 ? -9.416 5.564 15.691 1.00 94.38 358 LEU A CA 1
ATOM 2877 C C . LEU A 1 358 ? -10.129 5.626 17.051 1.00 94.38 358 LEU A C 1
ATOM 2879 O O . LEU A 1 358 ? -10.948 4.758 17.344 1.00 94.38 358 LEU A O 1
ATOM 2883 N N . GLU A 1 359 ? -9.856 6.657 17.854 1.00 93.69 359 GLU A N 1
ATOM 2884 C CA . GLU A 1 359 ? -10.530 6.914 19.130 1.00 93.69 359 GLU A CA 1
ATOM 2885 C C . GLU A 1 359 ? -12.040 7.080 18.936 1.00 93.69 359 GLU A C 1
ATOM 2887 O O . GLU A 1 359 ? -12.811 6.432 19.642 1.00 93.69 359 GLU A O 1
ATOM 2892 N N . LEU A 1 360 ? -12.457 7.877 17.946 1.00 91.44 360 LEU A N 1
ATOM 2893 C CA . LEU A 1 360 ? -13.863 8.069 17.587 1.00 91.44 360 LEU A CA 1
ATOM 2894 C C . LEU A 1 360 ? -14.506 6.753 17.140 1.00 91.44 360 LEU A C 1
ATOM 2896 O O . LEU A 1 360 ? -15.490 6.342 17.738 1.00 91.44 360 LEU A O 1
ATOM 2900 N N . CYS A 1 361 ? -13.898 6.009 16.209 1.00 90.62 361 CYS A N 1
ATOM 2901 C CA . CYS A 1 361 ? -14.433 4.711 15.773 1.00 90.62 361 CYS A CA 1
ATOM 2902 C C . CYS A 1 361 ? -14.597 3.702 16.924 1.00 90.62 361 CYS A C 1
ATOM 2904 O O . CYS A 1 361 ? -15.561 2.934 16.954 1.00 90.62 361 CYS A O 1
ATOM 2906 N N . ILE A 1 362 ? -13.663 3.673 17.881 1.00 92.88 362 ILE A N 1
ATOM 2907 C CA . ILE A 1 362 ? -13.798 2.837 19.081 1.00 92.88 362 ILE A CA 1
ATOM 2908 C C . ILE A 1 362 ? -14.914 3.381 19.981 1.00 92.88 362 ILE A C 1
ATOM 2910 O O . ILE A 1 362 ? -15.733 2.600 20.465 1.00 92.88 362 ILE A O 1
ATOM 2914 N N . GLY A 1 363 ? -14.965 4.694 20.197 1.00 91.06 363 GLY A N 1
ATOM 2915 C CA . GLY A 1 363 ? -15.959 5.355 21.037 1.00 91.06 363 GLY A CA 1
ATOM 2916 C C . GLY A 1 363 ? -17.393 5.182 20.536 1.00 91.06 363 GLY A C 1
ATOM 2917 O O . GLY A 1 363 ? -18.269 4.800 21.313 1.00 91.06 363 GLY A O 1
ATOM 2918 N N . ASP A 1 364 ? -17.616 5.364 19.238 1.00 88.00 364 ASP A N 1
ATOM 2919 C CA . ASP A 1 364 ? -18.913 5.190 18.575 1.00 88.00 364 ASP A CA 1
ATOM 2920 C C . ASP A 1 364 ? -19.403 3.743 18.694 1.00 88.00 364 ASP A C 1
ATOM 2922 O O . ASP A 1 364 ? -20.592 3.465 18.835 1.00 88.00 364 ASP A O 1
ATOM 2926 N N . SER A 1 365 ? -18.482 2.784 18.765 1.00 88.44 365 SER A N 1
ATOM 2927 C CA . SER A 1 365 ? -18.846 1.382 18.952 1.00 88.44 365 SER A CA 1
ATOM 2928 C C . SER A 1 365 ? -19.459 1.067 20.327 1.00 88.44 365 SER A C 1
ATOM 2930 O O . SER A 1 365 ? -20.084 0.016 20.497 1.00 88.44 365 SER A O 1
ATOM 2932 N N . PHE A 1 366 ? -19.328 1.959 21.318 1.00 88.50 366 PHE A N 1
ATOM 2933 C CA . PHE A 1 366 ? -19.842 1.750 22.677 1.00 88.50 366 PHE A CA 1
ATOM 2934 C C . PHE A 1 366 ? -21.366 1.806 22.788 1.00 88.50 366 PHE A C 1
ATOM 2936 O O . PHE A 1 366 ? -21.907 1.402 23.820 1.00 88.50 366 PHE A O 1
ATOM 2943 N N . TRP A 1 367 ? -22.060 2.227 21.731 1.00 82.69 367 TRP A N 1
ATOM 2944 C CA . TRP A 1 367 ? -23.506 2.044 21.606 1.00 82.69 367 TRP A CA 1
ATOM 2945 C C . TRP A 1 367 ? -23.899 0.563 21.541 1.00 82.69 367 TRP A C 1
ATOM 2947 O O . TRP A 1 367 ? -24.958 0.170 22.028 1.00 82.69 367 TRP A O 1
ATOM 2957 N N . SER A 1 368 ? -23.006 -0.301 21.050 1.00 84.12 368 SER A N 1
ATOM 2958 C CA . SER A 1 368 ? -23.159 -1.745 21.186 1.00 84.12 368 SER A CA 1
ATOM 2959 C C . SER A 1 368 ? -22.728 -2.198 22.577 1.00 84.12 368 SER A C 1
ATOM 2961 O O . SER A 1 368 ? -21.542 -2.238 22.914 1.00 84.12 368 SER A O 1
ATOM 2963 N N . LEU A 1 369 ? -23.692 -2.655 23.377 1.00 83.00 369 LEU A N 1
ATOM 2964 C CA . LEU A 1 369 ? -23.434 -3.196 24.714 1.00 83.00 369 LEU A CA 1
ATOM 2965 C C . LEU A 1 369 ? -22.385 -4.319 24.714 1.00 83.00 369 LEU A C 1
ATOM 2967 O O . LEU A 1 369 ? -21.589 -4.438 25.649 1.00 83.00 369 LEU A O 1
ATOM 2971 N N . ARG A 1 370 ? -22.378 -5.161 23.674 1.00 85.50 370 ARG A N 1
ATOM 2972 C CA . ARG A 1 370 ? -21.386 -6.232 23.524 1.00 85.50 370 ARG A CA 1
ATOM 2973 C C . ARG A 1 370 ? -19.974 -5.653 23.437 1.00 85.50 370 ARG A C 1
ATOM 2975 O O . ARG A 1 370 ? -19.085 -6.137 24.134 1.00 85.50 370 ARG A O 1
ATOM 2982 N N . LEU A 1 371 ? -19.778 -4.628 22.610 1.00 88.81 371 LEU A N 1
ATOM 2983 C CA . LEU A 1 371 ? -18.481 -3.980 22.414 1.00 88.81 371 LEU A CA 1
ATOM 2984 C C . LEU A 1 371 ? -18.061 -3.190 23.651 1.00 88.81 371 LEU A C 1
ATOM 2986 O O . LEU A 1 371 ? -16.918 -3.311 24.077 1.00 88.81 371 LEU A O 1
ATOM 2990 N N . LEU A 1 372 ? -18.995 -2.499 24.308 1.00 89.62 372 LEU A N 1
ATOM 2991 C CA . LEU A 1 372 ? -18.737 -1.821 25.578 1.00 89.62 372 LEU A CA 1
ATOM 2992 C C . LEU A 1 372 ? -18.260 -2.794 26.673 1.00 89.62 372 LEU A C 1
ATOM 2994 O O . LEU A 1 372 ? -17.301 -2.510 27.392 1.00 89.62 372 LEU A O 1
ATOM 2998 N N . ARG A 1 373 ? -18.890 -3.971 26.796 1.00 88.62 373 ARG A N 1
ATOM 2999 C CA . ARG A 1 373 ? -18.453 -5.019 27.738 1.00 88.62 373 ARG A CA 1
ATOM 3000 C C . ARG A 1 373 ? -17.065 -5.552 27.392 1.00 88.62 373 ARG A C 1
ATOM 3002 O O . ARG A 1 373 ? -16.237 -5.692 28.291 1.00 88.62 373 ARG A O 1
ATOM 3009 N N . LEU A 1 374 ? -16.814 -5.831 26.111 1.00 89.56 374 LEU A N 1
ATOM 3010 C CA . LEU A 1 374 ? -15.512 -6.299 25.633 1.00 89.56 374 LEU A CA 1
ATOM 3011 C C . LEU A 1 374 ? -14.412 -5.272 25.908 1.00 89.56 374 LEU A C 1
ATOM 3013 O O . LEU A 1 374 ? -13.370 -5.640 26.443 1.00 89.56 374 LEU A O 1
ATOM 3017 N N . PHE A 1 375 ? -14.669 -3.995 25.623 1.00 92.75 375 PHE A N 1
ATOM 3018 C CA . PHE A 1 375 ? -13.752 -2.901 25.918 1.00 92.75 375 PHE A CA 1
ATOM 3019 C C . PHE A 1 375 ? -13.369 -2.874 27.398 1.00 92.75 375 PHE A C 1
ATOM 3021 O O . PHE A 1 375 ? -12.188 -2.914 27.734 1.00 92.75 375 PHE A O 1
ATOM 3028 N N . ARG A 1 376 ? -14.364 -2.860 28.295 1.00 91.75 376 ARG A N 1
ATOM 3029 C CA . ARG A 1 376 ? -14.124 -2.797 29.745 1.00 91.75 376 ARG A CA 1
ATOM 3030 C C . ARG A 1 376 ? -13.329 -4.001 30.248 1.00 91.75 376 ARG A C 1
ATOM 3032 O O . ARG A 1 376 ? -12.439 -3.829 31.076 1.00 91.75 376 ARG A O 1
ATOM 3039 N N . LEU A 1 377 ? -13.638 -5.201 29.751 1.00 91.19 377 LEU A N 1
ATOM 3040 C CA . LEU A 1 377 ? -12.909 -6.420 30.101 1.00 91.19 377 LEU A CA 1
ATOM 3041 C C . LEU A 1 377 ? -11.442 -6.333 29.664 1.00 91.19 377 LEU A C 1
ATOM 3043 O O . LEU A 1 377 ? -10.548 -6.573 30.472 1.00 91.19 377 LEU A O 1
ATOM 3047 N N . GLN A 1 378 ? -11.195 -5.963 28.408 1.00 90.00 378 GLN A N 1
ATOM 3048 C CA . GLN A 1 378 ? -9.844 -5.902 27.857 1.00 90.00 378 GLN A CA 1
ATOM 3049 C C . GLN A 1 378 ? -9.014 -4.773 28.450 1.00 90.00 378 GLN A C 1
ATOM 3051 O O . GLN A 1 378 ? -7.842 -4.986 28.741 1.00 90.00 378 GLN A O 1
ATOM 3056 N N . LEU A 1 379 ? -9.604 -3.594 28.664 1.00 90.69 379 LEU A N 1
ATOM 3057 C CA . LEU A 1 379 ? -8.913 -2.485 29.314 1.00 90.69 379 LEU A CA 1
ATOM 3058 C C . LEU A 1 379 ? -8.476 -2.886 30.722 1.00 90.69 379 LEU A C 1
ATOM 3060 O O . LEU A 1 379 ? -7.322 -2.686 31.084 1.00 90.69 379 LEU A O 1
ATOM 3064 N N . ARG A 1 380 ? -9.373 -3.512 31.494 1.00 90.56 380 ARG A N 1
ATOM 3065 C CA . ARG A 1 380 ? -9.053 -4.019 32.830 1.00 90.56 380 ARG A CA 1
ATOM 3066 C C . ARG A 1 380 ? -7.897 -5.021 32.785 1.00 90.56 380 ARG A C 1
ATOM 3068 O O . ARG A 1 380 ? -6.922 -4.833 33.500 1.00 90.56 380 ARG A O 1
ATOM 3075 N N . GLN A 1 381 ? -7.979 -6.028 31.916 1.00 89.75 381 GLN A N 1
ATOM 3076 C CA . GLN A 1 381 ? -6.917 -7.028 31.755 1.00 89.75 381 GLN A CA 1
ATOM 3077 C C . GLN A 1 381 ? -5.584 -6.399 31.332 1.00 89.75 381 GLN A C 1
ATOM 3079 O O . GLN A 1 381 ? -4.532 -6.788 31.833 1.00 89.75 381 GLN A O 1
ATOM 3084 N N . ALA A 1 382 ? -5.606 -5.416 30.430 1.00 87.31 382 ALA A N 1
ATOM 3085 C CA . ALA A 1 382 ? -4.406 -4.736 29.954 1.00 87.31 382 ALA A CA 1
ATOM 3086 C C . ALA A 1 382 ? -3.747 -3.869 31.042 1.00 87.31 382 ALA A C 1
ATOM 3088 O O . ALA A 1 382 ? -2.524 -3.786 31.095 1.00 87.31 382 ALA A O 1
ATOM 3089 N N . VAL A 1 383 ? -4.541 -3.263 31.929 1.00 90.12 383 VAL A N 1
ATOM 3090 C CA . VAL A 1 383 ? -4.035 -2.516 33.090 1.00 90.12 383 VAL A CA 1
ATOM 3091 C C . VAL A 1 383 ? -3.491 -3.467 34.159 1.00 90.12 383 VAL A C 1
ATOM 3093 O O . VAL A 1 383 ? -2.378 -3.270 34.634 1.00 90.12 383 VAL A O 1
ATOM 3096 N N . GLU A 1 384 ? -4.227 -4.532 34.498 1.00 90.88 384 GLU A N 1
ATOM 3097 C CA . GLU A 1 384 ? -3.806 -5.535 35.493 1.00 90.88 384 GLU A CA 1
ATOM 3098 C C . GLU A 1 384 ? -2.525 -6.276 35.072 1.00 90.88 384 GLU A C 1
ATOM 3100 O O . GLU A 1 384 ? -1.692 -6.599 35.914 1.00 90.88 384 GLU A O 1
ATOM 3105 N N . SER A 1 385 ? -2.334 -6.509 33.770 1.00 87.44 385 SER A N 1
ATOM 3106 C CA . SER A 1 385 ? -1.119 -7.127 33.212 1.00 87.44 385 SER A CA 1
ATOM 3107 C C . SER A 1 385 ? 0.036 -6.148 32.970 1.00 87.44 385 SER A C 1
ATOM 3109 O O . SER A 1 385 ? 1.101 -6.568 32.523 1.00 87.44 385 SER A O 1
ATOM 3111 N N . GLY A 1 386 ? -0.156 -4.850 33.224 1.00 86.56 386 GLY A N 1
ATOM 3112 C CA . GLY A 1 386 ? 0.858 -3.818 32.990 1.00 86.56 386 GLY A CA 1
ATOM 3113 C C . GLY A 1 386 ? 1.121 -3.485 31.516 1.00 86.56 386 GLY A C 1
ATOM 3114 O O . GLY A 1 386 ? 2.024 -2.706 31.226 1.00 86.56 386 GLY A O 1
ATOM 3115 N N . VAL A 1 387 ? 0.334 -4.030 30.580 1.00 88.00 387 VAL A N 1
ATOM 3116 C CA . VAL A 1 387 ? 0.413 -3.702 29.143 1.00 88.00 387 VAL A CA 1
ATOM 3117 C C . VAL A 1 387 ? 0.015 -2.246 28.882 1.00 88.00 387 VAL A C 1
ATOM 3119 O O . VAL A 1 387 ? 0.565 -1.614 27.983 1.00 88.00 387 VAL A O 1
ATOM 3122 N N . VAL A 1 388 ? -0.932 -1.712 29.662 1.00 90.44 388 VAL A N 1
ATOM 3123 C CA . VAL A 1 388 ? -1.345 -0.302 29.622 1.00 90.44 388 VAL A CA 1
ATOM 3124 C C . VAL A 1 388 ? -0.988 0.370 30.946 1.00 90.44 388 VAL A C 1
ATOM 3126 O O . VAL A 1 388 ? -1.523 0.020 31.997 1.00 90.44 388 VAL A O 1
ATOM 3129 N N . SER A 1 389 ? -0.104 1.365 30.892 1.00 90.25 389 SER A N 1
ATOM 3130 C CA . SER A 1 389 ? 0.335 2.138 32.055 1.00 90.25 389 SER A CA 1
ATOM 3131 C C . SER A 1 389 ? -0.656 3.243 32.438 1.00 90.25 389 SER A C 1
ATOM 3133 O O . SER A 1 389 ? -1.458 3.710 31.625 1.00 90.25 389 SER A O 1
ATOM 3135 N N . ALA A 1 390 ? -0.556 3.745 33.673 1.00 87.06 390 ALA A N 1
ATOM 3136 C CA . ALA A 1 390 ? -1.361 4.879 34.140 1.00 87.06 390 ALA A CA 1
ATOM 3137 C C . ALA A 1 390 ? -1.191 6.134 33.260 1.00 87.06 390 ALA A C 1
ATOM 3139 O O . ALA A 1 390 ? -2.142 6.880 33.027 1.00 87.06 390 ALA A O 1
ATOM 3140 N N . GLN A 1 391 ? 0.009 6.343 32.713 1.00 86.94 391 GLN A N 1
ATOM 3141 C CA . GLN A 1 391 ? 0.300 7.469 31.828 1.00 86.94 391 GLN A CA 1
ATOM 3142 C C . GLN A 1 391 ? -0.391 7.313 30.464 1.00 86.94 391 GLN A C 1
ATOM 3144 O O . GLN A 1 391 ? -0.864 8.293 29.889 1.00 86.94 391 GLN A O 1
ATOM 3149 N N . GLN A 1 392 ? -0.499 6.080 29.959 1.00 88.38 392 GLN A N 1
ATOM 3150 C CA . GLN A 1 392 ? -1.247 5.776 28.738 1.00 88.38 392 GLN A CA 1
ATOM 3151 C C . GLN A 1 392 ? -2.753 5.947 28.949 1.00 88.38 392 GLN A C 1
ATOM 3153 O O . GLN A 1 392 ? -3.415 6.545 28.102 1.00 88.38 392 GLN A O 1
ATOM 3158 N N . LEU A 1 393 ? -3.285 5.521 30.101 1.00 87.81 393 LEU A N 1
ATOM 3159 C CA . LEU A 1 393 ? -4.682 5.779 30.472 1.00 87.81 393 LEU A CA 1
ATOM 3160 C C . LEU A 1 393 ? -4.998 7.276 30.481 1.00 87.81 393 LEU A C 1
ATOM 3162 O O . LEU A 1 393 ? -6.015 7.687 29.930 1.00 87.81 393 LEU A O 1
ATOM 3166 N N . ALA A 1 394 ? -4.108 8.097 31.046 1.00 85.38 394 ALA A N 1
ATOM 3167 C CA . ALA A 1 394 ? -4.278 9.548 31.061 1.00 85.38 394 ALA A CA 1
ATOM 3168 C C . ALA A 1 394 ? -4.321 10.150 29.643 1.00 85.38 394 ALA A C 1
ATOM 3170 O O . ALA A 1 394 ? -5.082 11.084 29.392 1.00 85.38 394 ALA A O 1
ATOM 3171 N N . LYS A 1 395 ? -3.546 9.601 28.696 1.00 85.94 395 LYS A N 1
ATOM 3172 C CA . LYS A 1 395 ? -3.566 10.027 27.286 1.00 85.94 395 LYS A CA 1
ATOM 3173 C C . LYS A 1 395 ? -4.829 9.589 26.538 1.00 85.94 395 LYS A C 1
ATOM 3175 O O . LYS A 1 395 ? -5.281 10.326 25.670 1.00 85.94 395 LYS A O 1
ATOM 3180 N N . GLY A 1 396 ? -5.408 8.435 26.871 1.00 86.62 396 GLY A N 1
ATOM 3181 C CA . GLY A 1 396 ? -6.677 7.944 26.307 1.00 86.62 396 GLY A CA 1
ATOM 3182 C C . GLY A 1 396 ? -7.900 8.241 27.179 1.00 86.62 396 GLY A C 1
ATOM 3183 O O . GLY A 1 396 ? -8.869 7.482 27.158 1.00 86.62 396 GLY A O 1
ATOM 3184 N N . LYS A 1 397 ? -7.846 9.309 27.987 1.00 88.81 397 LYS A N 1
ATOM 3185 C CA . LYS A 1 397 ? -8.881 9.634 28.978 1.00 88.81 397 LYS A CA 1
ATOM 3186 C C . LYS A 1 397 ? -10.269 9.798 28.355 1.00 88.81 397 LYS A C 1
ATOM 3188 O O . LYS A 1 397 ? -11.234 9.322 28.937 1.00 88.81 397 LYS A O 1
ATOM 3193 N N . ILE A 1 398 ? -10.364 10.404 27.170 1.00 89.06 398 ILE A N 1
ATOM 3194 C CA . ILE A 1 398 ? -11.639 10.628 26.465 1.00 89.06 398 ILE A CA 1
ATOM 3195 C C . ILE A 1 398 ? -12.387 9.304 26.287 1.00 89.06 398 ILE A C 1
ATOM 3197 O O . ILE A 1 398 ? -13.554 9.181 26.651 1.00 89.06 398 ILE A O 1
ATOM 3201 N N . LEU A 1 399 ? -11.690 8.284 25.795 1.00 90.62 399 LEU A N 1
ATOM 3202 C CA . LEU A 1 399 ? -12.259 6.969 25.540 1.00 90.62 399 LEU A CA 1
ATOM 3203 C C . LEU A 1 399 ? -12.635 6.232 26.842 1.00 90.62 399 LEU A C 1
ATOM 3205 O O . LEU A 1 399 ? -13.679 5.577 26.914 1.00 90.62 399 LEU A O 1
ATOM 3209 N N . VAL A 1 400 ? -11.840 6.391 27.906 1.00 91.62 400 VAL A N 1
ATOM 3210 C CA . VAL A 1 400 ? -12.154 5.856 29.245 1.00 91.62 400 VAL A CA 1
ATOM 3211 C C . VAL A 1 400 ? -13.403 6.523 29.836 1.00 91.62 400 VAL A C 1
ATOM 3213 O O . VAL A 1 400 ? -14.307 5.823 30.309 1.00 91.62 400 VAL A O 1
ATOM 3216 N N . ASP A 1 401 ? -13.487 7.850 29.770 1.00 91.19 401 ASP A N 1
ATOM 3217 C CA . ASP A 1 401 ? -14.611 8.640 30.273 1.00 91.19 401 ASP A CA 1
ATOM 3218 C C . ASP A 1 401 ? -15.891 8.315 29.496 1.00 91.19 401 ASP A C 1
ATOM 3220 O O . ASP A 1 401 ? -16.931 8.044 30.102 1.00 91.19 401 ASP A O 1
ATOM 3224 N N . LEU A 1 402 ? -15.801 8.221 28.165 1.00 90.56 402 LEU A N 1
ATOM 3225 C CA . LEU A 1 402 ? -16.914 7.825 27.306 1.00 90.56 402 LEU A CA 1
ATOM 3226 C C . LEU A 1 402 ? -17.416 6.420 27.660 1.00 90.56 402 LEU A C 1
ATOM 3228 O O . LEU A 1 402 ? -18.616 6.226 27.858 1.00 90.56 402 LEU A O 1
ATOM 3232 N N . SER A 1 403 ? -16.514 5.447 27.827 1.00 92.12 403 SER A N 1
ATOM 3233 C CA . SER A 1 403 ? -16.894 4.088 28.238 1.00 92.12 403 SER A CA 1
ATOM 3234 C C . SER A 1 403 ? -17.588 4.065 29.607 1.00 92.12 403 SER A C 1
ATOM 3236 O O . SER A 1 403 ? -18.502 3.273 29.846 1.00 92.12 403 SER A O 1
ATOM 3238 N N . THR A 1 404 ? -17.178 4.947 30.522 1.00 90.69 404 THR A N 1
ATOM 3239 C CA . THR A 1 404 ? -17.753 5.058 31.864 1.00 90.69 404 THR A CA 1
ATOM 3240 C C . THR A 1 404 ? -19.135 5.693 31.811 1.00 90.69 404 THR A C 1
ATOM 3242 O O . THR A 1 404 ? -20.067 5.165 32.418 1.00 90.69 404 THR A O 1
ATOM 3245 N N . SER A 1 405 ? -19.282 6.778 31.052 1.00 90.00 405 SER A N 1
ATOM 3246 C CA . SER A 1 405 ? -20.557 7.455 30.824 1.00 90.00 405 SER A CA 1
ATOM 3247 C C . SER A 1 405 ? -21.580 6.512 30.180 1.00 90.00 405 SER A C 1
ATOM 3249 O O . SER A 1 405 ? -22.654 6.280 30.741 1.00 90.00 405 SER A O 1
ATOM 3251 N N . ARG A 1 406 ? -21.210 5.839 29.080 1.00 87.94 406 ARG A N 1
ATOM 3252 C CA . ARG A 1 406 ? -22.080 4.868 28.390 1.00 87.94 406 ARG A CA 1
ATOM 3253 C C . ARG A 1 406 ? -22.442 3.675 29.269 1.00 87.94 406 ARG A C 1
ATOM 3255 O O . ARG A 1 406 ? -23.575 3.202 29.231 1.00 87.94 406 ARG A O 1
ATOM 3262 N N . TRP A 1 407 ? -21.520 3.211 30.114 1.00 88.31 407 TRP A N 1
ATOM 3263 C CA . TRP A 1 407 ? -21.812 2.144 31.070 1.00 88.31 407 TRP A CA 1
ATOM 3264 C C . TRP A 1 407 ? -22.818 2.570 32.142 1.00 88.31 407 TRP A C 1
ATOM 3266 O O . TRP A 1 407 ? -23.724 1.801 32.459 1.00 88.31 407 TRP A O 1
ATOM 3276 N N . LYS A 1 408 ? -22.692 3.788 32.685 1.00 85.69 408 LYS A N 1
ATOM 3277 C CA . LYS A 1 408 ? -23.664 4.341 33.642 1.00 85.69 408 LYS A CA 1
ATOM 3278 C C . LYS A 1 408 ? -25.051 4.449 33.012 1.00 85.69 408 LYS A C 1
ATOM 3280 O O . LYS A 1 408 ? -26.010 3.967 33.608 1.00 85.69 408 LYS A O 1
ATOM 3285 N N . ALA A 1 409 ? -25.134 4.988 31.794 1.00 82.50 409 ALA A N 1
ATOM 3286 C CA . ALA A 1 409 ? -26.383 5.070 31.041 1.00 82.50 409 ALA A CA 1
ATOM 3287 C C . ALA A 1 409 ? -27.008 3.681 30.831 1.00 82.50 409 ALA A C 1
ATOM 3289 O O . ALA A 1 409 ? -28.186 3.479 31.118 1.00 82.50 409 ALA A O 1
ATOM 3290 N N . TYR A 1 410 ? -26.208 2.688 30.424 1.00 79.25 410 TYR A N 1
ATOM 3291 C CA . TYR A 1 410 ? -26.674 1.307 30.297 1.00 79.25 410 TYR A CA 1
ATOM 3292 C C . TYR A 1 410 ? -27.199 0.730 31.617 1.00 79.25 410 TYR A C 1
ATOM 3294 O O . TYR A 1 410 ? -28.256 0.102 31.634 1.00 79.25 410 TYR A O 1
ATOM 3302 N N . MET A 1 411 ? -26.481 0.922 32.726 1.00 80.75 411 MET A N 1
ATOM 3303 C CA . MET A 1 411 ? -26.918 0.416 34.028 1.00 80.75 411 MET A CA 1
ATOM 3304 C C . MET A 1 411 ? -28.226 1.074 34.472 1.00 80.75 411 MET A C 1
ATOM 3306 O O . MET A 1 411 ? -29.126 0.358 34.902 1.00 80.75 411 MET A O 1
ATOM 3310 N N . ALA A 1 412 ? -28.371 2.390 34.296 1.00 77.12 412 ALA A N 1
ATOM 3311 C CA . ALA A 1 412 ? -29.614 3.107 34.576 1.00 77.12 412 ALA A CA 1
ATOM 3312 C C . ALA A 1 412 ? -30.784 2.565 33.735 1.00 77.12 412 ALA A C 1
ATOM 3314 O O . ALA A 1 412 ? -31.835 2.232 34.281 1.00 77.12 412 ALA A O 1
ATOM 3315 N N . MET A 1 413 ? -30.571 2.365 32.429 1.00 70.75 413 MET A N 1
ATOM 3316 C CA . MET A 1 413 ? -31.569 1.764 31.539 1.00 70.75 413 MET A CA 1
ATOM 3317 C C . MET A 1 413 ? -31.918 0.330 31.949 1.00 70.75 413 MET A C 1
ATOM 3319 O O . MET A 1 413 ? -33.091 -0.023 31.969 1.00 70.75 413 MET A O 1
ATOM 3323 N N . ARG A 1 414 ? -30.937 -0.488 32.357 1.00 66.19 414 ARG A N 1
ATOM 3324 C CA . ARG A 1 414 ? -31.159 -1.882 32.778 1.00 66.19 414 ARG A CA 1
ATOM 3325 C C . ARG A 1 414 ? -32.166 -2.008 33.927 1.00 66.19 414 ARG A C 1
ATOM 3327 O O . ARG A 1 414 ? -32.877 -3.012 33.999 1.00 66.19 414 ARG A O 1
ATOM 3334 N N . HIS A 1 415 ? -32.214 -1.020 34.819 1.00 61.69 415 HIS A N 1
ATOM 3335 C CA . HIS A 1 415 ? -33.157 -0.981 35.937 1.00 61.69 415 HIS A CA 1
ATOM 3336 C C . HIS A 1 415 ? -34.601 -0.666 35.505 1.00 61.69 415 HIS A C 1
ATOM 3338 O O . HIS A 1 415 ? -35.533 -0.974 36.245 1.00 61.69 415 HIS A O 1
ATOM 3344 N N . ASN A 1 416 ? -34.808 -0.142 34.294 1.00 60.97 416 ASN A N 1
ATOM 3345 C CA . ASN A 1 416 ? -36.115 0.191 33.736 1.00 60.97 416 ASN A CA 1
ATOM 3346 C C . ASN A 1 416 ? -36.559 -0.870 32.712 1.00 60.97 416 ASN A C 1
ATOM 3348 O O . ASN A 1 416 ? -36.121 -0.819 31.570 1.00 60.97 416 ASN A O 1
ATOM 3352 N N . ARG A 1 417 ? -37.418 -1.834 33.094 1.00 51.69 417 ARG A N 1
ATOM 3353 C CA . ARG A 1 417 ? -37.787 -3.046 32.308 1.00 51.69 417 ARG A CA 1
ATOM 3354 C C . ARG A 1 417 ? -38.088 -2.826 30.809 1.00 51.69 417 ARG A C 1
ATOM 3356 O O . ARG A 1 417 ? -37.904 -3.762 30.037 1.00 51.69 417 ARG A O 1
ATOM 3363 N N . ASN A 1 418 ? -38.467 -1.619 30.391 1.00 55.97 418 ASN A N 1
ATOM 3364 C CA . ASN A 1 418 ? -38.744 -1.258 28.996 1.00 55.97 418 ASN A CA 1
ATOM 3365 C C . ASN A 1 418 ? -37.491 -1.137 28.101 1.00 55.97 418 ASN A C 1
ATOM 3367 O O . ASN A 1 418 ? -37.612 -1.082 26.881 1.00 55.97 418 ASN A O 1
ATOM 3371 N N . TRP A 1 419 ? -36.275 -1.140 28.660 1.00 52.12 419 TRP A N 1
ATOM 3372 C CA . TRP A 1 419 ? -35.033 -0.945 27.896 1.00 52.12 419 TRP A CA 1
ATOM 3373 C C . TRP A 1 419 ? -34.763 -2.021 26.836 1.00 52.12 419 TRP A C 1
ATOM 3375 O O . TRP A 1 419 ? -34.114 -1.744 25.831 1.00 52.12 419 TRP A O 1
ATOM 3385 N N . GLN A 1 420 ? -35.255 -3.249 27.038 1.00 50.03 420 GLN A N 1
ATOM 3386 C CA . GLN A 1 420 ? -35.075 -4.341 26.075 1.00 50.03 420 GLN A CA 1
ATOM 3387 C C . GLN A 1 420 ? -35.807 -4.079 24.753 1.00 50.03 420 GLN A C 1
ATOM 3389 O O . GLN A 1 420 ? -35.374 -4.589 23.725 1.00 50.03 420 GLN A O 1
ATOM 3394 N N . ALA A 1 421 ? -36.869 -3.265 24.774 1.00 50.91 421 ALA A N 1
ATOM 3395 C CA . ALA A 1 421 ? -37.584 -2.836 23.575 1.00 50.91 421 ALA A CA 1
ATOM 3396 C C . ALA A 1 421 ? -36.880 -1.677 22.842 1.00 50.91 421 ALA A C 1
ATOM 3398 O O . ALA A 1 421 ? -37.120 -1.471 21.658 1.00 50.91 421 ALA A O 1
ATOM 3399 N N . LEU A 1 422 ? -35.999 -0.939 23.531 1.00 49.34 422 LEU A N 1
ATOM 3400 C CA . LEU A 1 422 ? -35.362 0.286 23.029 1.00 49.34 422 LEU A CA 1
ATOM 3401 C C . LEU A 1 422 ? -33.932 0.075 22.505 1.00 49.34 422 LEU A C 1
ATOM 3403 O O . LEU A 1 422 ? -33.398 0.950 21.831 1.00 49.34 422 LEU A O 1
ATOM 3407 N N . ILE A 1 423 ? -33.289 -1.060 22.808 1.00 47.59 423 ILE A N 1
ATOM 3408 C CA . ILE A 1 423 ? -31.934 -1.366 22.325 1.00 47.59 423 ILE A CA 1
ATOM 3409 C C . ILE A 1 423 ? -32.020 -2.377 21.183 1.00 47.59 423 ILE A C 1
ATOM 3411 O O . ILE A 1 423 ? -32.256 -3.564 21.417 1.00 47.59 423 ILE A O 1
ATOM 3415 N N . ALA A 1 424 ? -31.759 -1.919 19.956 1.00 46.47 424 ALA A N 1
ATOM 3416 C CA . ALA A 1 424 ? -31.655 -2.780 18.785 1.00 46.47 424 ALA A CA 1
ATOM 3417 C C . ALA A 1 424 ? -30.590 -3.873 19.010 1.00 46.47 424 ALA A C 1
ATOM 3419 O O . ALA A 1 424 ? -29.382 -3.625 19.067 1.00 46.47 424 ALA A O 1
ATOM 3420 N N . CYS A 1 425 ? -31.036 -5.119 19.172 1.00 40.84 425 CYS A N 1
ATOM 3421 C CA . CYS A 1 425 ? -30.151 -6.273 19.155 1.00 40.84 425 CYS A CA 1
ATOM 3422 C C . CYS A 1 425 ? -29.833 -6.627 17.698 1.00 40.84 425 CYS A C 1
ATOM 3424 O O . CYS A 1 425 ? -30.639 -7.263 17.030 1.00 40.84 425 CYS A O 1
ATOM 3426 N N . ASN A 1 426 ? -28.620 -6.314 17.236 1.00 37.91 426 ASN A N 1
ATOM 3427 C CA . ASN A 1 426 ? -28.087 -6.680 15.906 1.00 37.91 426 ASN A CA 1
ATOM 3428 C C . ASN A 1 426 ? -27.914 -8.206 15.663 1.00 37.91 426 ASN A C 1
ATOM 3430 O O . ASN A 1 426 ? -27.082 -8.619 14.856 1.00 37.91 426 ASN A O 1
ATOM 3434 N N . ASN A 1 427 ? -28.654 -9.063 16.375 1.00 31.41 427 ASN A N 1
ATOM 3435 C CA . ASN A 1 427 ? -28.628 -10.522 16.233 1.00 31.41 427 ASN A CA 1
ATOM 3436 C C . ASN A 1 427 ? -29.881 -11.106 15.559 1.00 31.41 427 ASN A C 1
ATOM 3438 O O . ASN A 1 427 ? -29.917 -12.313 15.338 1.00 31.41 427 ASN A O 1
ATOM 3442 N N . THR A 1 428 ? -30.891 -10.305 15.225 1.00 34.53 428 THR A N 1
ATOM 3443 C CA . THR A 1 428 ? -32.030 -10.772 14.423 1.00 34.53 428 THR A CA 1
ATOM 3444 C C . THR A 1 428 ? -31.791 -10.442 12.959 1.00 34.53 428 THR A C 1
ATOM 3446 O O . THR A 1 428 ? -32.099 -9.351 12.489 1.00 34.53 428 THR A O 1
ATOM 3449 N N . ASP A 1 429 ? -31.197 -11.404 12.261 1.00 31.81 429 ASP A N 1
ATOM 3450 C CA . ASP A 1 429 ? -31.249 -11.499 10.808 1.00 31.81 429 ASP A CA 1
ATOM 3451 C C . ASP A 1 429 ? -32.727 -11.666 10.398 1.00 31.81 429 ASP A C 1
ATOM 3453 O O . ASP A 1 429 ? -33.399 -12.583 10.870 1.00 31.81 429 ASP A O 1
ATOM 3457 N N . THR A 1 430 ? -33.218 -10.774 9.534 1.00 36.41 430 THR A N 1
ATOM 3458 C CA . THR A 1 430 ? -34.502 -10.810 8.798 1.00 36.41 430 THR A CA 1
ATOM 3459 C C . THR A 1 430 ? -35.830 -10.802 9.592 1.00 36.41 430 THR A C 1
ATOM 3461 O O . THR A 1 430 ? -36.132 -11.695 10.376 1.00 36.41 430 THR A O 1
ATOM 3464 N N . SER A 1 431 ? -36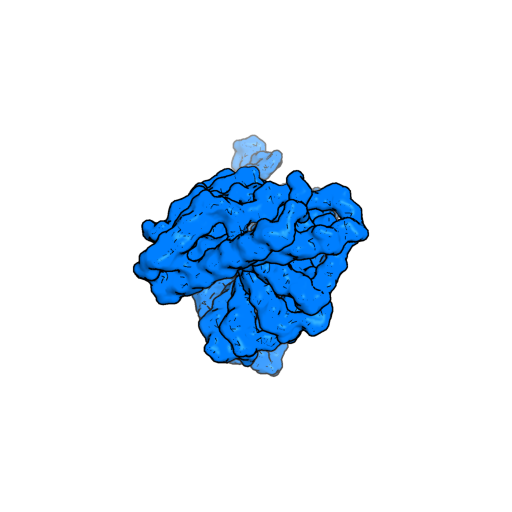.690 -9.822 9.257 1.00 32.88 431 SER A N 1
ATOM 3465 C CA . SER A 1 431 ? -38.111 -9.626 9.647 1.00 32.88 431 SER A CA 1
ATOM 3466 C C . SER A 1 431 ? -38.455 -8.803 10.909 1.00 32.88 431 SER A C 1
ATOM 3468 O O . SER A 1 431 ? -39.379 -9.133 11.645 1.00 32.88 431 SER A O 1
ATOM 3470 N N . ILE A 1 432 ? -37.841 -7.629 11.115 1.00 38.19 432 ILE A N 1
ATOM 3471 C CA . ILE A 1 432 ? -38.402 -6.603 12.033 1.00 38.19 432 ILE A CA 1
ATOM 3472 C C . ILE A 1 432 ? -39.495 -5.777 11.319 1.00 38.19 432 ILE A C 1
ATOM 3474 O O . ILE A 1 432 ? -39.496 -4.552 11.317 1.00 38.19 432 ILE A O 1
ATOM 3478 N N . THR A 1 433 ? -40.443 -6.450 10.673 1.00 36.47 433 THR A N 1
ATOM 3479 C CA . THR A 1 433 ? -41.674 -5.827 10.149 1.00 36.47 433 THR A CA 1
ATOM 3480 C C . THR A 1 433 ? -42.924 -6.319 10.876 1.00 36.47 433 THR A C 1
ATOM 3482 O O . THR A 1 433 ? -43.977 -5.697 10.748 1.00 36.47 433 THR A O 1
ATOM 3485 N N . SER A 1 434 ? -42.823 -7.371 11.701 1.00 33.75 434 SER A N 1
ATOM 3486 C CA . SER A 1 434 ? -43.976 -7.987 12.376 1.00 33.75 434 SER A CA 1
ATOM 3487 C C . SER A 1 434 ? -44.081 -7.731 13.887 1.00 33.75 434 SER A C 1
ATOM 3489 O O . SER A 1 434 ? -45.084 -8.119 14.483 1.00 33.75 434 SER A O 1
ATOM 3491 N N . ILE A 1 435 ? -43.094 -7.085 14.523 1.00 39.56 435 ILE A N 1
ATOM 3492 C CA . ILE A 1 435 ? -43.064 -6.944 15.995 1.00 39.56 435 ILE A CA 1
ATOM 3493 C C . ILE A 1 435 ? -43.702 -5.629 16.472 1.00 39.56 435 ILE A C 1
ATOM 3495 O O . ILE A 1 435 ? -44.332 -5.599 17.527 1.00 39.56 435 ILE A O 1
ATOM 3499 N N . PHE A 1 436 ? -43.624 -4.559 15.679 1.00 36.97 436 PHE A N 1
ATOM 3500 C CA . PHE A 1 436 ? -44.189 -3.259 16.044 1.00 36.97 436 PHE A CA 1
ATOM 3501 C C . PHE A 1 436 ? -45.578 -3.100 15.429 1.00 36.97 436 PHE A C 1
ATOM 3503 O O . PHE A 1 436 ? -45.708 -2.863 14.221 1.00 36.97 436 PHE A O 1
ATOM 3510 N N . LYS A 1 437 ? -46.601 -3.294 16.272 1.00 36.06 437 LYS A N 1
ATOM 3511 C CA . LYS A 1 437 ? -48.017 -3.078 15.938 1.00 36.06 437 LYS A CA 1
ATOM 3512 C C . LYS A 1 437 ? -48.386 -1.594 15.887 1.00 36.06 437 LYS A C 1
ATOM 3514 O O . LYS A 1 437 ? -49.366 -1.266 15.228 1.00 36.06 437 LYS A O 1
ATOM 3519 N N . ASP A 1 438 ? -47.600 -0.732 16.532 1.00 38.88 438 ASP A N 1
ATOM 3520 C CA . ASP A 1 438 ? -47.825 0.710 16.569 1.00 38.88 438 ASP A CA 1
ATOM 3521 C C . ASP A 1 438 ? -46.815 1.458 15.674 1.00 38.88 438 ASP A C 1
ATOM 3523 O O . ASP A 1 438 ? -45.607 1.215 15.782 1.00 38.88 438 ASP A O 1
ATOM 3527 N N . PRO A 1 439 ? -47.260 2.377 14.794 1.00 39.94 439 PRO A N 1
ATOM 3528 C CA . PRO A 1 439 ? -46.375 3.183 13.946 1.00 39.94 439 PRO A CA 1
ATOM 3529 C C . PRO A 1 439 ? -45.378 4.033 14.748 1.00 39.94 439 PRO A C 1
ATOM 3531 O O . PRO A 1 439 ? -44.270 4.291 14.288 1.00 39.94 439 PRO A O 1
ATOM 3534 N N . ILE A 1 440 ? -45.746 4.427 15.970 1.00 40.84 440 ILE A N 1
ATOM 3535 C CA . ILE A 1 440 ? -44.949 5.298 16.845 1.00 40.84 440 ILE A CA 1
ATOM 3536 C C . ILE A 1 440 ? -43.681 4.588 17.347 1.00 40.84 440 ILE A C 1
ATOM 3538 O O . ILE A 1 440 ? -42.605 5.186 17.355 1.00 40.84 440 ILE A O 1
ATOM 3542 N N . ASP A 1 441 ? -43.765 3.294 17.671 1.00 36.31 441 ASP A N 1
ATOM 3543 C CA . ASP A 1 441 ? -42.603 2.508 18.112 1.00 36.31 441 ASP A CA 1
ATOM 3544 C C . ASP A 1 441 ? -41.568 2.327 16.988 1.00 36.31 441 ASP A C 1
ATOM 3546 O O . ASP A 1 441 ? -40.368 2.210 17.248 1.00 36.31 441 ASP A O 1
ATOM 3550 N N . ARG A 1 442 ? -42.015 2.365 15.723 1.00 41.50 442 ARG A N 1
ATOM 3551 C CA . ARG A 1 442 ? -41.125 2.320 14.551 1.00 41.50 442 ARG A CA 1
ATOM 3552 C C . ARG A 1 442 ? -40.321 3.609 14.405 1.00 41.50 442 ARG A C 1
ATOM 3554 O O . ARG A 1 442 ? -39.119 3.543 14.157 1.00 41.50 442 ARG A O 1
ATOM 3561 N N . VAL A 1 443 ? -40.955 4.763 14.620 1.00 40.38 443 VAL A N 1
ATOM 3562 C CA . VAL A 1 443 ? -40.310 6.082 14.505 1.00 40.38 443 VAL A CA 1
ATOM 3563 C C . VAL A 1 443 ? -39.263 6.291 15.603 1.00 40.38 443 VAL A C 1
ATOM 3565 O O . VAL A 1 443 ? -38.162 6.755 15.322 1.00 40.38 443 VAL A O 1
ATOM 3568 N N . VAL A 1 444 ? -39.543 5.869 16.841 1.00 39.62 444 VAL A N 1
ATOM 3569 C CA . VAL A 1 444 ? -38.570 5.967 17.948 1.00 39.62 444 VAL A CA 1
ATOM 3570 C C . VAL A 1 444 ? -37.339 5.084 17.695 1.00 39.62 444 VAL A C 1
ATOM 3572 O O . VAL A 1 444 ? -36.219 5.484 18.005 1.00 39.62 444 VAL A O 1
ATOM 3575 N N . CYS A 1 445 ? -37.514 3.911 17.079 1.00 37.69 445 CYS A N 1
ATOM 3576 C CA . CYS A 1 445 ? -36.398 3.029 16.729 1.00 37.69 445 CYS A CA 1
ATOM 3577 C C . CYS A 1 445 ? -35.537 3.593 15.578 1.00 37.69 445 CYS A C 1
ATOM 3579 O O . CYS A 1 445 ? -34.315 3.446 15.598 1.00 37.69 445 CYS A O 1
ATOM 3581 N N . LEU A 1 446 ? -36.155 4.286 14.613 1.00 38.16 446 LEU A N 1
ATOM 3582 C CA . LEU A 1 446 ? -35.468 4.990 13.521 1.00 38.16 446 LEU A CA 1
ATOM 3583 C C . LEU A 1 446 ? -34.614 6.158 14.038 1.00 38.16 446 LEU A C 1
ATOM 3585 O O . LEU A 1 446 ? -33.430 6.230 13.722 1.00 38.16 446 LEU A O 1
ATOM 3589 N N . VAL A 1 447 ? -35.160 7.004 14.917 1.00 39.59 447 VAL A N 1
ATOM 3590 C CA . VAL A 1 447 ? -34.438 8.167 15.475 1.00 39.59 447 VAL A CA 1
ATOM 3591 C C . VAL A 1 447 ? -33.247 7.748 16.353 1.00 39.59 447 VAL A C 1
ATOM 3593 O O . VAL A 1 447 ? -32.216 8.416 16.365 1.00 39.59 447 VAL A O 1
ATOM 3596 N N . VAL A 1 448 ? -33.331 6.604 17.045 1.00 39.78 448 VAL A N 1
ATOM 3597 C CA . VAL A 1 448 ? -32.220 6.072 17.860 1.00 39.78 448 VAL A CA 1
ATOM 3598 C C . VAL A 1 448 ? -31.130 5.405 17.004 1.00 39.78 448 VAL A C 1
ATOM 3600 O O . VAL A 1 448 ? -29.964 5.410 17.400 1.00 39.78 448 VAL A O 1
ATOM 3603 N N . ASN A 1 449 ? -31.467 4.866 15.827 1.00 36.12 449 ASN A N 1
ATOM 3604 C CA . ASN A 1 449 ? -30.489 4.266 14.910 1.00 36.12 449 ASN A CA 1
ATOM 3605 C C . ASN A 1 449 ? -29.750 5.293 14.036 1.00 36.12 449 ASN A C 1
ATOM 3607 O O . ASN A 1 449 ? -28.624 5.016 13.631 1.00 36.12 449 ASN A O 1
ATOM 3611 N N . MET A 1 450 ? -30.332 6.468 13.774 1.00 35.88 450 MET A N 1
ATOM 3612 C CA . MET A 1 450 ? -29.748 7.481 12.877 1.00 35.88 450 MET A CA 1
ATOM 3613 C C . MET A 1 450 ? -28.760 8.451 13.538 1.00 35.88 450 MET A C 1
ATOM 3615 O O . MET A 1 450 ? -28.444 9.488 12.965 1.00 35.88 450 MET A O 1
ATOM 3619 N N . GLY A 1 451 ? -28.242 8.126 14.727 1.00 32.81 451 GLY A N 1
ATOM 3620 C CA . GLY A 1 451 ? -27.017 8.742 15.244 1.00 32.81 451 GLY A CA 1
ATOM 3621 C C . GLY A 1 451 ? -26.938 10.272 15.137 1.00 32.81 451 GLY A C 1
ATOM 3622 O O . GLY A 1 451 ? -25.900 10.778 14.739 1.00 32.81 451 GLY A O 1
ATOM 3623 N N . GLY A 1 452 ? -27.997 11.009 15.490 1.00 35.12 452 GLY A N 1
ATOM 3624 C CA . GLY A 1 452 ? -27.925 12.463 15.682 1.00 35.12 452 GLY A CA 1
ATOM 3625 C C . GLY A 1 452 ? -27.523 13.295 14.457 1.00 35.12 452 GLY A C 1
ATOM 3626 O O . GLY A 1 452 ? -26.799 14.277 14.617 1.00 35.12 452 GLY A O 1
ATOM 3627 N N . CYS A 1 453 ? -27.981 12.933 13.258 1.00 28.34 453 CYS A N 1
ATOM 3628 C CA . CYS A 1 453 ? -27.995 13.853 12.123 1.00 28.34 453 CYS A CA 1
ATOM 3629 C C . CYS A 1 453 ? -29.421 14.369 11.895 1.00 28.34 453 CYS A C 1
ATOM 3631 O O . CYS A 1 453 ? -30.297 13.606 11.494 1.00 28.34 453 CYS A O 1
ATOM 3633 N N . ALA A 1 454 ? -29.639 15.669 12.115 1.00 33.91 454 ALA A N 1
ATOM 3634 C CA . ALA A 1 454 ? -30.749 16.398 11.517 1.00 33.91 454 ALA A CA 1
ATOM 3635 C C . ALA A 1 454 ? -30.598 16.353 9.991 1.00 33.91 454 ALA A C 1
ATOM 3637 O O . ALA A 1 454 ? -29.881 17.155 9.392 1.00 33.91 454 ALA A O 1
ATOM 3638 N N . ALA A 1 455 ? -31.236 15.373 9.368 1.00 32.94 455 ALA A N 1
ATOM 3639 C CA . ALA A 1 455 ? -31.458 15.336 7.937 1.00 32.94 455 ALA A CA 1
ATOM 3640 C C . ALA A 1 455 ? -32.960 15.160 7.714 1.00 32.94 455 ALA A C 1
ATOM 3642 O O . ALA A 1 455 ? -33.572 14.230 8.240 1.00 32.94 455 ALA A O 1
ATOM 3643 N N . GLU A 1 456 ? -33.545 16.084 6.954 1.00 39.16 456 GLU A N 1
ATOM 3644 C CA . GLU A 1 456 ? -34.844 15.907 6.312 1.00 39.16 456 GLU A CA 1
ATOM 3645 C C . GLU A 1 456 ? -34.711 14.765 5.294 1.00 39.16 456 GLU A C 1
ATOM 3647 O O . GLU A 1 456 ? -34.466 14.992 4.113 1.00 39.16 456 GLU A O 1
ATOM 3652 N N . GLU A 1 457 ? -34.797 13.518 5.750 1.00 38.03 457 GLU A N 1
ATOM 3653 C CA . GLU A 1 457 ? -35.015 12.387 4.853 1.00 38.03 457 GLU A CA 1
ATOM 3654 C C . GLU A 1 457 ? -36.510 12.076 4.815 1.00 38.03 457 GLU A C 1
ATOM 3656 O O . GLU A 1 457 ? -37.121 11.716 5.824 1.00 38.03 457 GLU A O 1
ATOM 3661 N N . GLU A 1 458 ? -37.106 12.240 3.632 1.00 37.25 458 GLU A N 1
ATOM 3662 C CA . GLU A 1 458 ? -38.434 11.715 3.343 1.00 37.25 458 GLU A CA 1
ATOM 3663 C C . GLU A 1 458 ? -38.381 10.183 3.390 1.00 37.25 458 GLU A C 1
ATOM 3665 O O . GLU A 1 458 ? -37.744 9.529 2.562 1.00 37.25 458 GLU A O 1
ATOM 3670 N N . ASP A 1 459 ? -39.079 9.604 4.367 1.00 42.38 459 ASP A N 1
ATOM 3671 C CA . ASP A 1 459 ? -39.423 8.184 4.360 1.00 42.38 459 ASP A CA 1
ATOM 3672 C C . ASP A 1 459 ? -40.190 7.863 3.053 1.00 42.38 459 ASP A C 1
ATOM 3674 O O . ASP A 1 459 ? -41.128 8.600 2.723 1.00 42.38 459 ASP A O 1
ATOM 3678 N N . PRO A 1 460 ? -39.891 6.769 2.318 1.00 37.28 460 PRO A N 1
ATOM 3679 C CA . PRO A 1 460 ? -40.689 6.311 1.171 1.00 37.28 460 PRO A CA 1
ATOM 3680 C C . PRO A 1 460 ? -42.193 6.103 1.456 1.00 37.28 460 PRO A C 1
ATOM 3682 O O . PRO A 1 460 ? -42.959 5.883 0.517 1.00 37.28 460 PRO A O 1
ATOM 3685 N N . TYR A 1 461 ? -42.634 6.183 2.716 1.00 41.28 461 TYR A N 1
ATOM 3686 C CA . TYR A 1 461 ? -44.044 6.160 3.123 1.00 41.28 461 TYR A CA 1
ATOM 3687 C C . TYR A 1 461 ? -44.653 7.540 3.473 1.00 41.28 461 TYR A C 1
ATOM 3689 O O . TYR A 1 461 ? -45.808 7.594 3.896 1.00 41.28 461 TYR A O 1
ATOM 3697 N N . GLY A 1 462 ? -43.937 8.651 3.251 1.00 36.81 462 GLY A N 1
ATOM 3698 C CA . GLY A 1 462 ? -44.489 10.016 3.287 1.00 36.81 462 GLY A CA 1
ATOM 3699 C C . GLY A 1 462 ? -44.548 10.689 4.665 1.00 36.81 462 GLY A C 1
ATOM 3700 O O . GLY A 1 462 ? -45.390 11.564 4.878 1.00 36.81 462 GLY A O 1
ATOM 3701 N N . TYR A 1 463 ? -43.683 10.295 5.605 1.00 39.22 463 TYR A N 1
ATOM 3702 C CA . TYR A 1 463 ? -43.620 10.885 6.946 1.00 39.22 463 TYR A CA 1
ATOM 3703 C C . TYR A 1 463 ? -42.452 11.869 7.070 1.00 39.22 463 TYR A C 1
ATOM 3705 O O . TYR A 1 463 ? -41.300 11.498 6.869 1.00 39.22 463 TYR A O 1
ATOM 3713 N N . ALA A 1 464 ? -42.754 13.108 7.469 1.00 42.75 464 ALA A N 1
ATOM 3714 C CA . ALA A 1 464 ? -41.763 14.097 7.892 1.00 42.75 464 ALA A CA 1
ATOM 3715 C C . ALA A 1 464 ? -41.742 14.178 9.426 1.00 42.75 464 ALA A C 1
ATOM 3717 O O . ALA A 1 464 ? -42.806 14.280 10.056 1.00 42.75 464 ALA A O 1
ATOM 3718 N N . VAL A 1 465 ? -40.543 14.118 10.011 1.00 42.03 465 VAL A N 1
ATOM 3719 C CA . VAL A 1 465 ? -40.316 14.119 11.462 1.00 42.03 465 VAL A CA 1
ATOM 3720 C C . VAL A 1 465 ? -39.573 15.393 11.852 1.00 42.03 465 VAL A C 1
ATOM 3722 O O . VAL A 1 465 ? -38.425 15.585 11.471 1.00 42.03 465 VAL A O 1
ATOM 3725 N N . GLU A 1 466 ? -40.220 16.251 12.639 1.00 45.97 466 GLU A N 1
ATOM 3726 C CA . GLU A 1 466 ? -39.635 17.500 13.144 1.00 45.97 466 GLU A CA 1
ATOM 3727 C C . GLU A 1 466 ? -39.627 17.473 14.684 1.00 45.97 466 GLU A C 1
ATOM 3729 O O . GLU A 1 466 ? -40.661 17.227 15.320 1.00 45.97 466 GLU A O 1
ATOM 3734 N N . MET A 1 467 ? -38.461 17.699 15.303 1.00 42.44 467 MET A N 1
ATOM 3735 C CA . MET A 1 467 ? -38.331 17.804 16.761 1.00 42.44 467 MET A CA 1
ATOM 3736 C C . MET A 1 467 ? -38.580 19.244 17.210 1.00 42.44 467 MET A C 1
ATOM 3738 O O . MET A 1 467 ? -37.866 20.160 16.812 1.00 42.44 467 MET A O 1
ATOM 3742 N N . VAL A 1 468 ? -39.573 19.447 18.079 1.00 45.00 468 VAL A N 1
ATOM 3743 C CA . VAL A 1 468 ? -39.957 20.773 18.578 1.00 45.00 468 VAL A CA 1
ATOM 3744 C C . VAL A 1 468 ? -39.881 20.783 20.103 1.00 45.00 468 VAL A C 1
ATOM 3746 O O . VAL A 1 468 ? -40.629 20.079 20.784 1.00 45.00 468 VAL A O 1
ATOM 3749 N N . ALA A 1 469 ? -38.991 21.606 20.656 1.00 43.19 469 ALA A N 1
ATOM 3750 C CA . ALA A 1 469 ? -38.977 21.904 22.085 1.00 43.19 469 ALA A CA 1
ATOM 3751 C C . ALA A 1 469 ? -40.063 22.946 22.401 1.00 43.19 469 ALA A C 1
ATOM 3753 O O . ALA A 1 469 ? -40.168 23.966 21.716 1.00 43.19 469 ALA A O 1
ATOM 3754 N N . ARG A 1 470 ? -40.885 22.699 23.426 1.00 47.16 470 ARG A N 1
ATOM 3755 C CA . ARG A 1 470 ? -41.835 23.691 23.950 1.00 47.16 470 ARG A CA 1
ATOM 3756 C C . ARG A 1 470 ? -41.638 23.872 25.448 1.00 47.16 470 ARG A C 1
ATOM 3758 O O . ARG A 1 470 ? -41.592 22.885 26.179 1.00 47.16 470 ARG A O 1
ATOM 3765 N N . ASP A 1 471 ? -41.618 25.130 25.875 1.00 45.72 471 ASP A N 1
ATOM 3766 C CA . ASP A 1 471 ? -41.762 25.496 27.281 1.00 45.72 471 ASP A CA 1
ATOM 3767 C C . ASP A 1 471 ? -43.214 25.251 27.710 1.00 45.72 471 ASP A C 1
ATOM 3769 O O . ASP A 1 471 ? -44.151 25.824 27.138 1.00 45.72 471 ASP A O 1
ATOM 3773 N N . GLU A 1 472 ? -43.424 24.378 28.697 1.00 46.75 472 GLU A N 1
ATOM 3774 C CA . GLU A 1 472 ? -44.735 24.232 29.330 1.00 46.75 472 GLU A CA 1
ATOM 3775 C C . GLU A 1 472 ? -44.987 25.453 30.220 1.00 46.75 472 GLU A C 1
ATOM 3777 O O . GLU A 1 472 ? -44.290 25.685 31.204 1.00 46.75 472 GLU A O 1
ATOM 3782 N N . LYS A 1 473 ? -45.995 26.257 29.867 1.00 46.12 473 LYS A N 1
ATOM 3783 C CA . LYS A 1 473 ? -46.321 27.491 30.594 1.00 46.12 473 LYS A CA 1
ATOM 3784 C C . LYS A 1 473 ? -47.021 27.289 31.940 1.00 46.12 473 LYS A C 1
ATOM 3786 O O . LYS A 1 473 ? -47.204 28.289 32.622 1.00 46.12 473 LYS A O 1
ATOM 3791 N N . ASP A 1 474 ? -47.369 26.064 32.339 1.00 46.56 474 ASP A N 1
ATOM 3792 C CA . ASP A 1 474 ? -48.291 25.876 33.468 1.00 46.56 474 ASP A CA 1
ATOM 3793 C C . ASP A 1 474 ? -47.833 24.967 34.620 1.00 46.56 474 ASP A C 1
ATOM 3795 O O . ASP A 1 474 ? -48.522 24.980 35.635 1.00 46.56 474 ASP A O 1
ATOM 3799 N N . GLU A 1 475 ? -46.693 24.254 34.580 1.00 48.94 475 GLU A N 1
ATOM 3800 C CA . GLU A 1 475 ? -46.323 23.413 35.749 1.00 48.94 475 GLU A CA 1
ATOM 3801 C C . GLU A 1 475 ? -44.872 23.466 36.252 1.00 48.94 475 GLU A C 1
ATOM 3803 O O . GLU A 1 475 ? -44.677 23.249 37.444 1.00 48.94 475 GLU A O 1
ATOM 3808 N N . ASP A 1 476 ? -43.861 23.837 35.463 1.00 46.47 476 ASP A N 1
ATOM 3809 C CA . ASP A 1 476 ? -42.525 24.171 35.994 1.00 46.47 476 ASP A CA 1
ATOM 3810 C C . ASP A 1 476 ? -41.670 24.790 34.868 1.00 46.47 476 ASP A C 1
ATOM 3812 O O . ASP A 1 476 ? -41.343 24.078 33.915 1.00 46.47 476 ASP A O 1
ATOM 3816 N N . PRO A 1 477 ? -41.270 26.078 34.920 1.00 47.34 477 PRO A N 1
ATOM 3817 C CA . PRO A 1 477 ? -40.503 26.727 33.844 1.00 47.34 477 PRO A CA 1
ATOM 3818 C C . PRO A 1 477 ? -39.078 26.169 33.673 1.00 47.34 477 PRO A C 1
ATOM 3820 O O . PRO A 1 477 ? -38.305 26.665 32.859 1.00 47.34 477 PRO A O 1
ATOM 3823 N N . THR A 1 478 ? -38.705 25.161 34.461 1.00 46.53 478 THR A N 1
ATOM 3824 C CA . THR A 1 478 ? -37.389 24.525 34.441 1.00 46.53 478 THR A CA 1
ATOM 3825 C C . THR A 1 478 ? -37.348 23.210 33.659 1.00 46.53 478 THR A C 1
ATOM 3827 O O . THR A 1 478 ? -36.268 22.639 33.492 1.00 46.53 478 THR A O 1
ATOM 3830 N N . ARG A 1 479 ? -38.493 22.724 33.156 1.00 44.25 479 ARG A N 1
ATOM 3831 C CA . ARG A 1 479 ? -38.587 21.455 32.425 1.00 44.25 479 ARG A CA 1
ATOM 3832 C C . ARG A 1 479 ? -38.883 21.661 30.946 1.00 44.25 479 ARG A C 1
ATOM 3834 O O . ARG A 1 479 ? -39.902 22.237 30.582 1.00 44.25 479 ARG A O 1
ATOM 3841 N N . ILE A 1 480 ? -38.018 21.121 30.088 1.00 47.56 480 ILE A N 1
ATOM 3842 C CA . ILE A 1 480 ? -38.227 21.146 28.635 1.00 47.56 480 ILE A CA 1
ATOM 3843 C C . ILE A 1 480 ? -38.968 19.875 28.220 1.00 47.56 480 ILE A C 1
ATOM 3845 O O . ILE A 1 480 ? -38.486 18.755 28.433 1.00 47.56 480 ILE A O 1
ATOM 3849 N N . GLN A 1 481 ? -40.138 20.052 27.603 1.00 53.47 481 GLN A N 1
ATOM 3850 C CA . GLN A 1 481 ? -40.905 18.967 27.001 1.00 53.47 481 GLN A CA 1
ATOM 3851 C C . GLN A 1 481 ? -40.535 18.852 25.520 1.00 53.47 481 GLN A C 1
ATOM 3853 O O . GLN A 1 481 ? -40.731 19.790 24.742 1.00 53.47 481 GLN A O 1
ATOM 3858 N N . ILE A 1 482 ? -40.026 17.689 25.114 1.00 49.59 482 ILE A N 1
ATOM 3859 C CA . ILE A 1 482 ? -39.747 17.415 23.703 1.00 49.59 482 ILE A CA 1
ATOM 3860 C C . ILE A 1 482 ? -41.004 16.843 23.055 1.00 49.59 482 ILE A C 1
ATOM 3862 O O . ILE A 1 482 ? -41.549 15.822 23.491 1.00 49.59 482 ILE A O 1
ATOM 3866 N N . TRP A 1 483 ? -41.454 17.509 21.998 1.00 53.62 483 TRP A N 1
ATOM 3867 C CA . TRP A 1 483 ? -42.550 17.056 21.162 1.00 53.62 483 TRP A CA 1
ATOM 3868 C C . TRP A 1 483 ? -42.011 16.649 19.801 1.00 53.62 483 TRP A C 1
ATOM 3870 O O . TRP A 1 483 ? -41.156 17.322 19.228 1.00 53.62 483 TRP A O 1
ATOM 3880 N N . VAL A 1 484 ? -42.539 15.553 19.274 1.00 52.41 484 VAL A N 1
ATOM 3881 C CA . VAL A 1 484 ? -42.281 15.147 17.895 1.00 52.41 484 VAL A CA 1
ATOM 3882 C C . VAL A 1 484 ? -43.513 15.498 17.085 1.00 52.41 484 VAL A C 1
ATOM 3884 O O . VAL A 1 484 ? -44.631 15.091 17.422 1.00 52.41 484 VAL A O 1
ATOM 3887 N N . ARG A 1 485 ? -43.313 16.283 16.030 1.00 51.25 485 ARG A N 1
ATOM 3888 C CA . ARG A 1 485 ? -44.343 16.570 15.044 1.00 51.25 485 ARG A CA 1
ATOM 3889 C C . ARG A 1 485 ? -44.231 15.537 13.937 1.00 51.25 485 ARG A C 1
ATOM 3891 O O . ARG A 1 485 ? -43.225 15.487 13.236 1.00 51.25 485 ARG A O 1
ATOM 3898 N N . LEU A 1 486 ? -45.264 14.715 13.803 1.00 52.00 486 LEU A N 1
ATOM 3899 C CA . LEU A 1 486 ? -45.389 13.746 12.722 1.00 52.00 486 LEU A CA 1
ATOM 3900 C C . LEU A 1 486 ? -46.412 14.268 11.730 1.00 52.00 486 LEU A C 1
ATOM 3902 O O . LEU A 1 486 ? -47.542 14.567 12.112 1.00 52.00 486 LEU A O 1
ATOM 3906 N N . THR A 1 487 ? -46.040 14.369 10.461 1.00 49.00 487 THR A N 1
ATOM 3907 C CA . THR A 1 487 ? -47.017 14.675 9.414 1.00 49.00 487 THR A CA 1
ATOM 3908 C C . THR A 1 487 ? -47.538 13.365 8.844 1.00 49.00 487 THR A C 1
ATOM 3910 O O . THR A 1 487 ? -46.793 12.631 8.206 1.00 49.00 487 THR A O 1
ATOM 3913 N N . VAL A 1 488 ? -48.808 13.057 9.107 1.00 51.28 488 VAL A N 1
ATOM 3914 C CA . VAL A 1 488 ? -49.488 11.852 8.614 1.00 51.28 488 VAL A CA 1
ATOM 3915 C C . VAL A 1 488 ? -50.542 12.302 7.610 1.00 51.28 488 VAL A C 1
ATOM 3917 O O . VAL A 1 488 ? -51.437 13.066 7.970 1.00 51.28 488 VAL A O 1
ATOM 3920 N N . GLU A 1 489 ? -50.410 11.894 6.344 1.00 54.84 489 GLU A N 1
ATOM 3921 C CA . GLU A 1 489 ? -51.321 12.290 5.250 1.00 54.84 489 GLU A CA 1
ATOM 3922 C C . GLU A 1 489 ? -51.503 13.821 5.129 1.00 54.84 489 GLU A C 1
ATOM 3924 O O . GLU A 1 489 ? -52.607 14.339 4.950 1.00 54.84 489 GLU A O 1
ATOM 3929 N N . GLY A 1 490 ? -50.413 14.578 5.291 1.00 52.84 490 GLY A N 1
ATOM 3930 C CA . GLY A 1 490 ? -50.428 16.045 5.217 1.00 52.84 490 GLY A CA 1
ATOM 3931 C C . GLY A 1 490 ? -51.009 16.753 6.448 1.00 52.84 490 GLY A C 1
ATOM 3932 O O . GLY A 1 490 ? -51.118 17.980 6.447 1.00 52.84 490 GLY A O 1
ATOM 3933 N N . LYS A 1 491 ? -51.369 16.023 7.515 1.00 44.06 491 LYS A N 1
ATOM 3934 C CA . LYS A 1 491 ? -51.847 16.606 8.777 1.00 44.06 491 LYS A CA 1
ATOM 3935 C C . LYS A 1 491 ? -50.800 16.456 9.885 1.00 44.06 491 LYS A C 1
ATOM 3937 O O . LYS A 1 491 ? -50.376 15.336 10.167 1.00 44.06 491 LYS A O 1
ATOM 3942 N N . PRO A 1 492 ? -50.395 17.555 10.547 1.00 55.38 492 PRO A N 1
ATOM 3943 C CA . PRO A 1 492 ? -49.441 17.487 11.642 1.00 55.38 492 PRO A CA 1
ATOM 3944 C C . PRO A 1 492 ? -50.111 16.957 12.914 1.00 55.38 492 PRO A C 1
ATOM 3946 O O . PRO A 1 492 ? -51.064 17.551 13.423 1.00 55.38 492 PRO A O 1
ATOM 3949 N N . VAL A 1 493 ? -49.569 15.875 13.459 1.00 62.25 493 VAL A N 1
ATOM 3950 C CA . VAL A 1 493 ? -49.929 15.298 14.752 1.00 62.25 493 VAL A CA 1
ATOM 3951 C C . VAL A 1 493 ? -48.763 15.517 15.709 1.00 62.25 493 VAL A C 1
ATOM 3953 O O . VAL A 1 493 ? -47.629 15.127 15.438 1.00 62.25 493 VAL A O 1
ATOM 3956 N N . MET A 1 494 ? -49.040 16.180 16.829 1.00 54.03 494 MET A N 1
ATOM 3957 C CA . MET A 1 494 ? -48.048 16.449 17.867 1.00 54.03 494 MET A CA 1
ATOM 3958 C C . MET A 1 494 ? -48.094 15.330 18.901 1.00 54.03 494 MET A C 1
ATOM 3960 O O . MET A 1 494 ? -49.097 15.177 19.598 1.00 54.03 494 MET A O 1
ATOM 3964 N N . HIS A 1 495 ? -47.004 14.582 19.033 1.00 52.34 495 HIS A N 1
ATOM 3965 C CA . HIS A 1 495 ? -46.865 13.565 20.066 1.00 52.34 495 HIS A CA 1
ATOM 3966 C C . HIS A 1 495 ? -45.895 14.024 21.149 1.00 52.34 495 HIS A C 1
ATOM 3968 O O . HIS A 1 495 ? -44.744 14.376 20.884 1.00 52.34 495 HIS A O 1
ATOM 3974 N N . ARG A 1 496 ? -46.385 14.007 22.391 1.00 52.44 496 ARG A N 1
ATOM 3975 C CA . ARG A 1 496 ? -45.579 14.249 23.587 1.00 52.44 496 ARG A CA 1
ATOM 3976 C C . ARG A 1 496 ? -44.715 13.017 23.828 1.00 52.44 496 ARG A C 1
ATOM 3978 O O . ARG A 1 496 ? -45.257 11.932 24.039 1.00 52.44 496 ARG A O 1
ATOM 3985 N N . LEU A 1 497 ? -43.392 13.168 23.813 1.00 51.44 497 LEU A N 1
ATOM 3986 C CA . LEU A 1 497 ? -42.524 12.087 24.268 1.00 51.44 497 LEU A CA 1
ATOM 3987 C C . LEU A 1 497 ? -42.677 11.932 25.790 1.00 51.44 497 LEU A C 1
ATOM 3989 O O . LEU A 1 497 ? -42.829 12.936 26.491 1.00 51.44 497 LEU A O 1
ATOM 3993 N N . PRO A 1 498 ? -42.615 10.701 26.328 1.00 45.00 498 PRO A N 1
ATOM 3994 C CA . PRO A 1 498 ? -42.833 10.436 27.752 1.00 45.00 498 PRO A CA 1
ATOM 3995 C C . PRO A 1 498 ? -41.681 10.920 28.654 1.00 45.00 498 PRO A C 1
ATOM 3997 O O . PRO A 1 498 ? -41.647 10.586 29.836 1.00 45.00 498 PRO A O 1
ATOM 4000 N N . PHE A 1 499 ? -40.731 11.686 28.112 1.00 49.69 499 PHE A N 1
ATOM 4001 C CA . PHE A 1 499 ? -39.555 12.183 28.815 1.00 49.69 499 PHE A CA 1
ATOM 4002 C C . PHE A 1 499 ? -39.668 13.699 29.033 1.00 49.69 499 PHE A C 1
ATOM 4004 O O . PHE A 1 499 ? -39.928 14.457 28.098 1.00 49.69 499 PHE A O 1
ATOM 4011 N N . THR A 1 500 ? -39.460 14.127 30.275 1.00 48.97 500 THR A N 1
ATOM 4012 C CA . THR A 1 500 ? -39.269 15.523 30.701 1.00 48.97 500 THR A CA 1
ATOM 4013 C C . THR A 1 500 ? -37.842 15.671 31.196 1.00 48.97 500 THR A C 1
ATOM 4015 O O . THR A 1 500 ? -37.426 14.873 32.036 1.00 48.97 500 THR A O 1
ATOM 4018 N N . TYR A 1 501 ? -37.124 16.681 30.711 1.00 49.50 501 TYR A N 1
ATOM 4019 C CA . TYR A 1 501 ? -35.742 16.956 31.112 1.00 49.50 501 TYR A CA 1
ATOM 4020 C C . TYR A 1 501 ? -35.704 18.142 32.075 1.00 49.50 501 TYR A C 1
ATOM 4022 O O . TYR A 1 501 ? -36.351 19.154 31.801 1.00 49.50 501 TYR A O 1
ATOM 4030 N N . GLY A 1 502 ? -34.987 18.010 33.193 1.00 42.44 502 GLY A N 1
ATOM 4031 C CA . GLY A 1 502 ? -34.789 19.075 34.186 1.00 42.44 502 GLY A CA 1
ATOM 4032 C C . GLY A 1 502 ? -33.456 19.813 33.995 1.00 42.44 502 GLY A C 1
ATOM 4033 O O . GLY A 1 502 ? -32.608 19.337 33.244 1.00 42.44 502 GLY A O 1
ATOM 4034 N N . PRO A 1 503 ? -33.213 20.949 34.679 1.00 41.75 503 PRO A N 1
ATOM 4035 C CA . PRO A 1 503 ? -32.010 21.783 34.512 1.00 41.75 503 PRO A CA 1
ATOM 4036 C C . PRO A 1 503 ? -30.692 21.026 34.719 1.00 41.75 503 PRO A C 1
ATOM 4038 O O . PRO A 1 503 ? -29.689 21.319 34.070 1.00 41.75 503 PRO A O 1
ATOM 4041 N N . GLU A 1 504 ? -30.702 20.030 35.605 1.00 44.28 504 GLU A N 1
ATOM 4042 C CA . GLU A 1 504 ? -29.569 19.141 35.880 1.00 44.28 504 GLU A CA 1
ATOM 4043 C C . GLU A 1 504 ? -29.180 18.225 34.705 1.00 44.28 504 GLU A C 1
ATOM 4045 O O . GLU A 1 504 ? -28.041 17.755 34.658 1.00 44.28 504 GLU A O 1
ATOM 4050 N N . ASP A 1 505 ? -30.070 18.019 33.730 1.00 45.12 505 ASP A N 1
ATOM 4051 C CA . ASP A 1 505 ? -29.789 17.240 32.520 1.00 45.12 505 ASP A CA 1
ATOM 4052 C C . ASP A 1 505 ? -29.026 18.062 31.456 1.00 45.12 505 ASP A C 1
ATOM 4054 O O . ASP A 1 505 ? -28.502 17.499 30.493 1.00 45.12 505 ASP A O 1
ATOM 4058 N N . PHE A 1 506 ? -28.893 19.385 31.647 1.00 47.78 506 PHE A N 1
ATOM 4059 C CA . PHE A 1 506 ? -28.284 20.339 30.702 1.00 47.78 506 PHE A CA 1
ATOM 4060 C C . PHE A 1 506 ? -26.826 20.706 31.045 1.00 47.78 506 PHE A C 1
ATOM 4062 O O . PHE A 1 506 ? -26.365 21.832 30.830 1.00 47.78 506 PHE A O 1
ATOM 4069 N N . GLY A 1 507 ? -26.061 19.752 31.578 1.00 29.89 507 GLY A N 1
ATOM 4070 C CA . GLY A 1 507 ? -24.644 19.935 31.896 1.00 29.89 507 GLY A CA 1
ATOM 4071 C C . GLY A 1 507 ? -23.743 20.048 30.657 1.00 29.89 507 GLY A C 1
ATOM 4072 O O . GLY A 1 507 ? -23.282 19.038 30.139 1.00 29.89 507 GLY A O 1
ATOM 4073 N N . ALA A 1 508 ? -23.453 21.287 30.243 1.00 31.30 508 ALA A N 1
ATOM 4074 C CA . ALA A 1 508 ? -22.327 21.731 29.405 1.00 31.30 508 ALA A CA 1
ATOM 4075 C C . ALA A 1 508 ? -21.942 20.826 28.213 1.00 31.30 508 ALA A C 1
ATOM 4077 O O . ALA A 1 508 ? -20.874 20.214 28.181 1.00 31.30 508 ALA A O 1
ATOM 4078 N N . GLY A 1 509 ? -22.783 20.822 27.182 1.00 28.52 509 GLY A N 1
ATOM 4079 C CA . GLY A 1 509 ? -22.451 20.284 25.864 1.00 28.52 509 GLY A CA 1
ATOM 4080 C C . GLY A 1 509 ? -23.702 20.217 25.004 1.00 28.52 509 GLY A C 1
ATOM 4081 O O . GLY A 1 509 ? -24.605 19.458 25.321 1.00 28.52 509 GLY A O 1
ATOM 4082 N N . ALA A 1 510 ? -23.756 21.063 23.977 1.00 27.31 510 ALA A N 1
ATOM 4083 C CA . ALA A 1 510 ? -24.857 21.256 23.038 1.00 27.31 510 ALA A CA 1
ATOM 4084 C C . ALA A 1 510 ? -25.712 20.006 22.754 1.00 27.31 510 ALA A C 1
ATOM 4086 O O . ALA A 1 510 ? -25.197 18.937 22.426 1.00 27.31 510 ALA A O 1
ATOM 4087 N N . ILE A 1 511 ? -27.032 20.196 22.793 1.00 28.34 511 ILE A N 1
ATOM 4088 C CA . ILE A 1 511 ? -27.972 19.352 22.058 1.00 28.34 511 ILE A CA 1
ATOM 4089 C C . ILE A 1 511 ? -27.619 19.545 20.580 1.00 28.34 511 ILE A C 1
ATOM 4091 O O . ILE A 1 511 ? -27.845 20.625 20.036 1.00 28.34 511 ILE A O 1
ATOM 4095 N N . ASN A 1 512 ? -27.018 18.537 19.948 1.00 27.31 512 ASN A N 1
ATOM 4096 C CA . ASN A 1 512 ? -27.127 18.419 18.498 1.00 27.31 512 ASN A CA 1
ATOM 4097 C C . ASN A 1 512 ? -28.595 18.097 18.224 1.00 27.31 512 ASN A C 1
ATOM 4099 O O . ASN A 1 512 ? -29.053 16.999 18.548 1.00 27.31 512 ASN A O 1
ATOM 4103 N N . VAL A 1 513 ? -29.308 19.120 17.751 1.00 30.34 513 VAL A N 1
ATOM 4104 C CA . VAL A 1 513 ? -30.608 18.991 17.088 1.00 30.34 513 VAL A CA 1
ATOM 4105 C C . VAL A 1 513 ? -30.405 18.211 15.802 1.00 30.34 513 VAL A C 1
ATOM 4107 O O . VAL A 1 513 ? -29.403 18.507 15.106 1.00 30.34 513 VAL A O 1
#

Organism: Schizophyllum commune (strain H4-8 / FGSC 9210) (NCBI:txid578458)